Protein AF-A0A1B0FC69-F1 (afdb_monomer_lite)

Organism: Glossina morsitans morsitans (NCBI:txid37546)

Secondary structure (DSSP, 8-state):
--HHHHHHHHHTT-TT------------GGG--HHHHHHHHHHHHHHTTT-S-EEEE--TTTHHHHHHHHHHHTTT-SSEEEEE--SS-TTSTT--HHHHHHHHHHHHHT---EEEE--S---EEEEEEBTTTB---SSS-HHHHHHHHHHTT-EEEEEES-TTT---TTSSHHHHHHHHTTPEE-TT--HHHHHHHHHHHHHHHTTSTT-HHHHHHHHHHHHGGG--SEEEPPTTTTS-S-GGGHHHH-B-TTSHHHHHHHHHHHHHT-EEE---EEEE-TTS-EEEEEEEE-TTS-EEEEEE-SS--EEE-TTS-EEEGGGTBPPP-S-EEEEETTEEEEE--GGGGG-HHHHHHHHHTT-SEEEEE---BTTHHHHHHHHHHHHHHHHHT-EEEEE-PPP-TTSSS-B----EEE-TTS-EEEE--SSS--------HHHHHHHHHHS-TTTT--TTT-----

Structure (mmCIF, N/CA/C/O backbone):
data_AF-A0A1B0FC69-F1
#
_entry.id   AF-A0A1B0FC69-F1
#
loop_
_atom_site.group_PDB
_atom_site.id
_atom_site.type_symbol
_atom_site.label_atom_id
_atom_site.label_alt_id
_atom_site.label_comp_id
_atom_site.label_asym_id
_atom_site.label_entity_id
_atom_site.label_seq_id
_atom_site.pdbx_PDB_ins_code
_atom_site.Cartn_x
_atom_site.Cartn_y
_atom_site.Cartn_z
_atom_site.occupancy
_atom_site.B_iso_or_equiv
_atom_site.auth_seq_id
_atom_site.auth_comp_id
_atom_site.auth_asym_id
_atom_site.auth_atom_id
_atom_site.pdbx_PDB_model_num
ATOM 1 N N . MET A 1 1 ? -8.353 -12.172 -30.829 1.00 54.81 1 MET A N 1
ATOM 2 C CA . MET A 1 1 ? -9.079 -10.965 -31.272 1.00 54.81 1 MET A CA 1
ATOM 3 C C . MET A 1 1 ? -8.733 -10.710 -32.720 1.00 54.81 1 MET A C 1
ATOM 5 O O . MET A 1 1 ? -7.619 -11.040 -33.112 1.00 54.81 1 MET A O 1
ATOM 9 N N . SER A 1 2 ? -9.677 -10.183 -33.496 1.00 58.91 2 SER A N 1
ATOM 10 C CA . SER A 1 2 ? -9.372 -9.653 -34.826 1.00 58.91 2 SER A CA 1
ATOM 11 C C . SER A 1 2 ? -8.619 -8.321 -34.698 1.00 58.91 2 SER A C 1
ATOM 13 O O . SER A 1 2 ? -8.662 -7.680 -33.644 1.00 58.91 2 SER A O 1
ATOM 15 N N . SER A 1 3 ? -7.939 -7.881 -35.757 1.00 59.59 3 SER A N 1
ATOM 16 C CA . SER A 1 3 ? -7.294 -6.561 -35.816 1.00 59.59 3 SER A CA 1
ATOM 17 C C . SER A 1 3 ? -8.290 -5.400 -35.642 1.00 59.59 3 SER A C 1
ATOM 19 O O . SER A 1 3 ? -7.911 -4.333 -35.161 1.00 59.59 3 SER A O 1
ATOM 21 N N . GLY A 1 4 ? -9.575 -5.618 -35.953 1.00 60.47 4 GLY A N 1
ATOM 22 C CA . GLY A 1 4 ? -10.660 -4.653 -35.744 1.00 60.47 4 GLY A CA 1
ATOM 23 C C . GLY A 1 4 ? -11.031 -4.433 -34.274 1.00 60.47 4 GLY A C 1
ATOM 24 O O . GLY A 1 4 ? -11.183 -3.287 -33.858 1.00 60.47 4 GLY A O 1
ATOM 25 N N . ASP A 1 5 ? -11.101 -5.503 -33.473 1.00 63.78 5 ASP A N 1
ATOM 26 C CA . ASP A 1 5 ? -11.456 -5.419 -32.042 1.00 63.78 5 ASP A CA 1
ATOM 27 C C . ASP A 1 5 ? -10.386 -4.652 -31.242 1.00 63.78 5 ASP A C 1
ATOM 29 O O . ASP A 1 5 ? -10.682 -3.880 -30.334 1.00 63.78 5 ASP A O 1
ATOM 33 N N . MET A 1 6 ? -9.114 -4.830 -31.615 1.00 67.44 6 MET A N 1
ATOM 34 C CA . MET A 1 6 ? -7.981 -4.138 -30.992 1.00 67.44 6 MET A CA 1
ATOM 35 C C . MET A 1 6 ? -7.980 -2.634 -31.306 1.00 67.44 6 MET A C 1
ATOM 37 O O . MET A 1 6 ? -7.604 -1.812 -30.469 1.00 67.44 6 MET A O 1
ATOM 41 N N . LEU A 1 7 ? -8.423 -2.261 -32.509 1.00 69.88 7 LEU A N 1
ATOM 42 C CA . LEU A 1 7 ? -8.487 -0.871 -32.951 1.00 69.88 7 LEU A CA 1
ATOM 43 C C . LEU A 1 7 ? -9.489 -0.056 -32.115 1.00 69.88 7 LEU A C 1
ATOM 45 O O . LEU A 1 7 ? -9.240 1.114 -31.827 1.00 69.88 7 LEU A O 1
ATOM 49 N N . GLU A 1 8 ? -10.606 -0.662 -31.706 1.00 67.81 8 GLU A N 1
ATOM 50 C CA . GLU A 1 8 ? -11.633 -0.004 -30.891 1.00 67.81 8 GLU A CA 1
ATOM 51 C C . GLU A 1 8 ? -11.107 0.358 -29.492 1.00 67.81 8 GLU A C 1
ATOM 53 O O . GLU A 1 8 ? -11.274 1.495 -29.040 1.00 67.81 8 GLU A O 1
ATOM 58 N N . GLU A 1 9 ? -10.363 -0.547 -28.852 1.00 68.56 9 GLU A N 1
ATOM 59 C CA . GLU A 1 9 ? -9.724 -0.280 -27.557 1.00 68.56 9 GLU A CA 1
ATOM 60 C C . GLU A 1 9 ? -8.575 0.738 -27.644 1.00 68.56 9 GLU A C 1
ATOM 62 O O . GLU A 1 9 ? -8.388 1.555 -26.735 1.00 68.56 9 GLU A O 1
ATOM 67 N N . LEU A 1 10 ? -7.801 0.727 -28.735 1.00 72.44 10 LEU A N 1
ATOM 68 C CA . LEU A 1 10 ? -6.681 1.654 -28.934 1.00 72.44 10 LEU A CA 1
ATOM 69 C C . LEU A 1 10 ? -7.148 3.079 -29.289 1.00 72.44 10 LEU A C 1
ATOM 71 O O . LEU A 1 10 ? -6.532 4.051 -28.840 1.00 72.44 10 LEU A O 1
ATOM 75 N N . ARG A 1 11 ? -8.280 3.223 -29.997 1.00 68.00 11 ARG A N 1
ATOM 76 C CA . ARG A 1 11 ? -8.893 4.522 -30.354 1.00 68.00 11 ARG A CA 1
ATOM 77 C C . ARG A 1 11 ? -9.274 5.375 -29.145 1.00 68.00 11 ARG A C 1
ATOM 79 O O . ARG A 1 11 ? -9.211 6.601 -29.211 1.00 68.00 11 ARG A O 1
ATOM 86 N N . MET A 1 12 ? -9.614 4.749 -28.019 1.00 59.47 12 MET A N 1
ATOM 87 C CA . MET A 1 12 ? -9.920 5.449 -26.763 1.00 59.47 12 MET A CA 1
ATOM 88 C C . MET A 1 12 ? -8.722 6.247 -26.214 1.00 59.47 12 MET A C 1
ATOM 90 O O . MET A 1 12 ? -8.909 7.216 -25.472 1.00 59.47 12 MET A O 1
ATOM 94 N N . VAL A 1 13 ? -7.495 5.868 -26.591 1.00 57.91 13 VAL A N 1
ATOM 95 C CA . VAL A 1 13 ? -6.237 6.435 -26.071 1.00 57.91 13 VAL A CA 1
ATOM 96 C C . VAL A 1 13 ? -5.547 7.347 -27.091 1.00 57.91 13 VAL A C 1
ATOM 98 O O . VAL A 1 13 ? -4.800 8.249 -26.719 1.00 57.91 13 VAL A O 1
ATOM 101 N N . SER A 1 14 ? -5.853 7.189 -28.377 1.00 62.00 14 SER A N 1
ATOM 102 C CA . SER A 1 14 ? -5.220 7.900 -29.487 1.00 62.00 14 SER A CA 1
ATOM 103 C C . SER A 1 14 ? -6.017 9.126 -29.958 1.00 62.00 14 SER A C 1
ATOM 105 O O . SER A 1 14 ? -6.148 9.344 -31.158 1.00 62.00 14 SER A O 1
ATOM 107 N N . LYS A 1 15 ? -6.561 9.941 -29.038 1.00 59.50 15 LYS A N 1
ATOM 108 C CA . LYS A 1 15 ? -7.552 11.012 -29.325 1.00 59.50 15 LYS A CA 1
ATOM 109 C C . LYS A 1 15 ? -7.196 12.010 -30.449 1.00 59.50 15 LYS A C 1
ATOM 111 O O . LYS A 1 15 ? -8.097 12.690 -30.923 1.00 59.50 15 LYS A O 1
ATOM 116 N N . ASN A 1 16 ? -5.933 12.078 -30.882 1.00 74.56 16 ASN A N 1
ATOM 117 C CA . ASN A 1 16 ? -5.443 12.952 -31.956 1.00 74.56 16 ASN A CA 1
ATOM 118 C C . ASN A 1 16 ? -4.718 12.204 -33.100 1.00 74.56 16 ASN A C 1
ATOM 120 O O . ASN A 1 16 ? -4.005 12.840 -33.871 1.00 74.56 16 ASN A O 1
ATOM 124 N N . LEU A 1 17 ? -4.834 10.874 -33.195 1.00 83.38 17 LEU A N 1
ATOM 125 C CA . LEU A 1 17 ? -4.174 10.059 -34.223 1.00 83.38 17 LEU A CA 1
ATOM 126 C C . LEU A 1 17 ? -5.206 9.232 -34.993 1.00 83.38 17 LEU A C 1
ATOM 128 O O . LEU A 1 17 ? -6.096 8.623 -34.397 1.00 83.38 17 LEU A O 1
ATOM 132 N N . GLU A 1 18 ? -5.047 9.182 -36.312 1.00 88.38 18 GLU A N 1
ATOM 133 C CA . GLU A 1 18 ? -5.790 8.277 -37.185 1.00 88.38 18 GLU A CA 1
ATOM 134 C C . GLU A 1 18 ? -5.040 6.944 -37.266 1.00 88.38 18 GLU A C 1
ATOM 136 O O . GLU A 1 18 ? -3.859 6.908 -37.611 1.00 88.38 18 GLU A O 1
ATOM 141 N N . LEU A 1 19 ? -5.709 5.861 -36.866 1.00 88.94 19 LEU A N 1
ATOM 142 C CA . LEU A 1 19 ? -5.134 4.519 -36.817 1.00 88.94 19 LEU A CA 1
ATOM 143 C C . LEU A 1 19 ? -5.809 3.622 -37.854 1.00 88.94 19 LEU A C 1
ATOM 145 O O . LEU A 1 19 ? -7.037 3.482 -37.852 1.00 88.94 19 LEU A O 1
ATOM 149 N N . GLU A 1 20 ? -4.982 2.963 -38.659 1.00 90.75 20 GLU A N 1
ATOM 150 C CA . GLU A 1 20 ? -5.368 1.906 -39.589 1.00 90.75 20 GLU A CA 1
ATOM 151 C C . GLU A 1 20 ? -4.610 0.619 -39.250 1.00 90.75 20 GLU A C 1
ATOM 153 O O . GLU A 1 20 ? -3.477 0.659 -38.765 1.00 90.75 20 GLU A O 1
ATOM 158 N N . THR A 1 21 ? -5.244 -0.529 -39.486 1.00 89.62 21 THR A N 1
ATOM 159 C CA . THR A 1 21 ? -4.651 -1.853 -39.274 1.00 89.62 21 THR A CA 1
ATOM 160 C C . THR A 1 21 ? -4.579 -2.621 -40.583 1.00 89.62 21 THR A C 1
ATOM 162 O O . THR A 1 21 ? -5.482 -2.558 -41.416 1.00 89.62 21 THR A O 1
ATOM 165 N N . GLU A 1 22 ? -3.498 -3.376 -40.749 1.00 90.50 22 GLU A N 1
ATOM 166 C CA . GLU A 1 22 ? -3.284 -4.266 -41.884 1.00 90.50 22 GLU A CA 1
ATOM 167 C C . GLU A 1 22 ? -2.687 -5.577 -41.371 1.00 90.50 22 GLU A C 1
ATOM 169 O O . GLU A 1 22 ? -1.669 -5.579 -40.675 1.00 90.50 22 GLU A O 1
ATOM 174 N N . ASP A 1 23 ? -3.330 -6.694 -41.705 1.00 89.94 23 ASP A N 1
ATOM 175 C CA . ASP A 1 23 ? -2.847 -8.020 -41.334 1.00 89.94 23 ASP A CA 1
ATOM 176 C C . ASP A 1 23 ? -1.773 -8.472 -42.334 1.00 89.94 23 ASP A C 1
ATOM 178 O O . ASP A 1 23 ? -2.015 -8.529 -43.540 1.00 89.94 23 ASP A O 1
ATOM 182 N N . PHE A 1 24 ? -0.579 -8.809 -41.836 1.00 89.50 24 PHE A N 1
ATOM 183 C CA . PHE A 1 24 ? 0.532 -9.280 -42.671 1.00 89.50 24 PHE A CA 1
ATOM 184 C C . PHE A 1 24 ? 0.555 -10.808 -42.807 1.00 89.50 24 PHE A C 1
ATOM 186 O O . PHE A 1 24 ? 0.505 -11.344 -43.912 1.00 89.50 24 PHE A O 1
ATOM 193 N N . CYS A 1 25 ? 0.632 -11.523 -41.682 1.00 85.62 25 CYS A N 1
ATOM 194 C CA . CYS A 1 25 ? 0.611 -12.982 -41.648 1.00 85.62 25 CYS A CA 1
ATOM 195 C C . CYS A 1 25 ? 0.054 -13.487 -40.310 1.00 85.62 25 CYS A C 1
ATOM 197 O O . CYS A 1 25 ? 0.013 -12.757 -39.321 1.00 85.62 25 CYS A O 1
ATOM 199 N N . SER A 1 26 ? -0.370 -14.750 -40.276 1.00 84.31 26 SER A N 1
ATOM 200 C CA . SER A 1 26 ? -0.807 -15.441 -39.055 1.00 84.31 26 SER A CA 1
ATOM 201 C C . SER A 1 26 ? 0.137 -16.601 -38.750 1.00 84.31 26 SER A C 1
ATOM 203 O O . SER A 1 26 ? -0.260 -17.765 -38.767 1.00 84.31 26 SER A O 1
ATOM 205 N N . LEU A 1 27 ? 1.410 -16.268 -38.542 1.00 87.31 27 LEU A N 1
ATOM 206 C CA . LEU A 1 27 ? 2.452 -17.211 -38.152 1.00 87.31 27 LEU A CA 1
ATOM 207 C C . LEU A 1 27 ? 2.744 -17.093 -36.656 1.00 87.31 27 LEU A C 1
ATOM 209 O O . LEU A 1 27 ? 2.660 -16.015 -36.071 1.00 87.31 27 LEU A O 1
ATOM 213 N N . ASP A 1 28 ? 3.113 -18.217 -36.050 1.00 85.25 28 ASP A N 1
ATOM 214 C CA . ASP A 1 28 ? 3.706 -18.226 -34.715 1.00 85.25 28 ASP A CA 1
ATOM 215 C C . ASP A 1 28 ? 5.076 -17.532 -34.766 1.00 85.25 28 ASP A C 1
ATOM 217 O O . ASP A 1 28 ? 5.850 -17.772 -35.699 1.00 85.25 28 ASP A O 1
ATOM 221 N N . SER A 1 29 ? 5.388 -16.680 -33.782 1.00 89.12 29 SER A N 1
ATOM 222 C CA . SER A 1 29 ? 6.631 -15.901 -33.778 1.00 89.12 29 SER A CA 1
ATOM 223 C C . SER A 1 29 ? 7.881 -16.764 -33.843 1.00 89.12 29 SER A C 1
ATOM 225 O O . SER A 1 29 ? 8.866 -16.341 -34.444 1.00 89.12 29 SER A O 1
ATOM 227 N N . SER A 1 30 ? 7.853 -17.981 -33.301 1.00 90.31 30 SER A N 1
ATOM 228 C CA . SER A 1 30 ? 8.977 -18.919 -33.389 1.00 90.31 30 SER A CA 1
ATOM 229 C C . SER A 1 30 ? 9.318 -19.345 -34.825 1.00 90.31 30 SER A C 1
ATOM 231 O O . SER A 1 30 ? 10.435 -19.796 -35.074 1.00 90.31 30 SER A O 1
ATOM 233 N N . ASN A 1 31 ? 8.389 -19.169 -35.772 1.00 92.75 31 ASN A N 1
ATOM 234 C CA . ASN A 1 31 ? 8.531 -19.575 -37.171 1.00 92.75 31 ASN A CA 1
ATOM 235 C C . ASN A 1 31 ? 8.781 -18.411 -38.141 1.00 92.75 31 ASN A C 1
ATOM 237 O O . ASN A 1 31 ? 8.910 -18.654 -39.338 1.00 92.75 31 ASN A O 1
ATOM 241 N N . ILE A 1 32 ? 8.850 -17.166 -37.659 1.00 93.00 32 ILE A N 1
ATOM 242 C CA . ILE A 1 32 ? 9.123 -16.002 -38.513 1.00 93.00 32 ILE A CA 1
ATOM 243 C C . ILE A 1 32 ? 10.601 -16.011 -38.919 1.00 93.00 32 ILE A C 1
ATOM 245 O O . ILE A 1 32 ? 11.490 -16.000 -38.063 1.00 93.00 32 ILE A O 1
ATOM 249 N N . GLY A 1 33 ? 10.862 -16.020 -40.228 1.00 92.94 33 GLY A N 1
ATOM 250 C CA . GLY A 1 33 ? 12.207 -16.149 -40.785 1.00 92.94 33 GLY A CA 1
ATOM 251 C C . GLY A 1 33 ? 12.542 -15.150 -41.900 1.00 92.94 33 GLY A C 1
ATOM 252 O O . GLY A 1 33 ? 11.831 -14.168 -42.115 1.00 92.94 33 GLY A O 1
ATOM 253 N N . PRO A 1 34 ? 13.644 -15.386 -42.641 1.00 94.44 34 PRO A N 1
ATOM 254 C CA . PRO A 1 34 ? 14.157 -14.447 -43.644 1.00 94.44 34 PRO A CA 1
ATOM 255 C C . PRO A 1 34 ? 13.183 -14.050 -44.760 1.00 94.44 34 PRO A C 1
ATOM 257 O O . PRO A 1 34 ? 13.197 -12.897 -45.202 1.00 94.44 34 PRO A O 1
ATOM 260 N N . GLU A 1 35 ? 12.345 -14.979 -45.225 1.00 94.44 35 GLU A N 1
ATOM 261 C CA . GLU A 1 35 ? 11.341 -14.697 -46.261 1.00 94.44 35 GLU A CA 1
ATOM 262 C C . GLU A 1 35 ? 10.262 -13.744 -45.728 1.00 94.44 35 GLU A C 1
ATOM 264 O O . GLU A 1 35 ? 9.934 -12.749 -46.382 1.00 94.44 35 GLU A O 1
ATOM 269 N N . ASP A 1 36 ? 9.802 -13.972 -44.496 1.00 95.56 36 ASP A N 1
ATOM 270 C CA . ASP A 1 36 ? 8.820 -13.128 -43.815 1.00 95.56 36 ASP A CA 1
ATOM 271 C C . ASP A 1 36 ? 9.387 -11.742 -43.509 1.00 95.56 36 ASP A C 1
ATOM 273 O O . ASP A 1 36 ? 8.712 -10.740 -43.731 1.00 95.56 36 ASP A O 1
ATOM 277 N N . TRP A 1 37 ? 10.648 -11.654 -43.067 1.00 96.19 37 TRP A N 1
ATOM 278 C CA . TRP A 1 37 ? 11.327 -10.373 -42.845 1.00 96.19 37 TRP A CA 1
ATOM 279 C C . TRP A 1 37 ? 11.405 -9.547 -44.127 1.00 96.19 37 TRP A C 1
ATOM 281 O O . TRP A 1 37 ? 11.154 -8.343 -44.103 1.00 96.19 37 TRP A O 1
ATOM 291 N N . THR A 1 38 ? 11.701 -10.197 -45.256 1.00 96.25 38 THR A N 1
ATOM 292 C CA . THR A 1 38 ? 11.757 -9.540 -46.568 1.00 96.25 38 THR A CA 1
ATOM 293 C C . THR A 1 38 ? 10.373 -9.046 -46.991 1.00 96.25 38 THR A C 1
ATOM 295 O O . THR A 1 38 ? 10.231 -7.904 -47.439 1.00 96.25 38 THR A O 1
ATOM 298 N N . GLY A 1 39 ? 9.343 -9.879 -46.818 1.00 96.69 39 GLY A N 1
ATOM 299 C CA . GLY A 1 39 ? 7.954 -9.510 -47.092 1.00 96.69 39 GLY A CA 1
ATOM 300 C C . GLY A 1 39 ? 7.488 -8.334 -46.231 1.00 96.69 39 GLY A C 1
ATOM 301 O O . GLY A 1 39 ? 6.953 -7.356 -46.756 1.00 96.69 39 GLY A O 1
ATOM 302 N N . LEU A 1 40 ? 7.770 -8.387 -44.929 1.00 96.56 40 LEU A N 1
ATOM 303 C CA . LEU A 1 40 ? 7.411 -7.354 -43.963 1.00 96.56 40 LEU A CA 1
ATOM 304 C C . LEU A 1 40 ? 8.131 -6.033 -44.258 1.00 96.56 40 LEU A C 1
ATOM 306 O O . LEU A 1 40 ? 7.486 -4.990 -44.321 1.00 96.56 40 LEU A O 1
ATOM 310 N N . ALA A 1 41 ? 9.443 -6.062 -44.507 1.00 96.94 41 ALA A N 1
ATOM 311 C CA . ALA A 1 41 ? 10.207 -4.870 -44.877 1.00 96.94 41 ALA A CA 1
ATOM 312 C C . ALA A 1 41 ? 9.684 -4.238 -46.176 1.00 96.94 41 ALA A C 1
ATOM 314 O O . ALA A 1 41 ? 9.556 -3.017 -46.263 1.00 96.94 41 ALA A O 1
ATOM 315 N N . THR A 1 42 ? 9.331 -5.061 -47.169 1.00 96.44 42 THR A N 1
ATOM 316 C CA . THR A 1 42 ? 8.756 -4.592 -48.439 1.00 96.44 42 THR A CA 1
ATOM 317 C C . THR A 1 42 ? 7.400 -3.921 -48.224 1.00 96.44 42 THR A C 1
ATOM 319 O O . THR A 1 42 ? 7.141 -2.858 -48.792 1.00 96.44 42 THR A O 1
ATOM 322 N N . LEU A 1 43 ? 6.542 -4.508 -47.382 1.00 96.62 43 LEU A N 1
ATOM 323 C CA . LEU A 1 43 ? 5.255 -3.918 -47.022 1.00 96.62 43 LEU A CA 1
ATOM 324 C C . LEU A 1 43 ? 5.445 -2.578 -46.302 1.00 96.62 43 LEU A C 1
ATOM 326 O O . LEU A 1 43 ? 4.862 -1.577 -46.715 1.00 96.62 43 LEU A O 1
ATOM 330 N N . ILE A 1 44 ? 6.309 -2.538 -45.287 1.00 97.00 44 ILE A N 1
ATOM 331 C CA . ILE A 1 44 ? 6.616 -1.326 -44.516 1.00 97.00 44 ILE A CA 1
ATOM 332 C C . ILE A 1 44 ? 7.144 -0.216 -45.431 1.00 97.00 44 ILE A C 1
ATOM 334 O O . ILE A 1 44 ? 6.646 0.904 -45.375 1.00 97.00 44 ILE A O 1
ATOM 338 N N . ALA A 1 45 ? 8.094 -0.522 -46.317 1.00 95.62 45 ALA A N 1
ATOM 339 C CA . ALA A 1 45 ? 8.653 0.450 -47.256 1.00 95.62 45 ALA A CA 1
ATOM 340 C C . ALA A 1 45 ? 7.607 0.991 -48.246 1.00 95.62 45 ALA A C 1
ATOM 342 O O . ALA A 1 45 ? 7.665 2.151 -48.647 1.00 95.62 45 ALA A O 1
ATOM 343 N N . ARG A 1 46 ? 6.627 0.170 -48.644 1.00 95.44 46 ARG A N 1
ATOM 344 C CA . ARG A 1 46 ? 5.516 0.626 -49.486 1.00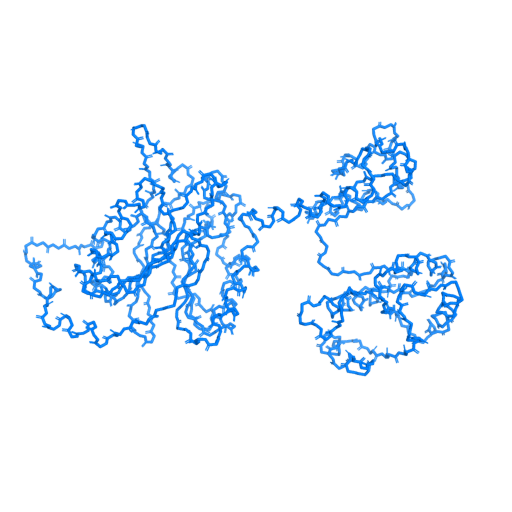 95.44 46 ARG A CA 1
ATOM 345 C C . ARG A 1 46 ? 4.562 1.532 -48.710 1.00 95.44 46 ARG A C 1
ATOM 347 O O . ARG A 1 46 ? 4.155 2.561 -49.235 1.00 95.44 46 ARG A O 1
ATOM 354 N N . ARG A 1 47 ? 4.209 1.152 -47.481 1.00 95.50 47 ARG A N 1
ATOM 355 C CA . ARG A 1 47 ? 3.273 1.899 -46.628 1.00 95.50 47 ARG A CA 1
ATOM 356 C C . ARG A 1 47 ? 3.885 3.157 -46.022 1.00 95.50 47 ARG A C 1
ATOM 358 O O . ARG A 1 47 ? 3.150 4.062 -45.649 1.00 95.50 47 ARG A O 1
ATOM 365 N N . SER A 1 48 ? 5.211 3.278 -45.975 1.00 94.75 48 SER A N 1
ATOM 366 C CA . SER A 1 48 ? 5.865 4.454 -45.391 1.00 94.75 48 SER A CA 1
ATOM 367 C C . SER A 1 48 ? 5.607 5.769 -46.133 1.00 94.75 48 SER A C 1
ATOM 369 O O . SER A 1 48 ? 5.923 6.827 -45.603 1.00 94.75 48 SER A O 1
ATOM 371 N N . TYR A 1 49 ? 5.052 5.716 -47.348 1.00 94.12 49 TYR A N 1
ATOM 372 C CA . TYR A 1 49 ? 4.614 6.905 -48.087 1.00 94.12 49 TYR A CA 1
ATOM 373 C C . TYR A 1 49 ? 3.220 7.396 -47.674 1.00 94.12 49 TYR A C 1
ATOM 375 O O . TYR A 1 49 ? 2.903 8.559 -47.911 1.00 94.12 49 TYR A O 1
ATOM 383 N N . ASP A 1 50 ? 2.414 6.526 -47.061 1.00 95.38 50 ASP A N 1
ATOM 384 C CA . ASP A 1 50 ? 1.011 6.788 -46.733 1.00 95.38 50 ASP A CA 1
ATOM 385 C C . ASP A 1 50 ? 0.818 7.173 -45.252 1.00 95.38 50 ASP A C 1
ATOM 387 O O . ASP A 1 50 ? -0.158 7.837 -44.911 1.00 95.38 50 ASP A O 1
ATOM 391 N N . TYR A 1 51 ? 1.753 6.797 -44.368 1.00 95.19 51 TYR A N 1
ATOM 392 C CA . TYR A 1 51 ? 1.633 6.992 -42.916 1.00 95.19 51 TYR A CA 1
ATOM 393 C C . TYR A 1 51 ? 2.819 7.747 -42.308 1.00 95.19 51 TYR A C 1
ATOM 395 O O . TYR A 1 51 ? 3.945 7.679 -42.790 1.00 95.19 51 TYR A O 1
ATOM 403 N N . HIS A 1 52 ? 2.572 8.418 -41.178 1.00 94.31 52 HIS A N 1
ATOM 404 C CA . HIS A 1 52 ? 3.592 9.151 -40.412 1.00 94.31 52 HIS A CA 1
ATOM 405 C C . HIS A 1 52 ? 4.424 8.261 -39.474 1.00 94.31 52 HIS A C 1
ATOM 407 O O . HIS A 1 52 ? 5.446 8.701 -38.957 1.00 94.31 52 HIS A O 1
ATOM 413 N N . GLY A 1 53 ? 3.986 7.025 -39.238 1.00 95.44 53 GLY A N 1
ATOM 414 C CA . GLY A 1 53 ? 4.644 6.048 -38.380 1.00 95.44 53 GLY A CA 1
ATOM 415 C C . GLY A 1 53 ? 3.941 4.698 -38.483 1.00 95.44 53 GLY A C 1
ATOM 416 O O . GLY A 1 53 ? 2.750 4.641 -38.783 1.00 95.44 53 GLY A O 1
ATOM 417 N N . ILE A 1 54 ? 4.680 3.613 -38.263 1.00 96.88 54 ILE A N 1
ATOM 418 C CA . ILE A 1 54 ? 4.173 2.239 -38.368 1.00 96.88 54 ILE A CA 1
ATOM 419 C C . ILE A 1 54 ? 4.474 1.503 -37.066 1.00 96.88 54 ILE A C 1
ATOM 421 O O . ILE A 1 54 ? 5.593 1.568 -36.560 1.00 96.88 54 ILE A O 1
ATOM 425 N N . VAL A 1 55 ? 3.489 0.770 -36.543 1.00 95.31 55 VAL A N 1
ATOM 426 C CA . VAL A 1 55 ? 3.665 -0.135 -35.400 1.00 95.31 55 VAL A CA 1
ATOM 427 C C . VAL A 1 55 ? 3.492 -1.572 -35.878 1.00 95.31 55 VAL A C 1
ATOM 429 O O . VAL A 1 55 ? 2.455 -1.927 -36.428 1.00 95.31 55 VAL A O 1
ATOM 432 N N . VAL A 1 56 ? 4.511 -2.399 -35.662 1.00 95.44 56 VAL A N 1
ATOM 433 C CA . VAL A 1 56 ? 4.506 -3.832 -35.959 1.00 95.44 56 VAL A CA 1
ATOM 434 C C . VAL A 1 56 ? 4.233 -4.587 -34.664 1.00 95.44 56 VAL A C 1
ATOM 436 O O . VAL A 1 56 ? 5.052 -4.570 -33.743 1.00 95.44 56 VAL A O 1
ATOM 439 N N . ILE A 1 57 ? 3.089 -5.264 -34.603 1.00 91.94 57 ILE A N 1
ATOM 440 C CA . ILE A 1 57 ? 2.731 -6.144 -33.488 1.00 91.94 57 ILE A CA 1
ATOM 441 C C . ILE A 1 57 ? 3.281 -7.538 -33.788 1.00 91.94 57 ILE A C 1
ATOM 443 O O . ILE A 1 57 ? 2.974 -8.123 -34.825 1.00 91.94 57 ILE A O 1
ATOM 447 N N . HIS A 1 58 ? 4.110 -8.062 -32.890 1.00 92.62 58 HIS A N 1
ATOM 448 C CA . HIS A 1 58 ? 4.878 -9.284 -33.100 1.00 92.62 58 HIS A CA 1
ATOM 449 C C . HIS A 1 58 ? 4.938 -10.114 -31.804 1.00 92.62 58 HIS A C 1
ATOM 451 O O . HIS A 1 58 ? 4.941 -9.563 -30.706 1.00 92.62 58 HIS A O 1
ATOM 457 N N . GLY A 1 59 ? 5.002 -11.446 -31.896 1.00 89.06 59 GLY A N 1
ATOM 458 C CA . GLY A 1 59 ? 5.225 -12.304 -30.719 1.00 89.06 59 GLY A CA 1
ATOM 459 C C . GLY A 1 59 ? 6.679 -12.250 -30.229 1.00 89.06 59 GLY A C 1
ATOM 460 O O . GLY A 1 59 ? 7.587 -11.931 -30.990 1.00 89.06 59 GLY A O 1
ATOM 461 N N . THR A 1 60 ? 6.957 -12.516 -28.957 1.00 89.94 60 THR A N 1
ATOM 462 C CA . THR A 1 60 ? 8.278 -12.179 -28.386 1.00 89.94 60 THR A CA 1
ATOM 463 C C . THR A 1 60 ? 9.429 -13.117 -28.770 1.00 89.94 60 THR A C 1
ATOM 465 O O . THR A 1 60 ? 10.576 -12.714 -28.602 1.00 89.94 60 THR A O 1
ATOM 468 N N . ASP A 1 61 ? 9.173 -14.318 -29.308 1.00 89.88 61 ASP A N 1
ATOM 469 C CA . ASP A 1 61 ? 10.215 -15.347 -29.525 1.00 89.88 61 ASP A CA 1
ATOM 470 C C . ASP A 1 61 ? 11.351 -14.897 -30.448 1.00 89.88 61 ASP A C 1
ATOM 472 O O . ASP A 1 61 ? 12.526 -15.103 -30.153 1.00 89.88 61 ASP A O 1
ATOM 476 N N . THR A 1 62 ? 11.005 -14.265 -31.572 1.00 93.19 62 THR A N 1
ATOM 477 C CA . THR A 1 62 ? 11.975 -13.822 -32.587 1.00 93.19 62 THR A CA 1
ATOM 478 C C . THR A 1 62 ? 11.973 -12.310 -32.791 1.00 93.19 62 THR A C 1
ATOM 480 O O . THR A 1 62 ? 12.670 -11.803 -33.668 1.00 93.19 62 THR A O 1
ATOM 483 N N . LEU A 1 63 ? 11.252 -11.563 -31.946 1.00 94.12 63 LEU A N 1
ATOM 484 C CA . LEU A 1 63 ? 11.088 -10.111 -32.062 1.00 94.12 63 LEU A CA 1
ATOM 485 C C . LEU A 1 63 ? 12.425 -9.372 -32.160 1.00 94.12 63 LEU A C 1
ATOM 487 O O . LEU A 1 63 ? 12.559 -8.461 -32.978 1.00 94.12 63 LEU A O 1
ATOM 491 N N . ALA A 1 64 ? 13.419 -9.768 -31.359 1.00 91.25 64 ALA A N 1
ATOM 492 C CA . ALA A 1 64 ? 14.748 -9.164 -31.389 1.00 91.25 64 ALA A CA 1
ATOM 493 C C . ALA A 1 64 ? 15.422 -9.337 -32.763 1.00 91.25 64 ALA A C 1
ATOM 495 O O . ALA A 1 64 ? 15.972 -8.378 -33.305 1.00 91.25 64 ALA A O 1
ATOM 496 N N . TYR A 1 65 ? 15.316 -10.527 -33.363 1.00 93.75 65 TYR A N 1
ATOM 497 C CA . TYR A 1 65 ? 15.874 -10.812 -34.687 1.00 93.75 65 TYR A CA 1
ATOM 498 C C . TYR A 1 65 ? 15.122 -10.069 -35.788 1.00 93.75 65 TYR A C 1
ATOM 500 O O . TYR A 1 65 ? 15.758 -9.414 -36.613 1.00 93.75 65 TYR A O 1
ATOM 508 N N . THR A 1 66 ? 13.786 -10.092 -35.763 1.00 95.50 66 THR A N 1
ATOM 509 C CA . THR A 1 66 ? 12.950 -9.328 -36.699 1.00 95.50 66 THR A CA 1
ATOM 510 C C . THR A 1 66 ? 13.297 -7.840 -36.642 1.00 95.50 66 THR A C 1
ATOM 512 O O . THR A 1 66 ? 13.559 -7.226 -37.673 1.00 95.50 66 THR A O 1
ATOM 515 N N . SER A 1 67 ? 13.389 -7.261 -35.441 1.00 95.44 67 SER A N 1
ATOM 516 C CA . SER A 1 67 ? 13.710 -5.838 -35.257 1.00 95.44 67 SER A CA 1
ATOM 517 C C . SER A 1 67 ? 15.107 -5.491 -35.770 1.00 95.44 67 SER A C 1
ATOM 519 O O . SER A 1 67 ? 15.281 -4.493 -36.472 1.00 95.44 67 SER A O 1
ATOM 521 N N . ALA A 1 68 ? 16.100 -6.337 -35.479 1.00 93.75 68 ALA A N 1
ATOM 522 C CA . ALA A 1 68 ? 17.454 -6.166 -35.990 1.00 93.75 68 ALA A CA 1
ATOM 523 C C . ALA A 1 68 ? 17.483 -6.214 -37.525 1.00 93.75 68 ALA A C 1
ATOM 525 O O . ALA A 1 68 ? 18.067 -5.331 -38.154 1.00 93.75 68 ALA A O 1
ATOM 526 N N . MET A 1 69 ? 16.816 -7.191 -38.145 1.00 96.25 69 MET A N 1
ATOM 527 C CA . MET A 1 69 ? 16.788 -7.324 -39.604 1.00 96.25 69 MET A CA 1
ATOM 528 C C . MET A 1 69 ? 16.067 -6.165 -40.284 1.00 96.25 69 MET A C 1
ATOM 530 O O . MET A 1 69 ? 16.596 -5.614 -41.249 1.00 96.25 69 MET A O 1
ATOM 534 N N . LEU A 1 70 ? 14.931 -5.716 -39.744 1.00 96.94 70 LEU A N 1
ATOM 535 C CA . LEU A 1 70 ? 14.252 -4.515 -40.231 1.00 96.94 70 LEU A CA 1
ATOM 536 C C . LEU A 1 70 ? 15.169 -3.287 -40.164 1.00 96.94 70 LEU A C 1
ATOM 538 O O . LEU A 1 70 ? 15.207 -2.520 -41.122 1.00 96.94 70 LEU A O 1
ATOM 542 N N . SER A 1 71 ? 15.966 -3.127 -39.100 1.00 94.81 71 SER A N 1
ATOM 543 C CA . SER A 1 71 ? 16.922 -2.010 -38.989 1.00 94.81 71 SER A CA 1
ATOM 544 C C . SER A 1 71 ? 17.980 -2.012 -40.105 1.00 94.81 71 SER A C 1
ATOM 546 O O . SER A 1 71 ? 18.375 -0.950 -40.586 1.00 94.81 71 SER A O 1
ATOM 548 N N . PHE A 1 72 ? 18.391 -3.195 -40.580 1.00 94.94 72 PHE A N 1
ATOM 549 C CA . PHE A 1 72 ? 19.328 -3.329 -41.697 1.00 94.94 72 PHE A CA 1
ATOM 550 C C . PHE A 1 72 ? 18.658 -3.184 -43.065 1.00 94.94 72 PHE A C 1
ATOM 552 O O . PHE A 1 72 ? 19.283 -2.669 -43.989 1.00 94.94 72 PHE A O 1
ATOM 559 N N . MET A 1 73 ? 17.411 -3.632 -43.214 1.00 96.44 73 MET A N 1
ATOM 560 C CA . MET A 1 73 ? 16.676 -3.555 -44.482 1.00 96.44 73 MET A CA 1
ATOM 561 C C . MET A 1 73 ? 16.096 -2.155 -44.739 1.00 96.44 73 MET A C 1
ATOM 563 O O . MET A 1 73 ? 15.958 -1.751 -45.891 1.00 96.44 73 MET A O 1
ATOM 567 N N . LEU A 1 74 ? 15.793 -1.397 -43.680 1.00 95.62 74 LEU A N 1
ATOM 568 C CA . LEU A 1 74 ? 15.109 -0.100 -43.726 1.00 95.62 74 LEU A CA 1
ATOM 569 C C . LEU A 1 74 ? 16.027 1.076 -43.337 1.00 95.62 74 LEU A C 1
ATOM 571 O O . LEU A 1 74 ? 15.580 2.037 -42.719 1.00 95.62 74 LEU A O 1
ATOM 575 N N . GLN A 1 75 ? 17.312 1.034 -43.707 1.00 88.94 75 GLN A N 1
ATOM 576 C CA . GLN A 1 75 ? 18.335 2.005 -43.263 1.00 88.94 75 GLN A CA 1
ATOM 577 C C . GLN A 1 75 ? 18.002 3.487 -43.514 1.00 88.94 75 GLN A C 1
ATOM 579 O O . GLN A 1 75 ? 18.502 4.347 -42.796 1.00 88.94 75 GLN A O 1
ATOM 584 N N . ASN A 1 76 ? 17.181 3.791 -44.524 1.00 89.19 76 ASN A N 1
ATOM 585 C CA . ASN A 1 76 ? 16.835 5.161 -44.922 1.00 89.19 76 ASN A CA 1
ATOM 586 C C . ASN A 1 76 ? 15.341 5.468 -44.763 1.00 89.19 76 ASN A C 1
ATOM 588 O O . ASN A 1 76 ? 14.816 6.341 -45.456 1.00 89.19 76 ASN A O 1
ATOM 592 N N . ILE A 1 77 ? 14.632 4.729 -43.906 1.00 95.25 77 ILE A N 1
ATOM 593 C CA . ILE A 1 77 ? 13.216 5.000 -43.671 1.00 95.25 77 ILE A CA 1
ATOM 594 C C . ILE A 1 77 ? 13.039 6.371 -43.009 1.00 95.25 77 ILE A C 1
ATOM 596 O O . ILE A 1 77 ? 13.718 6.707 -42.041 1.00 95.25 77 ILE A O 1
ATOM 600 N N . SER A 1 78 ? 12.140 7.186 -43.558 1.00 95.12 78 SER A N 1
ATOM 601 C CA . SER A 1 78 ? 11.907 8.567 -43.112 1.00 95.12 78 SER A CA 1
ATOM 602 C C . SER A 1 78 ? 10.882 8.687 -41.986 1.00 95.12 78 SER A C 1
ATOM 604 O O . SER A 1 78 ? 10.607 9.795 -41.535 1.00 95.12 78 SER A O 1
ATOM 606 N N . ILE A 1 79 ? 10.310 7.565 -41.552 1.00 96.62 79 ILE A N 1
ATOM 607 C CA . ILE A 1 79 ? 9.297 7.495 -40.499 1.00 96.62 79 ILE A CA 1
ATOM 608 C C . ILE A 1 79 ? 9.724 6.492 -39.420 1.00 96.62 79 ILE A C 1
ATOM 610 O O . ILE A 1 79 ? 10.530 5.598 -39.701 1.00 96.62 79 ILE A O 1
ATOM 614 N N . PRO A 1 80 ? 9.206 6.607 -38.190 1.00 97.38 80 PRO A N 1
ATOM 615 C CA . PRO A 1 80 ? 9.373 5.578 -37.174 1.00 97.38 80 PRO A CA 1
ATOM 616 C C . PRO A 1 80 ? 8.666 4.279 -37.567 1.00 97.38 80 PRO A C 1
ATOM 618 O O . PRO A 1 80 ? 7.485 4.269 -37.919 1.00 97.38 80 PRO A O 1
ATOM 621 N N . VAL A 1 81 ? 9.383 3.171 -37.417 1.00 97.69 81 VAL A N 1
ATOM 622 C CA . VAL A 1 81 ? 8.862 1.804 -37.470 1.00 97.69 81 VAL A CA 1
ATOM 623 C C . VAL A 1 81 ? 9.101 1.179 -36.105 1.00 97.69 81 VAL A C 1
ATOM 625 O O . VAL A 1 81 ? 10.241 0.940 -35.717 1.00 97.69 81 VAL A O 1
ATOM 628 N N . VAL A 1 82 ? 8.038 0.937 -35.348 1.00 97.31 82 VAL A N 1
ATOM 629 C CA . VAL A 1 82 ? 8.131 0.490 -33.958 1.00 97.31 82 VAL A CA 1
ATOM 630 C C . VAL A 1 82 ? 7.649 -0.944 -33.838 1.00 97.31 82 VAL A C 1
ATOM 632 O O . VAL A 1 82 ? 6.491 -1.233 -34.109 1.00 97.31 82 VAL A O 1
ATOM 635 N N . VAL A 1 83 ? 8.522 -1.846 -33.408 1.00 97.12 83 VAL A N 1
ATOM 636 C CA . VAL A 1 83 ? 8.188 -3.246 -33.145 1.00 97.12 83 VAL A CA 1
ATOM 637 C C . VAL A 1 83 ? 7.843 -3.410 -31.666 1.00 97.12 83 VAL A C 1
ATOM 639 O O . VAL A 1 83 ? 8.562 -2.931 -30.786 1.00 97.12 83 VAL A O 1
ATOM 642 N N . THR A 1 84 ? 6.732 -4.078 -31.379 1.00 94.75 84 THR A N 1
ATOM 643 C CA . THR A 1 84 ? 6.270 -4.347 -30.013 1.00 94.75 84 THR A CA 1
ATOM 644 C C . THR A 1 84 ? 5.588 -5.711 -29.927 1.00 94.75 84 THR A C 1
ATOM 646 O O . THR A 1 84 ? 5.297 -6.327 -30.953 1.00 94.75 84 THR A O 1
ATOM 649 N N . GLY A 1 85 ? 5.350 -6.207 -28.714 1.00 91.88 85 GLY A N 1
ATOM 650 C CA . GLY A 1 85 ? 4.797 -7.541 -28.506 1.00 91.88 85 GLY A CA 1
ATOM 651 C C . GLY A 1 85 ? 4.348 -7.826 -27.080 1.00 91.88 85 GLY A C 1
ATOM 652 O O . GLY A 1 85 ? 4.397 -6.963 -26.207 1.00 91.88 85 GLY A O 1
ATOM 653 N N . SER A 1 86 ? 3.919 -9.064 -26.846 1.00 88.06 86 SER A N 1
ATOM 654 C CA . SER A 1 86 ? 3.661 -9.618 -25.513 1.00 88.06 86 SER A CA 1
ATOM 655 C C . SER A 1 86 ? 3.862 -11.132 -25.533 1.00 88.06 86 SER A C 1
ATOM 657 O O . SER A 1 86 ? 3.711 -11.769 -26.577 1.00 88.06 86 SER A O 1
ATOM 659 N N . GLN A 1 87 ? 4.204 -11.703 -24.378 1.00 83.75 87 GLN A N 1
ATOM 660 C CA . GLN A 1 87 ? 4.263 -13.155 -24.186 1.00 83.75 87 GLN A CA 1
ATOM 661 C C . GLN A 1 87 ? 2.869 -13.781 -24.074 1.00 83.75 87 GLN A C 1
ATOM 663 O O . GLN A 1 87 ? 2.686 -14.958 -24.377 1.00 83.75 87 GLN A O 1
ATOM 668 N N . LEU A 1 88 ? 1.888 -13.009 -23.602 1.00 80.56 88 LEU A N 1
ATOM 669 C CA . LEU A 1 88 ? 0.521 -13.465 -23.404 1.00 80.56 88 LEU A CA 1
ATOM 670 C C . LEU A 1 88 ? -0.396 -12.820 -24.439 1.00 80.56 88 LEU A C 1
ATOM 672 O O . LEU A 1 88 ? -0.197 -11.690 -24.877 1.00 80.56 88 LEU A O 1
ATOM 676 N N . SER A 1 89 ? -1.440 -13.553 -24.819 1.00 78.50 89 SER A N 1
ATOM 677 C CA . SER A 1 89 ? -2.487 -13.013 -25.684 1.00 78.50 89 SER A CA 1
ATOM 678 C C . SER A 1 89 ? -3.125 -11.778 -25.049 1.00 78.50 89 SER A C 1
ATOM 680 O O . SER A 1 89 ? -3.379 -11.773 -23.848 1.00 78.50 89 SER A O 1
ATOM 682 N N . ILE A 1 90 ? -3.476 -10.784 -25.868 1.00 75.88 90 ILE A N 1
ATOM 683 C CA . ILE A 1 90 ? -4.183 -9.569 -25.428 1.00 75.88 90 ILE A CA 1
ATOM 684 C C . ILE A 1 90 ? -5.519 -9.861 -24.724 1.00 75.88 90 ILE A C 1
ATOM 686 O O . ILE A 1 90 ? -5.983 -9.065 -23.922 1.00 75.88 90 ILE A O 1
ATOM 690 N N . ALA A 1 91 ? -6.122 -11.029 -24.973 1.00 73.12 91 ALA A N 1
ATOM 691 C CA . ALA A 1 91 ? -7.336 -11.461 -24.281 1.00 73.12 91 ALA A CA 1
ATOM 692 C C . ALA A 1 91 ? -7.085 -11.926 -22.831 1.00 73.12 91 ALA A C 1
ATOM 694 O O . ALA A 1 91 ? -8.037 -12.198 -22.101 1.00 73.12 91 ALA A O 1
ATOM 695 N N . ASN A 1 92 ? -5.824 -12.084 -22.420 1.00 71.50 92 ASN A N 1
ATOM 696 C CA . ASN A 1 92 ? -5.472 -12.461 -21.060 1.00 71.50 92 ASN A CA 1
ATOM 697 C C . ASN A 1 92 ? -5.452 -11.202 -20.166 1.00 71.50 92 ASN A C 1
ATOM 699 O O . ASN A 1 92 ? -4.667 -10.298 -20.441 1.00 71.50 92 ASN A O 1
ATOM 703 N N . PRO A 1 93 ? -6.242 -11.147 -19.075 1.00 69.00 93 PRO A N 1
ATOM 704 C CA . PRO A 1 93 ? -6.343 -9.965 -18.212 1.00 69.00 93 PRO A CA 1
ATOM 705 C C . PRO A 1 93 ? -5.032 -9.490 -17.573 1.00 69.00 93 PRO A C 1
ATOM 707 O O . PRO A 1 93 ? -4.961 -8.348 -17.132 1.00 69.00 93 PRO A O 1
ATOM 710 N N . VAL A 1 94 ? -4.013 -10.355 -17.481 1.00 72.88 94 VAL A N 1
ATOM 711 C CA . VAL A 1 94 ? -2.691 -9.995 -16.935 1.00 72.88 94 VAL A CA 1
ATOM 712 C C . VAL A 1 94 ? -1.639 -9.731 -18.017 1.00 72.88 94 VAL A C 1
ATOM 714 O O . VAL A 1 94 ? -0.473 -9.514 -17.688 1.00 72.88 94 VAL A O 1
ATOM 717 N N . ALA A 1 95 ? -2.014 -9.781 -19.299 1.00 78.31 95 ALA A N 1
ATOM 718 C CA . ALA A 1 95 ? -1.109 -9.446 -20.391 1.00 78.31 95 ALA A CA 1
ATOM 719 C C . ALA A 1 95 ? -0.815 -7.943 -20.420 1.00 78.31 95 ALA A C 1
ATOM 721 O O . ALA A 1 95 ? -1.681 -7.116 -20.165 1.00 78.31 95 ALA A O 1
ATOM 722 N N . ASP A 1 96 ? 0.405 -7.601 -20.816 1.00 82.44 96 ASP A N 1
ATOM 723 C CA . ASP A 1 96 ? 0.878 -6.232 -21.035 1.00 82.44 96 ASP A CA 1
ATOM 724 C C . ASP A 1 96 ? 0.737 -5.780 -22.502 1.00 82.44 96 ASP A C 1
ATOM 726 O O . ASP A 1 96 ? 1.257 -4.737 -22.905 1.00 82.44 96 ASP A O 1
ATOM 730 N N . ALA A 1 97 ? 0.047 -6.574 -23.328 1.00 84.94 97 ALA A N 1
ATOM 731 C CA . ALA A 1 97 ? -0.054 -6.370 -24.769 1.00 84.94 97 ALA A CA 1
ATOM 732 C C . ALA A 1 97 ? -0.639 -4.997 -25.137 1.00 84.94 97 ALA A C 1
ATOM 734 O O . ALA A 1 97 ? -0.125 -4.331 -26.039 1.00 84.94 97 ALA A O 1
ATOM 735 N N . LEU A 1 98 ? -1.688 -4.552 -24.438 1.00 83.69 98 LEU A N 1
ATOM 736 C CA . LEU A 1 98 ? -2.354 -3.284 -24.737 1.00 83.69 98 LEU A CA 1
ATOM 737 C C . LEU A 1 98 ? -1.479 -2.087 -24.336 1.00 83.69 98 LEU A C 1
ATOM 739 O O . LEU A 1 98 ? -1.364 -1.114 -25.084 1.00 83.69 98 LEU A O 1
ATOM 743 N N . GLU A 1 99 ? -0.813 -2.160 -23.185 1.00 84.81 99 GLU A N 1
ATOM 744 C CA . GLU A 1 99 ? 0.159 -1.172 -22.719 1.00 84.81 99 GLU A CA 1
ATOM 745 C C . GLU A 1 99 ? 1.353 -1.048 -23.666 1.00 84.81 99 GLU A C 1
ATOM 747 O O . GLU A 1 99 ? 1.778 0.070 -23.972 1.00 84.81 99 GLU A O 1
ATOM 752 N N . ASN A 1 100 ? 1.871 -2.176 -24.150 1.00 89.75 100 ASN A N 1
ATOM 753 C CA . ASN A 1 100 ? 2.977 -2.218 -25.100 1.00 89.75 100 ASN A CA 1
ATOM 754 C C . ASN A 1 100 ? 2.568 -1.613 -26.451 1.00 89.75 100 ASN A C 1
ATOM 756 O O . ASN A 1 100 ? 3.288 -0.765 -26.980 1.00 89.75 100 ASN A O 1
ATOM 760 N N . CYS A 1 101 ? 1.360 -1.913 -26.945 1.00 89.06 101 CYS A N 1
ATOM 761 C CA . CYS A 1 101 ? 0.810 -1.273 -28.145 1.00 89.06 101 CYS A CA 1
ATOM 762 C C . CYS A 1 101 ? 0.677 0.249 -27.982 1.00 89.06 101 CYS A C 1
ATOM 764 O O . CYS A 1 101 ? 1.079 1.003 -28.867 1.00 89.06 101 CYS A O 1
ATOM 766 N N . ARG A 1 102 ? 0.175 0.730 -26.836 1.00 87.06 102 ARG A N 1
ATOM 767 C CA . ARG A 1 102 ? 0.080 2.174 -26.541 1.00 87.06 102 ARG A CA 1
ATOM 768 C C . ARG A 1 102 ? 1.453 2.845 -26.524 1.00 87.06 102 ARG A C 1
ATOM 770 O O . ARG A 1 102 ? 1.616 3.916 -27.107 1.00 87.06 102 ARG A O 1
ATOM 777 N N . CYS A 1 103 ? 2.441 2.208 -25.895 1.00 89.75 103 CYS A N 1
ATOM 778 C CA . CYS A 1 103 ? 3.826 2.675 -25.903 1.00 89.75 103 CYS A CA 1
ATOM 779 C C . CYS A 1 103 ? 4.376 2.749 -27.336 1.00 89.75 103 CYS A C 1
ATOM 781 O O . CYS A 1 103 ? 4.935 3.773 -27.727 1.00 89.75 103 CYS A O 1
ATOM 783 N N . GLY A 1 104 ? 4.132 1.710 -28.140 1.00 92.56 104 GLY A N 1
ATOM 784 C CA . GLY A 1 104 ? 4.518 1.657 -29.546 1.00 92.56 104 GLY A CA 1
ATOM 785 C C . GLY A 1 104 ? 3.907 2.784 -30.379 1.00 92.56 104 GLY A C 1
ATOM 786 O O . GLY A 1 104 ? 4.623 3.453 -31.118 1.00 92.56 104 GLY A O 1
ATOM 787 N N . ILE A 1 105 ? 2.612 3.061 -30.200 1.00 91.19 105 ILE A N 1
ATOM 788 C CA . ILE A 1 105 ? 1.910 4.161 -30.881 1.00 91.19 105 ILE A CA 1
ATOM 789 C C . ILE A 1 105 ? 2.488 5.519 -30.476 1.00 91.19 105 ILE A C 1
ATOM 791 O O . ILE A 1 105 ? 2.714 6.366 -31.335 1.00 91.19 105 ILE A O 1
ATOM 795 N N . HIS A 1 106 ? 2.767 5.742 -29.190 1.00 89.38 106 HIS A N 1
ATOM 796 C CA . HIS A 1 106 ? 3.400 6.987 -28.745 1.00 89.38 106 HIS A CA 1
ATOM 797 C C . HIS A 1 106 ? 4.814 7.154 -29.304 1.00 89.38 106 HIS A C 1
ATOM 799 O O . HIS A 1 106 ? 5.175 8.256 -29.717 1.00 89.38 106 HIS A O 1
ATOM 805 N N . MET A 1 107 ? 5.590 6.071 -29.379 1.00 92.44 107 MET A N 1
ATOM 806 C CA . MET A 1 107 ? 6.904 6.103 -30.012 1.00 92.44 107 MET A CA 1
ATOM 807 C C . MET A 1 107 ? 6.789 6.383 -31.517 1.00 92.44 107 MET A C 1
ATOM 809 O O . MET A 1 107 ? 7.531 7.211 -32.039 1.00 92.44 107 MET A O 1
ATOM 813 N N . ALA A 1 108 ? 5.822 5.784 -32.213 1.00 93.31 108 ALA A N 1
ATOM 814 C CA . ALA A 1 108 ? 5.575 6.056 -33.627 1.00 93.31 108 ALA A CA 1
ATOM 815 C C . ALA A 1 108 ? 5.098 7.502 -33.867 1.00 93.31 108 ALA A C 1
ATOM 817 O O . ALA A 1 108 ? 5.476 8.133 -34.847 1.00 93.31 108 ALA A O 1
ATOM 818 N N . ALA A 1 109 ? 4.334 8.081 -32.942 1.00 90.88 109 ALA A N 1
ATOM 819 C CA . ALA A 1 109 ? 3.893 9.471 -33.029 1.00 90.88 109 ALA A CA 1
ATOM 820 C C . ALA A 1 109 ? 5.013 10.498 -32.767 1.00 90.88 109 ALA A C 1
ATOM 822 O O . ALA A 1 109 ? 4.822 11.684 -33.026 1.00 90.88 109 ALA A O 1
ATOM 823 N N . SER A 1 110 ? 6.179 10.073 -32.265 1.00 89.81 110 SER A N 1
ATOM 824 C CA . SER A 1 110 ? 7.310 10.972 -31.988 1.00 89.81 110 SER A CA 1
ATOM 825 C C . SER A 1 110 ? 7.938 11.581 -33.247 1.00 89.81 110 SER A C 1
ATOM 827 O O . SER A 1 110 ? 8.600 12.614 -33.164 1.00 89.81 110 SER A O 1
ATOM 829 N N . GLY A 1 111 ? 7.753 10.936 -34.406 1.00 89.19 111 GLY A N 1
ATOM 830 C CA . GLY A 1 111 ? 8.331 11.359 -35.681 1.00 89.19 111 GLY A CA 1
ATOM 831 C C . GLY A 1 111 ? 9.835 11.102 -35.824 1.00 89.19 111 GLY A C 1
ATOM 832 O O . GLY A 1 111 ? 10.411 11.501 -36.834 1.00 89.19 111 GLY A O 1
ATOM 833 N N . TYR A 1 112 ? 10.488 10.440 -34.861 1.00 91.81 112 TYR A N 1
ATOM 834 C CA . TYR A 1 112 ? 11.896 10.061 -35.003 1.00 91.81 112 TYR A CA 1
ATOM 835 C C . TYR A 1 112 ? 12.043 8.947 -36.052 1.00 91.81 112 TYR A C 1
ATOM 837 O O . TYR A 1 112 ? 11.485 7.870 -35.859 1.00 91.81 112 TYR A O 1
ATOM 845 N N . PRO A 1 113 ? 12.780 9.160 -37.157 1.00 94.06 113 PRO A N 1
ATOM 846 C CA . PRO A 1 113 ? 12.934 8.143 -38.189 1.00 94.06 113 PRO A CA 1
ATOM 847 C C . PRO A 1 113 ? 13.809 6.985 -37.703 1.00 94.06 113 PRO A C 1
ATOM 849 O O . PRO A 1 113 ? 14.805 7.196 -37.007 1.00 94.06 113 PRO A O 1
ATOM 852 N N . GLY A 1 114 ? 13.456 5.766 -38.108 1.00 94.50 114 GLY A N 1
ATOM 853 C CA . GLY A 1 114 ? 14.235 4.563 -37.818 1.00 94.50 114 GLY A CA 1
ATOM 854 C C . GLY A 1 114 ? 13.394 3.405 -37.296 1.00 94.50 114 GLY A C 1
ATOM 855 O O . GLY A 1 114 ? 12.176 3.505 -37.159 1.00 94.50 114 GLY A O 1
ATOM 856 N N . VAL A 1 115 ? 14.067 2.291 -37.012 1.00 96.38 115 VAL A N 1
ATOM 857 C CA . VAL A 1 115 ? 13.446 1.094 -36.439 1.00 96.38 115 VAL A CA 1
ATOM 858 C C . VAL A 1 115 ? 13.685 1.073 -34.934 1.00 96.38 115 VAL A C 1
ATOM 860 O O . VAL A 1 115 ? 14.828 1.153 -34.486 1.00 96.38 115 VAL A O 1
ATOM 863 N N . PHE A 1 116 ? 12.613 0.946 -34.160 1.00 95.12 116 PHE A N 1
ATOM 864 C CA . PHE A 1 116 ? 12.641 0.969 -32.702 1.00 95.12 116 PHE A CA 1
ATOM 865 C C . PHE A 1 116 ? 11.928 -0.244 -32.125 1.00 95.12 116 PHE A C 1
ATOM 867 O O . PHE A 1 116 ? 11.022 -0.800 -32.739 1.00 95.12 116 PHE A O 1
ATOM 874 N N . VAL A 1 117 ? 12.304 -0.612 -30.906 1.00 94.62 117 VAL A N 1
ATOM 875 C CA . VAL A 1 117 ? 11.567 -1.574 -30.090 1.00 94.62 117 VAL A CA 1
ATOM 876 C C . VAL A 1 117 ? 10.974 -0.820 -28.910 1.00 94.62 117 VAL A C 1
ATOM 878 O O . VAL A 1 117 ? 11.692 -0.075 -28.242 1.00 94.62 117 VAL A O 1
ATOM 881 N N . ALA A 1 118 ? 9.678 -0.992 -28.661 1.00 92.31 118 ALA A N 1
ATOM 882 C CA . ALA A 1 118 ? 8.982 -0.295 -27.583 1.00 92.31 118 ALA A CA 1
ATOM 883 C C . ALA A 1 118 ? 8.219 -1.276 -26.693 1.00 92.31 118 ALA A C 1
ATOM 885 O O . ALA A 1 118 ? 7.351 -2.013 -27.159 1.00 92.31 118 ALA A O 1
ATOM 886 N N . PHE A 1 119 ? 8.531 -1.237 -25.401 1.00 89.62 119 PHE A N 1
ATOM 887 C CA . PHE A 1 119 ? 7.839 -1.957 -24.337 1.00 89.62 119 PHE A CA 1
ATOM 888 C C . PHE A 1 119 ? 7.598 -0.998 -23.177 1.00 89.62 119 PHE A C 1
ATOM 890 O O . PHE A 1 119 ? 8.417 -0.115 -22.912 1.00 89.62 119 PHE A O 1
ATOM 897 N N . ASN A 1 120 ? 6.483 -1.171 -22.476 1.00 81.69 120 ASN A N 1
ATOM 898 C CA . ASN A 1 120 ? 6.182 -0.388 -21.287 1.00 81.69 120 ASN A CA 1
ATOM 899 C C . ASN A 1 120 ? 6.774 -1.060 -20.027 1.00 81.69 120 ASN A C 1
ATOM 901 O O . ASN A 1 120 ? 7.010 -2.263 -20.005 1.00 81.69 120 ASN A O 1
ATOM 905 N N . ARG A 1 121 ? 6.971 -0.290 -18.946 1.00 71.75 121 ARG A N 1
ATOM 906 C CA . ARG A 1 121 ? 7.313 -0.786 -17.590 1.00 71.75 121 ARG A CA 1
ATOM 907 C C . ARG A 1 121 ? 8.647 -1.543 -17.430 1.00 71.75 121 ARG A C 1
ATOM 909 O O . ARG A 1 121 ? 8.733 -2.483 -16.640 1.00 71.75 121 ARG A O 1
ATOM 916 N N . TYR A 1 122 ? 9.719 -1.109 -18.085 1.00 77.88 122 TYR A N 1
ATOM 917 C CA . TYR A 1 122 ? 11.057 -1.640 -17.803 1.00 77.88 122 TYR A CA 1
ATOM 918 C C . TYR A 1 122 ? 11.651 -1.040 -16.514 1.00 77.88 122 TYR A C 1
ATOM 920 O O . TYR A 1 122 ? 11.564 0.160 -16.262 1.00 77.88 122 TYR A O 1
ATOM 928 N N . LYS A 1 123 ? 12.253 -1.896 -15.680 1.00 81.00 123 LYS A N 1
ATOM 929 C CA . LYS A 1 123 ? 12.928 -1.515 -14.420 1.00 81.00 123 LYS A CA 1
ATOM 930 C C . LYS A 1 123 ? 14.447 -1.683 -14.486 1.00 81.00 123 LYS A C 1
ATOM 932 O O . LYS A 1 123 ? 15.174 -1.073 -13.706 1.00 81.00 123 LYS A O 1
ATOM 937 N N . ALA A 1 124 ? 14.919 -2.494 -15.427 1.00 90.19 124 ALA A N 1
ATOM 938 C CA . ALA A 1 124 ? 16.331 -2.703 -15.675 1.00 90.19 124 ALA A CA 1
ATOM 939 C C . ALA A 1 124 ? 16.598 -3.006 -17.148 1.00 90.19 124 ALA A C 1
ATOM 941 O O . ALA A 1 124 ? 15.706 -3.464 -17.865 1.00 90.19 124 ALA A O 1
ATOM 942 N N . VAL A 1 125 ? 17.843 -2.802 -17.570 1.00 91.38 125 VAL A N 1
ATOM 943 C CA . VAL A 1 125 ? 18.342 -3.149 -18.903 1.00 91.38 125 VAL A CA 1
ATOM 944 C C . VAL A 1 125 ? 19.617 -3.969 -18.762 1.00 91.38 125 VAL A C 1
ATOM 946 O O . VAL A 1 125 ? 20.493 -3.642 -17.964 1.00 91.38 125 VAL A O 1
ATOM 949 N N . TYR A 1 126 ? 19.726 -5.026 -19.563 1.00 93.31 126 TYR A N 1
ATOM 950 C CA . TYR A 1 126 ? 20.969 -5.759 -19.772 1.00 93.31 126 TY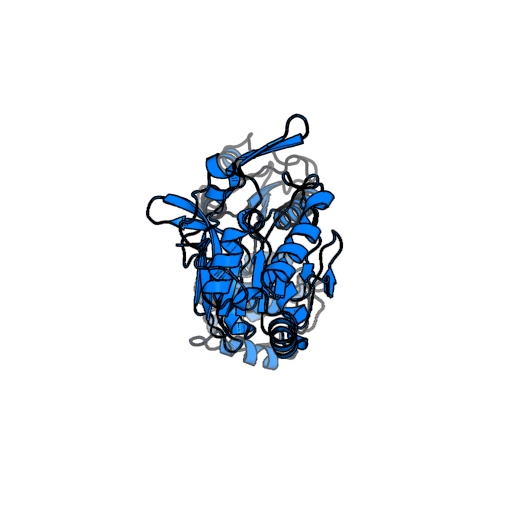R A CA 1
ATOM 951 C C . TYR A 1 126 ? 21.503 -5.455 -21.174 1.00 93.31 126 TYR A C 1
ATOM 953 O O . TYR A 1 126 ? 20.765 -5.578 -22.151 1.00 93.31 126 TYR A O 1
ATOM 961 N N . ILE A 1 127 ? 22.765 -5.039 -21.268 1.00 92.88 127 ILE A N 1
ATOM 962 C CA . ILE A 1 127 ? 23.419 -4.655 -22.521 1.00 92.88 127 ILE A CA 1
ATOM 963 C C . ILE A 1 127 ? 24.545 -5.642 -22.822 1.00 92.88 127 ILE A C 1
ATOM 965 O O . ILE A 1 127 ? 25.506 -5.759 -22.061 1.00 92.88 127 ILE A O 1
ATOM 969 N N . GLU A 1 128 ? 24.465 -6.311 -23.967 1.00 91.62 128 GLU A N 1
ATOM 970 C CA . GLU A 1 128 ? 25.582 -7.078 -24.519 1.00 91.62 128 GLU A CA 1
ATOM 971 C C . GLU A 1 128 ? 26.521 -6.125 -25.266 1.00 91.62 128 GLU A C 1
ATOM 973 O O . GLU A 1 128 ? 26.255 -5.713 -26.394 1.00 91.62 128 GLU A O 1
ATOM 978 N N . GLY A 1 129 ? 27.610 -5.717 -24.613 1.00 90.81 129 GLY A N 1
ATOM 979 C CA . GLY A 1 129 ? 28.596 -4.823 -25.214 1.00 90.81 129 GLY A CA 1
ATOM 980 C C . GLY A 1 129 ? 29.574 -5.545 -26.147 1.00 90.81 129 GLY A C 1
ATOM 981 O O . GLY A 1 129 ? 29.757 -6.765 -26.091 1.00 90.81 129 GLY A O 1
ATOM 982 N N . PHE A 1 130 ? 30.270 -4.771 -26.980 1.00 89.12 130 PHE A N 1
ATOM 983 C CA . PHE A 1 130 ? 31.261 -5.289 -27.926 1.00 89.12 130 PHE A CA 1
ATOM 984 C C . PHE A 1 130 ? 32.562 -5.698 -27.225 1.00 89.12 130 PHE A C 1
ATOM 986 O O . PHE A 1 130 ? 33.051 -4.993 -26.339 1.00 89.12 130 PHE A O 1
ATOM 993 N N . GLY A 1 131 ? 33.186 -6.797 -27.661 1.00 89.69 131 GLY A N 1
ATOM 994 C CA . GLY A 1 131 ? 34.474 -7.246 -27.117 1.00 89.69 131 GLY A CA 1
ATOM 995 C C . GLY A 1 131 ? 34.383 -7.489 -25.611 1.00 89.69 131 GLY A C 1
ATOM 996 O O . GLY A 1 131 ? 33.604 -8.320 -25.177 1.00 89.69 131 GLY A O 1
ATOM 997 N N . LEU A 1 132 ? 35.108 -6.722 -24.795 1.00 90.00 132 LEU A N 1
ATOM 998 C CA . LEU A 1 132 ? 35.057 -6.829 -23.327 1.00 90.00 132 LEU A CA 1
ATOM 999 C C . LEU A 1 132 ? 33.868 -6.079 -22.681 1.00 90.00 132 LEU A C 1
ATOM 1001 O O . LEU A 1 132 ? 33.912 -5.789 -21.487 1.00 90.00 132 LEU A O 1
ATOM 1005 N N . GLY A 1 133 ? 32.819 -5.751 -23.445 1.00 87.19 133 GLY A N 1
ATOM 1006 C CA . GLY A 1 133 ? 31.622 -5.034 -22.973 1.00 87.19 133 GLY A CA 1
ATOM 1007 C C . GLY A 1 133 ? 31.577 -3.544 -23.343 1.00 87.19 133 GLY A C 1
ATOM 1008 O O . GLY A 1 133 ? 30.849 -2.767 -22.734 1.00 87.19 133 GLY A O 1
ATOM 1009 N N . GLY A 1 134 ? 32.367 -3.117 -24.330 1.00 87.81 134 GLY A N 1
ATOM 1010 C CA . GLY A 1 134 ? 32.445 -1.721 -24.752 1.00 87.81 134 GLY A CA 1
ATOM 1011 C C . GLY A 1 134 ? 31.169 -1.214 -25.431 1.00 87.81 134 GLY A C 1
ATOM 1012 O O . GLY A 1 134 ? 30.519 -1.938 -26.187 1.00 87.81 134 GLY A O 1
ATOM 1013 N N . MET A 1 135 ? 30.864 0.066 -25.206 1.00 88.56 135 MET A N 1
ATOM 1014 C CA . MET A 1 135 ? 29.729 0.785 -25.792 1.00 88.56 135 MET A CA 1
ATOM 1015 C C . MET A 1 135 ? 30.197 2.034 -26.562 1.00 88.56 135 MET A C 1
ATOM 1017 O O . MET A 1 135 ? 31.231 2.617 -26.217 1.00 88.56 135 MET A O 1
ATOM 1021 N N . PRO A 1 136 ? 29.483 2.453 -27.623 1.00 87.25 136 PRO A N 1
ATOM 1022 C CA . PRO A 1 136 ? 29.858 3.626 -28.407 1.00 87.25 136 PRO A CA 1
ATOM 1023 C C . PRO A 1 136 ? 29.591 4.939 -27.650 1.00 87.25 136 PRO A C 1
ATOM 1025 O O . PRO A 1 136 ? 28.545 5.100 -27.033 1.00 87.25 136 PRO A O 1
ATOM 1028 N N . PHE A 1 137 ? 30.513 5.905 -27.739 1.00 82.88 137 PHE A N 1
ATOM 1029 C CA . PHE A 1 137 ? 30.381 7.209 -27.059 1.00 82.88 137 PHE A CA 1
ATOM 1030 C C . PHE A 1 137 ? 30.699 8.438 -27.937 1.00 82.88 137 PHE A C 1
ATOM 1032 O O . PHE A 1 137 ? 30.448 9.563 -27.531 1.00 82.88 137 PHE A O 1
ATOM 1039 N N . LEU A 1 138 ? 31.254 8.262 -29.146 1.00 79.50 138 LEU A N 1
ATOM 1040 C CA . LEU A 1 138 ? 31.755 9.387 -29.959 1.00 79.50 138 LEU A CA 1
ATOM 1041 C C . LEU A 1 138 ? 30.690 10.053 -30.847 1.00 79.50 138 LEU A C 1
ATOM 1043 O O . LEU A 1 138 ? 30.395 11.230 -30.687 1.00 79.50 138 LEU A O 1
ATOM 1047 N N . LYS A 1 139 ? 30.163 9.332 -31.849 1.00 73.00 139 LYS A N 1
ATOM 1048 C CA . LYS A 1 139 ? 29.212 9.904 -32.829 1.00 73.00 139 LYS A CA 1
ATOM 1049 C C . LYS A 1 139 ? 27.777 9.926 -32.310 1.00 73.00 139 LYS A C 1
ATOM 1051 O O . LYS A 1 139 ? 27.055 10.878 -32.568 1.00 73.00 139 LYS A O 1
ATOM 1056 N N . ASN A 1 140 ? 27.406 8.875 -31.586 1.00 72.44 140 ASN A N 1
ATOM 1057 C CA . ASN A 1 140 ? 26.139 8.724 -30.889 1.00 72.44 140 ASN A CA 1
ATOM 1058 C C . ASN A 1 140 ? 26.523 8.348 -29.461 1.00 72.44 140 ASN A C 1
ATOM 1060 O O . ASN A 1 140 ? 26.977 7.222 -29.250 1.00 72.44 140 ASN A O 1
ATOM 1064 N N . ASP A 1 141 ? 26.451 9.304 -28.533 1.00 85.62 141 ASP A N 1
ATOM 1065 C CA . ASP A 1 141 ? 26.866 9.118 -27.139 1.00 85.62 141 ASP A CA 1
ATOM 1066 C C . ASP A 1 141 ? 25.896 8.190 -26.391 1.00 85.62 141 ASP A C 1
ATOM 1068 O O . ASP A 1 141 ? 25.055 8.610 -25.595 1.00 85.62 141 ASP A O 1
ATOM 1072 N N . PHE A 1 142 ? 25.969 6.901 -26.719 1.00 89.56 142 PHE A N 1
ATOM 1073 C CA . PHE A 1 142 ? 25.108 5.876 -26.156 1.00 89.56 142 PHE A CA 1
ATOM 1074 C C . PHE A 1 142 ? 25.404 5.700 -24.669 1.00 89.56 142 PHE A C 1
ATOM 1076 O O . PHE A 1 142 ? 24.476 5.624 -23.871 1.00 89.56 142 PHE A O 1
ATOM 1083 N N . THR A 1 143 ? 26.680 5.729 -24.278 1.00 89.69 143 THR A N 1
ATOM 1084 C CA . THR A 1 143 ? 27.087 5.685 -22.868 1.00 89.69 143 THR A CA 1
ATOM 1085 C C . THR A 1 143 ? 26.521 6.862 -22.066 1.00 89.69 143 THR A C 1
ATOM 1087 O O . THR A 1 143 ? 26.026 6.663 -20.957 1.00 89.69 143 THR A O 1
ATOM 1090 N N . GLY A 1 144 ? 26.517 8.079 -22.619 1.00 90.25 144 GLY A N 1
ATOM 1091 C CA . GLY A 1 144 ? 25.865 9.234 -22.000 1.00 90.25 144 GLY A CA 1
ATOM 1092 C C . GLY A 1 144 ? 24.365 9.024 -21.798 1.00 90.25 144 GLY A C 1
ATOM 1093 O O . GLY A 1 144 ? 23.854 9.263 -20.703 1.00 90.25 144 GLY A O 1
ATOM 1094 N N . LYS A 1 145 ? 23.668 8.481 -22.806 1.00 90.94 145 LYS A N 1
ATOM 1095 C CA . LYS A 1 145 ? 22.242 8.123 -22.695 1.00 90.94 145 LYS A CA 1
ATOM 1096 C C . LYS A 1 145 ? 21.966 7.012 -21.689 1.00 90.94 145 LYS A C 1
ATOM 1098 O O . LYS A 1 145 ? 20.945 7.068 -21.009 1.00 90.94 145 LYS A O 1
ATOM 1103 N N . VAL A 1 146 ? 22.878 6.052 -21.545 1.00 92.12 146 VAL A N 1
ATOM 1104 C CA . VAL A 1 146 ? 22.824 5.048 -20.475 1.00 92.12 146 VAL A CA 1
ATOM 1105 C C . VAL A 1 146 ? 22.932 5.716 -19.097 1.00 92.12 146 VAL A C 1
ATOM 1107 O O . VAL A 1 146 ? 22.171 5.378 -18.196 1.00 92.12 146 VAL A O 1
ATOM 1110 N N . GLY A 1 147 ? 23.794 6.722 -18.940 1.00 91.75 147 GLY A N 1
ATOM 1111 C CA . GLY A 1 147 ? 23.851 7.524 -17.713 1.00 91.75 147 GLY A CA 1
ATOM 1112 C C . GLY A 1 147 ? 22.532 8.234 -17.393 1.00 91.75 147 GLY A C 1
ATOM 1113 O O . GLY A 1 147 ? 22.032 8.115 -16.278 1.00 91.75 147 GLY A O 1
ATOM 1114 N N . GLU A 1 148 ? 21.915 8.894 -18.380 1.00 90.75 148 GLU A N 1
ATOM 1115 C CA . GLU A 1 148 ? 20.633 9.604 -18.194 1.00 90.75 148 GLU A CA 1
ATOM 1116 C C . GLU A 1 148 ? 19.500 8.687 -17.706 1.00 90.75 148 GLU A C 1
ATOM 1118 O O . GLU A 1 148 ? 18.591 9.138 -17.008 1.00 90.75 148 GLU A O 1
ATOM 1123 N N . VAL A 1 149 ? 19.503 7.408 -18.093 1.00 88.94 149 VAL A N 1
ATOM 1124 C CA . VAL A 1 149 ? 18.483 6.459 -17.626 1.00 88.94 149 VAL A CA 1
ATOM 1125 C C . VAL A 1 149 ? 18.797 5.879 -16.249 1.00 88.94 149 VAL A C 1
ATOM 1127 O O . VAL A 1 149 ? 17.866 5.642 -15.480 1.00 88.94 149 VAL A O 1
ATOM 1130 N N . ILE A 1 150 ? 20.076 5.711 -15.905 1.00 89.12 150 ILE A N 1
ATOM 1131 C CA . ILE A 1 150 ? 20.500 5.317 -14.553 1.00 89.12 150 ILE A CA 1
ATOM 1132 C C . ILE A 1 150 ? 20.136 6.411 -13.546 1.00 89.12 150 ILE A C 1
ATOM 1134 O O . ILE A 1 150 ? 19.572 6.114 -12.497 1.00 89.12 150 ILE A O 1
ATOM 1138 N N . GLU A 1 151 ? 20.351 7.683 -13.895 1.00 86.38 151 GLU A N 1
ATOM 1139 C CA . GLU A 1 151 ? 19.939 8.837 -13.079 1.00 86.38 151 GLU A CA 1
ATOM 1140 C C . GLU A 1 151 ? 18.420 8.883 -12.839 1.00 86.38 151 GLU A C 1
ATOM 1142 O O . GLU A 1 151 ? 17.962 9.387 -11.815 1.00 86.38 151 GLU A O 1
ATOM 1147 N N . LYS A 1 152 ? 17.627 8.307 -13.750 1.00 82.06 152 LYS A N 1
ATOM 1148 C CA . LYS A 1 152 ? 16.170 8.141 -13.605 1.00 82.06 152 LYS A CA 1
ATOM 1149 C C . LYS A 1 152 ? 15.774 6.881 -12.822 1.00 82.06 152 LYS A C 1
ATOM 1151 O O . LYS A 1 152 ? 14.594 6.536 -12.794 1.00 82.06 152 LYS A O 1
ATOM 1156 N N . GLY A 1 153 ? 16.734 6.198 -12.198 1.00 82.50 153 GLY A N 1
ATOM 1157 C CA . GLY A 1 153 ? 16.512 5.039 -11.334 1.00 82.50 153 GLY A CA 1
ATOM 1158 C C . GLY A 1 153 ? 16.467 3.691 -12.055 1.00 82.50 153 GLY A C 1
ATOM 1159 O O . GLY A 1 153 ? 16.028 2.710 -11.461 1.00 82.50 153 GLY A O 1
ATOM 1160 N N . MET A 1 154 ? 16.892 3.609 -13.322 1.00 86.50 154 MET A N 1
ATOM 1161 C CA . MET A 1 154 ? 16.949 2.332 -14.037 1.00 86.50 154 MET A CA 1
ATOM 1162 C C . MET A 1 154 ? 18.247 1.579 -13.741 1.00 86.50 154 MET A C 1
ATOM 1164 O O . MET A 1 154 ? 19.343 2.106 -13.916 1.00 86.50 154 MET A O 1
ATOM 1168 N N . LEU A 1 155 ? 18.132 0.305 -13.369 1.00 90.81 155 LEU A N 1
ATOM 1169 C CA . LEU A 1 155 ? 19.294 -0.558 -13.176 1.00 90.81 155 LEU A CA 1
ATOM 1170 C C . LEU A 1 155 ? 19.862 -0.987 -14.537 1.00 90.81 155 LEU A C 1
ATOM 1172 O O . LEU A 1 155 ? 19.152 -1.594 -15.337 1.00 90.81 155 LEU A O 1
ATOM 1176 N N . VAL A 1 156 ? 21.135 -0.710 -14.817 1.00 94.25 156 VAL A N 1
ATOM 1177 C CA . VAL A 1 156 ? 21.763 -1.109 -16.087 1.00 94.25 156 VAL A CA 1
ATOM 1178 C C . VAL A 1 156 ? 22.933 -2.044 -15.827 1.00 94.25 156 VAL A C 1
ATOM 1180 O O . VAL A 1 156 ? 23.913 -1.667 -15.186 1.00 94.25 156 VAL A O 1
ATOM 1183 N N . LEU A 1 157 ? 22.834 -3.266 -16.350 1.00 95.19 157 LEU A N 1
ATOM 1184 C CA . LEU A 1 157 ? 23.917 -4.243 -16.363 1.00 95.19 157 LEU A CA 1
ATOM 1185 C C . LEU A 1 157 ? 24.527 -4.322 -17.761 1.00 95.19 157 LEU A C 1
ATOM 1187 O O . LEU A 1 157 ? 23.810 -4.283 -18.758 1.00 95.19 157 LEU A O 1
ATOM 1191 N N . ALA A 1 158 ? 25.840 -4.505 -17.838 1.00 95.06 158 ALA A N 1
ATOM 1192 C CA . ALA A 1 158 ? 26.543 -4.717 -19.093 1.00 95.06 158 ALA A CA 1
ATOM 1193 C C . ALA A 1 158 ? 27.416 -5.966 -19.044 1.00 95.06 158 ALA A C 1
ATOM 1195 O O . ALA A 1 158 ? 28.262 -6.123 -18.161 1.00 95.06 158 ALA A O 1
ATOM 1196 N N . GLY A 1 159 ? 27.204 -6.845 -20.017 1.00 93.56 159 GLY A N 1
ATOM 1197 C CA . GLY A 1 159 ? 28.041 -8.002 -20.284 1.00 93.56 159 GLY A CA 1
ATOM 1198 C C . GLY A 1 159 ? 28.741 -7.891 -21.629 1.00 93.56 159 GLY A C 1
ATOM 1199 O O . GLY A 1 159 ? 28.921 -6.805 -22.182 1.00 93.56 159 GLY A O 1
ATOM 1200 N N . SER A 1 160 ? 29.152 -9.038 -22.150 1.00 91.56 160 SER A N 1
ATOM 1201 C CA . SER A 1 160 ? 29.832 -9.148 -23.432 1.00 91.56 160 SER A CA 1
ATOM 1202 C C . SER A 1 160 ? 29.048 -10.068 -24.357 1.00 91.56 160 SER A C 1
ATOM 1204 O O . SER A 1 160 ? 28.584 -11.120 -23.928 1.00 91.56 160 SER A O 1
ATOM 1206 N N . GLN A 1 161 ? 28.983 -9.715 -25.640 1.00 88.50 161 GLN A N 1
ATOM 1207 C CA . GLN A 1 161 ? 28.520 -10.629 -26.691 1.00 88.50 161 GLN A CA 1
ATOM 1208 C C . GLN A 1 161 ? 29.471 -11.835 -26.905 1.00 88.50 161 GLN A C 1
ATOM 1210 O O . GLN A 1 161 ? 29.130 -12.799 -27.592 1.00 88.50 161 GLN A O 1
ATOM 1215 N N . CYS A 1 162 ? 30.699 -11.786 -26.371 1.00 87.50 162 CYS A N 1
ATOM 1216 C CA . CYS A 1 162 ? 31.697 -12.846 -26.483 1.00 87.50 162 CYS A CA 1
ATOM 1217 C C . CYS A 1 162 ? 31.438 -13.943 -25.442 1.00 87.50 162 CYS A C 1
ATOM 1219 O O . CYS A 1 162 ? 31.791 -13.817 -24.269 1.00 87.50 162 CYS A O 1
ATOM 1221 N N . ARG A 1 163 ? 30.907 -15.078 -25.905 1.00 76.50 163 ARG A N 1
ATOM 1222 C CA . ARG A 1 163 ? 30.462 -16.211 -25.072 1.00 76.50 163 ARG A CA 1
ATOM 1223 C C . ARG A 1 163 ? 31.492 -16.771 -24.075 1.00 76.50 163 ARG A C 1
ATOM 1225 O O . ARG A 1 163 ? 31.086 -17.354 -23.077 1.00 76.50 163 ARG A O 1
ATOM 1232 N N . TYR A 1 164 ? 32.793 -16.654 -24.351 1.00 81.19 164 TYR A N 1
ATOM 1233 C CA . TYR A 1 164 ? 33.848 -17.351 -23.594 1.00 81.19 164 TYR A CA 1
ATOM 1234 C C . TYR A 1 164 ? 34.816 -16.441 -22.827 1.00 81.19 164 TYR A C 1
ATOM 1236 O O . TYR A 1 164 ? 35.661 -16.956 -22.101 1.00 81.19 164 TYR A O 1
ATOM 1244 N N . GLU A 1 165 ? 34.727 -15.119 -22.983 1.00 79.12 165 GLU A N 1
ATOM 1245 C CA . GLU A 1 165 ? 35.714 -14.181 -22.415 1.00 79.12 165 GLU A CA 1
ATOM 1246 C C . GLU A 1 165 ? 35.133 -13.279 -21.317 1.00 79.12 165 GLU A C 1
ATOM 1248 O O . GLU A 1 165 ? 35.885 -12.729 -20.513 1.00 79.12 165 GLU A O 1
ATOM 1253 N N . GLY A 1 166 ? 33.801 -13.163 -21.241 1.00 85.75 166 GLY A N 1
ATOM 1254 C CA . GLY A 1 166 ? 33.131 -12.277 -20.294 1.00 85.75 166 GLY A CA 1
ATOM 1255 C C . GLY A 1 166 ? 33.381 -10.793 -20.586 1.00 85.75 166 GLY A C 1
ATOM 1256 O O . GLY A 1 166 ? 33.849 -10.398 -21.653 1.00 85.75 166 GLY A O 1
ATOM 1257 N N . SER A 1 167 ? 33.028 -9.946 -19.624 1.00 90.38 167 SER A N 1
ATOM 1258 C CA . SER A 1 167 ? 33.178 -8.492 -19.686 1.00 90.38 167 SER A CA 1
ATOM 1259 C C . SER A 1 167 ? 34.253 -7.995 -18.722 1.00 90.38 167 SER A C 1
ATOM 1261 O O . SER A 1 167 ? 34.380 -8.471 -17.593 1.00 90.38 167 SER A O 1
ATOM 1263 N N . ASN A 1 168 ? 35.019 -7.002 -19.172 1.00 92.62 168 ASN A N 1
ATOM 1264 C CA . ASN A 1 168 ? 35.960 -6.245 -18.362 1.00 92.62 168 ASN A CA 1
ATOM 1265 C C . ASN A 1 168 ? 36.011 -4.791 -18.853 1.00 92.62 168 ASN A C 1
ATOM 1267 O O . ASN A 1 168 ? 36.870 -4.385 -19.641 1.00 92.62 168 ASN A O 1
ATOM 1271 N N . LEU A 1 169 ? 35.070 -4.003 -18.346 1.00 91.75 169 LEU A N 1
ATOM 1272 C CA . LEU A 1 169 ? 34.857 -2.603 -18.680 1.00 91.75 169 LEU A CA 1
ATOM 1273 C C . LEU A 1 169 ? 36.032 -1.715 -18.244 1.00 91.75 169 LEU A C 1
ATOM 1275 O O . LEU A 1 169 ? 36.220 -0.634 -18.786 1.00 91.75 169 LEU A O 1
ATOM 1279 N N . SER A 1 170 ? 36.885 -2.171 -17.323 1.00 92.56 170 SER A N 1
ATOM 1280 C CA . SER A 1 170 ? 38.031 -1.386 -16.846 1.00 92.56 170 SER A CA 1
ATOM 1281 C C . SER A 1 170 ? 39.206 -1.304 -17.834 1.00 92.56 170 SER A C 1
ATOM 1283 O O . SER A 1 170 ? 40.110 -0.482 -17.651 1.00 92.56 170 SER A O 1
ATOM 1285 N N . VAL A 1 171 ? 39.226 -2.138 -18.879 1.00 91.00 171 VAL A N 1
ATOM 1286 C CA . VAL A 1 171 ? 40.361 -2.226 -19.814 1.00 91.00 171 VAL A CA 1
ATOM 1287 C C . VAL A 1 171 ? 40.382 -1.045 -20.779 1.00 91.00 171 VAL A C 1
ATOM 1289 O O . VAL A 1 171 ? 41.402 -0.366 -20.903 1.00 91.00 171 VAL A O 1
ATOM 1292 N N . TYR A 1 172 ? 39.254 -0.790 -21.439 1.00 88.69 172 TYR A N 1
ATOM 1293 C CA . TYR A 1 172 ? 39.130 0.221 -22.486 1.00 88.69 172 TYR A CA 1
ATOM 1294 C C . TYR A 1 172 ? 38.342 1.436 -21.995 1.00 88.69 172 TYR A C 1
ATOM 1296 O O . TYR A 1 172 ? 37.447 1.316 -21.163 1.00 88.69 172 TYR A O 1
ATOM 1304 N N . GLU A 1 173 ? 38.653 2.609 -22.549 1.00 88.19 173 GLU A N 1
ATOM 1305 C CA . GLU A 1 173 ? 37.985 3.881 -22.232 1.00 88.19 173 GLU A CA 1
ATOM 1306 C C . GLU A 1 173 ? 36.455 3.785 -22.341 1.00 88.19 173 GLU A C 1
ATOM 1308 O O . GLU A 1 173 ? 35.744 4.243 -21.451 1.00 88.19 173 GLU A O 1
ATOM 1313 N N . THR A 1 174 ? 35.954 3.096 -23.371 1.00 86.06 174 THR A N 1
ATOM 1314 C CA . THR A 1 174 ? 34.520 2.855 -23.603 1.00 86.06 174 THR A CA 1
ATOM 1315 C C . THR A 1 174 ? 33.819 2.219 -22.401 1.00 86.06 174 THR A C 1
ATOM 1317 O O . THR A 1 174 ? 32.711 2.617 -22.053 1.00 86.06 174 THR A O 1
ATOM 1320 N N . GLY A 1 175 ? 34.455 1.235 -21.762 1.00 88.88 175 GLY A N 1
ATOM 1321 C CA . GLY A 1 175 ? 33.910 0.560 -20.589 1.00 88.88 175 GLY A CA 1
ATOM 1322 C C . GLY A 1 175 ? 34.090 1.370 -19.305 1.00 88.88 175 GLY A C 1
ATOM 1323 O O . GLY A 1 175 ? 33.187 1.391 -18.472 1.00 88.88 175 GLY A O 1
ATOM 1324 N N . ARG A 1 176 ? 35.206 2.098 -19.157 1.00 92.12 176 ARG A N 1
ATOM 1325 C CA . ARG A 1 176 ? 35.439 2.966 -17.989 1.00 92.12 176 ARG A CA 1
ATOM 1326 C C . ARG A 1 176 ? 34.383 4.058 -17.891 1.00 92.12 176 ARG A C 1
ATOM 1328 O O . ARG A 1 176 ? 33.825 4.251 -16.818 1.00 92.12 176 ARG A O 1
ATOM 1335 N N . LEU A 1 177 ? 34.043 4.684 -19.017 1.00 91.12 177 LEU A N 1
ATOM 1336 C CA . LEU A 1 177 ? 32.966 5.673 -19.080 1.00 91.12 177 LEU A CA 1
ATOM 1337 C C . LEU A 1 177 ? 31.613 5.069 -18.675 1.00 91.12 177 LEU A C 1
ATOM 1339 O O . LEU A 1 177 ? 30.842 5.712 -17.973 1.00 91.12 177 LEU A O 1
ATOM 1343 N N . ALA A 1 178 ? 31.323 3.825 -19.068 1.00 91.56 178 ALA A N 1
ATOM 1344 C CA . ALA A 1 178 ? 30.096 3.147 -18.651 1.00 91.56 178 ALA A CA 1
ATOM 1345 C C . ALA A 1 178 ? 30.064 2.910 -17.129 1.00 91.56 178 ALA A C 1
ATOM 1347 O O . ALA A 1 178 ? 29.050 3.188 -16.487 1.00 91.56 178 ALA A O 1
ATOM 1348 N N . LEU A 1 179 ? 31.181 2.468 -16.538 1.00 92.88 179 LEU A N 1
ATOM 1349 C CA . LEU A 1 179 ? 31.313 2.309 -15.083 1.00 92.88 179 LEU A CA 1
ATOM 1350 C C . LEU A 1 179 ? 31.122 3.642 -14.343 1.00 92.88 179 LEU A C 1
ATOM 1352 O O . LEU A 1 179 ? 30.408 3.687 -13.347 1.00 92.88 179 LEU A O 1
ATOM 1356 N N . GLU A 1 180 ? 31.707 4.732 -14.846 1.00 92.94 180 GLU A N 1
ATOM 1357 C CA . GLU A 1 180 ? 31.543 6.080 -14.277 1.00 92.94 180 GLU A CA 1
ATOM 1358 C C . GLU A 1 180 ? 30.086 6.559 -14.297 1.00 92.94 180 GLU A C 1
ATOM 1360 O O . GLU A 1 180 ? 29.664 7.293 -13.406 1.00 92.94 180 GLU A O 1
ATOM 1365 N N . LYS A 1 181 ? 29.298 6.120 -15.286 1.00 92.12 181 LYS A N 1
ATOM 1366 C CA . LYS A 1 181 ? 27.857 6.393 -15.376 1.00 92.12 181 LYS A CA 1
ATOM 1367 C C . LYS A 1 181 ? 26.991 5.481 -14.503 1.00 92.12 181 LYS A C 1
ATOM 1369 O O . LYS A 1 181 ? 25.780 5.667 -14.476 1.00 92.12 181 LYS A O 1
ATOM 1374 N N . GLY A 1 182 ? 27.587 4.527 -13.785 1.00 92.06 182 GLY A N 1
ATOM 1375 C CA . GLY A 1 182 ? 26.880 3.625 -12.873 1.00 92.06 182 GLY A CA 1
ATOM 1376 C C . GLY A 1 182 ? 26.447 2.295 -13.492 1.00 92.06 182 GLY A C 1
ATOM 1377 O O . GLY A 1 182 ? 25.642 1.584 -12.893 1.00 92.06 182 GLY A O 1
ATOM 1378 N N . VAL A 1 183 ? 26.958 1.934 -14.675 1.00 94.81 183 VAL A N 1
ATOM 1379 C CA . VAL A 1 183 ? 26.699 0.615 -15.272 1.00 94.81 183 VAL A CA 1
ATOM 1380 C C . VAL A 1 183 ? 27.341 -0.481 -14.425 1.00 94.81 183 VAL A C 1
ATOM 1382 O O . VAL A 1 183 ? 28.514 -0.402 -14.060 1.00 94.81 183 VAL A O 1
ATOM 1385 N N . ILE A 1 184 ? 26.590 -1.547 -14.164 1.00 94.62 184 ILE A N 1
ATOM 1386 C CA . ILE A 1 184 ? 27.059 -2.708 -13.408 1.00 94.62 184 ILE A CA 1
ATOM 1387 C C . ILE A 1 184 ? 27.635 -3.745 -14.368 1.00 94.62 184 ILE A C 1
ATOM 1389 O O . ILE A 1 184 ? 26.957 -4.244 -15.263 1.00 94.62 184 ILE A O 1
ATOM 1393 N N . GLN A 1 185 ? 28.891 -4.120 -14.166 1.00 94.62 185 GLN A N 1
ATOM 1394 C CA . GLN A 1 185 ? 29.540 -5.142 -14.980 1.00 94.62 185 GLN A CA 1
ATOM 1395 C C . GLN A 1 185 ? 29.022 -6.552 -14.645 1.00 94.62 185 GLN A C 1
ATOM 1397 O O . GLN A 1 185 ? 28.936 -6.931 -13.477 1.00 94.62 185 GLN A O 1
ATOM 1402 N N . ALA A 1 186 ? 28.737 -7.355 -15.672 1.00 94.44 186 ALA A N 1
ATOM 1403 C CA . ALA A 1 186 ? 28.291 -8.743 -15.533 1.00 94.44 186 ALA A CA 1
ATOM 1404 C C . ALA A 1 186 ? 29.445 -9.755 -15.383 1.00 94.44 186 ALA A C 1
ATOM 1406 O O . ALA A 1 186 ? 29.205 -10.919 -15.078 1.00 94.44 186 ALA A O 1
ATOM 1407 N N . TYR A 1 187 ? 30.692 -9.315 -15.564 1.00 93.31 187 TYR A N 1
ATOM 1408 C CA . TYR A 1 187 ? 31.912 -10.122 -15.471 1.00 93.31 187 TYR A CA 1
ATOM 1409 C C . TYR A 1 187 ? 31.839 -11.347 -16.388 1.00 93.31 187 TYR A C 1
ATOM 1411 O O . TYR A 1 187 ? 31.640 -11.187 -17.591 1.00 93.31 187 TYR A O 1
ATOM 1419 N N . ASP A 1 188 ? 32.001 -12.543 -15.837 1.00 91.38 188 ASP A N 1
ATOM 1420 C CA . ASP A 1 188 ? 31.993 -13.837 -16.514 1.00 91.38 188 ASP A CA 1
ATOM 1421 C C . ASP A 1 188 ? 30.589 -14.449 -16.644 1.00 91.38 188 ASP A C 1
ATOM 1423 O O . ASP A 1 188 ? 30.445 -15.576 -17.119 1.00 91.38 188 ASP A O 1
ATOM 1427 N N . MET A 1 189 ? 29.539 -13.730 -16.234 1.00 92.56 189 MET A N 1
ATOM 1428 C CA . MET A 1 189 ? 28.175 -14.223 -16.375 1.00 92.56 189 MET A CA 1
ATOM 1429 C C . MET A 1 189 ? 27.768 -14.281 -17.845 1.00 92.56 189 MET A C 1
ATOM 1431 O O . MET A 1 189 ? 27.909 -13.305 -18.584 1.00 92.56 189 MET A O 1
ATOM 1435 N N . THR A 1 190 ? 27.175 -15.409 -18.237 1.00 90.88 190 THR A N 1
ATOM 1436 C CA . THR A 1 190 ? 26.423 -15.484 -19.491 1.00 90.88 190 THR A CA 1
ATOM 1437 C C . THR A 1 190 ? 25.193 -14.584 -19.416 1.00 90.88 190 THR A C 1
ATOM 1439 O O . THR A 1 190 ? 24.716 -14.251 -18.324 1.00 90.88 190 THR A O 1
ATOM 1442 N N . THR A 1 191 ? 24.646 -14.224 -20.572 1.00 89.06 191 THR A N 1
ATOM 1443 C CA . THR A 1 191 ? 23.415 -13.435 -20.685 1.00 89.06 191 THR A CA 1
ATOM 1444 C C . THR A 1 191 ? 22.268 -14.066 -19.901 1.00 89.06 191 THR A C 1
ATOM 1446 O O . THR A 1 191 ? 21.601 -13.383 -19.128 1.00 89.06 191 THR A O 1
ATOM 1449 N N . GLU A 1 192 ? 22.103 -15.387 -19.979 1.00 89.81 192 GLU A N 1
ATOM 1450 C CA . GLU A 1 192 ? 21.071 -16.117 -19.239 1.00 89.81 192 GLU A CA 1
ATOM 1451 C C . GLU A 1 192 ? 21.280 -16.018 -17.723 1.00 89.81 192 GLU A C 1
ATOM 1453 O O . GLU A 1 192 ? 20.327 -15.783 -16.977 1.00 89.81 192 GLU A O 1
ATOM 1458 N N . ALA A 1 193 ? 22.522 -16.152 -17.248 1.00 91.56 193 ALA A N 1
ATOM 1459 C CA . ALA A 1 193 ? 22.838 -16.049 -15.826 1.00 91.56 193 ALA A CA 1
ATOM 1460 C C . ALA A 1 193 ? 22.634 -14.622 -15.296 1.00 91.56 193 ALA A C 1
ATOM 1462 O O . ALA A 1 193 ? 22.061 -14.439 -14.218 1.00 91.56 193 ALA A O 1
ATOM 1463 N N . ALA A 1 194 ? 23.078 -13.616 -16.054 1.00 92.56 194 ALA A N 1
ATOM 1464 C CA . ALA A 1 194 ? 22.920 -12.211 -15.706 1.00 92.56 194 ALA A CA 1
ATOM 1465 C C . ALA A 1 194 ? 21.439 -11.814 -15.673 1.00 92.56 194 ALA A C 1
ATOM 1467 O O . ALA A 1 194 ? 20.984 -11.262 -14.672 1.00 92.56 194 ALA A O 1
ATOM 1468 N N . MET A 1 195 ? 20.668 -12.166 -16.708 1.00 90.69 195 MET A N 1
ATOM 1469 C CA . MET A 1 195 ? 19.232 -11.890 -16.765 1.00 90.69 195 MET A CA 1
ATOM 1470 C C . MET A 1 195 ? 18.464 -12.605 -15.653 1.00 90.69 195 MET A C 1
ATOM 1472 O O . MET A 1 195 ? 17.645 -11.976 -14.991 1.00 90.69 195 MET A O 1
ATOM 1476 N N . THR A 1 196 ? 18.754 -13.881 -15.382 1.00 91.06 196 THR A N 1
ATOM 1477 C CA . THR A 1 196 ? 18.070 -14.636 -14.315 1.00 91.06 196 THR A CA 1
ATOM 1478 C C . THR A 1 196 ? 18.307 -14.005 -12.943 1.00 91.06 196 THR A C 1
ATOM 1480 O O . THR A 1 196 ? 17.373 -13.828 -12.161 1.00 91.06 196 THR A O 1
ATOM 1483 N N . LYS A 1 197 ? 19.553 -13.619 -12.641 1.00 91.81 197 LYS A N 1
ATOM 1484 C CA . LYS A 1 197 ? 19.880 -12.939 -11.380 1.00 91.81 197 LYS A CA 1
ATOM 1485 C C . LYS A 1 197 ? 19.265 -11.548 -11.313 1.00 91.81 197 LYS A C 1
ATOM 1487 O O . LYS A 1 197 ? 18.775 -11.171 -10.258 1.00 91.81 197 LYS A O 1
ATOM 1492 N N . LEU A 1 198 ? 19.254 -10.810 -12.420 1.00 89.88 198 LEU A N 1
ATOM 1493 C CA . LEU A 1 198 ? 18.610 -9.504 -12.506 1.00 89.88 198 LEU A CA 1
ATOM 1494 C C . LEU A 1 198 ? 17.107 -9.611 -12.226 1.00 89.88 198 LEU A C 1
ATOM 1496 O O . LEU A 1 198 ? 16.590 -8.859 -11.409 1.00 89.88 198 LEU A O 1
ATOM 1500 N N . MET A 1 199 ? 16.425 -10.592 -12.824 1.00 86.38 199 MET A N 1
ATOM 1501 C CA . MET A 1 199 ? 15.018 -10.893 -12.538 1.00 86.38 199 MET A CA 1
ATOM 1502 C C . MET A 1 199 ? 14.806 -11.237 -11.063 1.00 86.38 199 MET A C 1
ATOM 1504 O O . MET A 1 199 ? 13.862 -10.739 -10.455 1.00 86.38 199 MET A O 1
ATOM 1508 N N . TRP A 1 200 ? 15.691 -12.044 -10.470 1.00 84.25 200 TRP A N 1
ATOM 1509 C CA . TRP A 1 200 ? 15.615 -12.379 -9.049 1.00 84.25 200 TRP A CA 1
ATOM 1510 C C . TRP A 1 200 ? 15.825 -11.161 -8.148 1.00 84.25 200 TRP A C 1
ATOM 1512 O O . TRP A 1 200 ? 15.068 -10.997 -7.203 1.00 84.25 200 TRP A O 1
ATOM 1522 N N . VAL A 1 201 ? 16.797 -10.293 -8.443 1.00 82.06 201 VAL A N 1
ATOM 1523 C CA . VAL A 1 201 ? 17.043 -9.058 -7.679 1.00 82.06 201 VAL A CA 1
ATOM 1524 C C . VAL A 1 201 ? 15.850 -8.119 -7.785 1.00 82.06 201 VAL A C 1
ATOM 1526 O O . VAL A 1 201 ? 15.366 -7.655 -6.763 1.00 82.06 201 VAL A O 1
ATOM 1529 N N . LEU A 1 202 ? 15.325 -7.897 -8.993 1.00 77.44 202 LEU A N 1
ATOM 1530 C CA . LEU A 1 202 ? 14.134 -7.069 -9.194 1.00 77.44 202 LEU A CA 1
ATOM 1531 C C . LEU A 1 202 ? 12.907 -7.644 -8.479 1.00 77.44 202 LEU A C 1
ATOM 1533 O O . LEU A 1 202 ? 12.078 -6.891 -7.985 1.00 77.44 202 LEU A O 1
ATOM 1537 N N . TRP A 1 203 ? 12.780 -8.969 -8.409 1.00 64.12 203 TRP A N 1
ATOM 1538 C CA . TRP A 1 203 ? 11.709 -9.622 -7.661 1.00 64.12 203 TRP A CA 1
ATOM 1539 C C . TRP A 1 203 ? 11.928 -9.574 -6.142 1.00 64.12 203 TRP A C 1
ATOM 1541 O O . TRP A 1 203 ? 10.982 -9.355 -5.392 1.00 64.12 203 TRP A O 1
ATOM 1551 N N . ALA A 1 204 ? 13.161 -9.759 -5.674 1.00 58.00 204 ALA A N 1
ATOM 1552 C CA . ALA A 1 204 ? 13.517 -9.671 -4.263 1.00 58.00 204 ALA A CA 1
ATOM 1553 C C . ALA A 1 204 ? 13.338 -8.241 -3.741 1.00 58.00 204 ALA A C 1
ATOM 1555 O O . ALA A 1 204 ? 12.883 -8.063 -2.617 1.00 58.00 204 ALA A O 1
ATOM 1556 N N . ASP A 1 205 ? 13.605 -7.241 -4.581 1.00 52.25 205 ASP A N 1
ATOM 1557 C CA . ASP A 1 205 ? 13.358 -5.837 -4.275 1.00 52.25 205 ASP A CA 1
ATOM 1558 C C . ASP A 1 205 ? 11.860 -5.492 -4.237 1.00 52.25 205 ASP A C 1
ATOM 1560 O O . ASP A 1 205 ? 11.451 -4.632 -3.473 1.00 52.25 205 ASP A O 1
ATOM 1564 N N . ARG A 1 206 ? 10.983 -6.238 -4.928 1.00 46.88 206 ARG A N 1
ATOM 1565 C CA . ARG A 1 206 ? 9.523 -6.133 -4.695 1.00 46.88 206 ARG A CA 1
ATOM 1566 C C . ARG A 1 206 ? 9.087 -6.625 -3.315 1.00 46.88 206 ARG A C 1
ATOM 1568 O O . ARG A 1 206 ? 7.983 -6.322 -2.886 1.00 46.88 206 ARG A O 1
ATOM 1575 N N . ARG A 1 207 ? 9.931 -7.397 -2.622 1.00 41.12 207 ARG A N 1
ATOM 1576 C CA . ARG A 1 207 ? 9.746 -7.736 -1.201 1.00 41.12 207 ARG A CA 1
ATOM 1577 C C . ARG A 1 207 ? 10.453 -6.749 -0.270 1.00 41.12 207 ARG A C 1
ATOM 1579 O O . ARG A 1 207 ? 10.329 -6.896 0.948 1.00 41.12 207 ARG A O 1
ATOM 1586 N N . SER A 1 208 ? 11.165 -5.757 -0.812 1.00 37.97 208 SER A N 1
ATOM 1587 C CA . SER A 1 208 ? 11.496 -4.545 -0.073 1.00 37.97 208 SER A CA 1
ATOM 1588 C C . SER A 1 208 ? 10.177 -3.799 0.163 1.00 37.97 208 SER A C 1
ATOM 1590 O O . SER A 1 208 ? 9.429 -3.568 -0.787 1.00 37.97 208 SER A O 1
ATOM 1592 N N . PRO A 1 209 ? 9.840 -3.455 1.412 1.00 38.31 209 PRO A N 1
ATOM 1593 C CA . PRO A 1 209 ? 8.645 -2.680 1.723 1.00 38.31 209 PRO A CA 1
ATOM 1594 C C . PRO A 1 209 ? 8.694 -1.354 0.944 1.00 38.31 209 PRO A C 1
ATOM 1596 O O . PRO A 1 209 ? 9.512 -0.489 1.249 1.00 38.31 209 PRO A O 1
ATOM 1599 N N . GLY A 1 210 ? 7.909 -1.243 -0.126 1.00 41.50 210 GLY A N 1
ATOM 1600 C CA . GLY A 1 210 ? 8.031 -0.139 -1.081 1.00 41.50 210 GLY A CA 1
ATOM 1601 C C . GLY A 1 210 ? 7.133 -0.271 -2.311 1.00 41.50 210 GLY A C 1
ATOM 1602 O O . GLY A 1 210 ? 6.558 0.726 -2.731 1.00 41.50 210 GLY A O 1
ATOM 1603 N N . ASP A 1 211 ? 6.884 -1.484 -2.825 1.00 48.44 211 ASP A N 1
ATOM 1604 C CA . ASP A 1 211 ? 5.924 -1.713 -3.934 1.00 48.44 211 ASP A CA 1
ATOM 1605 C C . ASP A 1 211 ? 4.472 -1.915 -3.426 1.00 48.44 211 ASP A C 1
ATOM 1607 O O . ASP A 1 211 ? 3.662 -2.634 -4.011 1.00 48.44 211 ASP A O 1
ATOM 1611 N N . SER A 1 212 ? 4.137 -1.243 -2.315 1.00 60.09 212 SER A N 1
ATOM 1612 C CA . SER A 1 212 ? 2.870 -1.367 -1.570 1.00 60.09 212 SER A CA 1
ATOM 1613 C C . SER A 1 212 ? 1.599 -1.141 -2.397 1.00 60.09 212 SER A C 1
ATOM 1615 O O . SER A 1 212 ? 0.533 -1.643 -2.047 1.00 60.09 212 SER A O 1
ATOM 1617 N N . ASP A 1 213 ? 1.702 -0.418 -3.511 1.00 63.31 213 ASP A N 1
ATOM 1618 C CA . ASP A 1 213 ? 0.579 -0.085 -4.384 1.00 63.31 213 ASP A CA 1
ATOM 1619 C C . ASP A 1 213 ? -0.022 -1.325 -5.074 1.00 63.31 213 ASP A C 1
ATOM 1621 O O . ASP A 1 213 ? -1.242 -1.518 -5.090 1.00 63.31 213 ASP A O 1
ATOM 1625 N N . ALA A 1 214 ? 0.836 -2.207 -5.599 1.00 59.62 214 ALA A N 1
ATOM 1626 C CA . ALA A 1 214 ? 0.404 -3.417 -6.295 1.00 59.62 214 ALA A CA 1
ATOM 1627 C C . ALA A 1 214 ? -0.230 -4.430 -5.330 1.00 59.62 214 ALA A C 1
ATOM 1629 O O . ALA A 1 214 ? -1.246 -5.049 -5.662 1.00 59.62 214 ALA A O 1
ATOM 1630 N N . ASP A 1 215 ? 0.331 -4.546 -4.126 1.00 74.50 215 ASP A N 1
ATOM 1631 C CA . ASP A 1 215 ? -0.159 -5.455 -3.091 1.00 74.50 215 ASP A CA 1
ATOM 1632 C C . ASP A 1 215 ? -1.515 -4.991 -2.543 1.00 74.50 215 ASP A C 1
ATOM 1634 O O . ASP A 1 215 ? -2.450 -5.787 -2.447 1.00 74.50 215 ASP A O 1
ATOM 1638 N N . ILE A 1 216 ? -1.686 -3.689 -2.276 1.00 84.88 216 ILE A N 1
ATOM 1639 C CA . ILE A 1 216 ? -2.980 -3.140 -1.840 1.00 84.88 216 ILE A CA 1
ATOM 1640 C C . ILE A 1 216 ? -4.054 -3.409 -2.889 1.00 84.88 216 ILE A C 1
ATOM 1642 O O . ILE A 1 216 ? -5.119 -3.931 -2.555 1.00 84.88 216 ILE A O 1
ATOM 1646 N N . ARG A 1 217 ? -3.785 -3.097 -4.164 1.00 85.94 217 ARG A N 1
ATOM 1647 C CA . ARG A 1 217 ? -4.745 -3.345 -5.247 1.00 85.94 217 ARG A CA 1
ATOM 1648 C C . ARG A 1 217 ? -5.110 -4.826 -5.344 1.00 85.94 217 ARG A C 1
ATOM 1650 O O . ARG A 1 217 ? -6.284 -5.145 -5.523 1.00 85.94 217 ARG A O 1
ATOM 1657 N N . HIS A 1 218 ? -4.137 -5.724 -5.192 1.00 86.31 218 HIS A N 1
ATOM 1658 C CA . HIS A 1 218 ? -4.383 -7.163 -5.177 1.00 86.31 218 HIS A CA 1
ATOM 1659 C C . HIS A 1 218 ? -5.374 -7.568 -4.072 1.00 86.31 218 HIS A C 1
ATOM 1661 O O . HIS A 1 218 ? -6.319 -8.311 -4.346 1.00 86.31 218 HIS A O 1
ATOM 1667 N N . TYR A 1 219 ? -5.214 -7.044 -2.853 1.00 89.56 219 TYR A N 1
ATOM 1668 C CA . TYR A 1 219 ? -6.142 -7.309 -1.749 1.00 89.56 219 TYR A CA 1
ATOM 1669 C C . TYR A 1 219 ? -7.519 -6.682 -1.950 1.00 89.56 219 TYR A C 1
ATOM 1671 O O . TYR A 1 219 ? -8.532 -7.335 -1.691 1.00 89.56 219 TYR A O 1
ATOM 1679 N N . LEU A 1 220 ? -7.575 -5.446 -2.450 1.00 92.31 220 LEU A N 1
ATOM 1680 C CA . LEU A 1 220 ? -8.832 -4.750 -2.722 1.00 92.31 220 LEU A CA 1
ATOM 1681 C C . LEU A 1 220 ? -9.676 -5.482 -3.777 1.00 92.31 220 LEU A C 1
ATOM 1683 O O . LEU A 1 220 ? -10.890 -5.615 -3.609 1.00 92.31 220 LEU A O 1
ATOM 1687 N N . GLU A 1 221 ? -9.050 -6.035 -4.819 1.00 91.56 221 GLU A N 1
ATOM 1688 C CA . GLU A 1 221 ? -9.758 -6.848 -5.814 1.00 91.56 221 GLU A CA 1
ATOM 1689 C C . GLU A 1 221 ? -10.331 -8.145 -5.217 1.00 91.56 221 GLU A C 1
ATOM 1691 O O . GLU A 1 221 ? -11.458 -8.520 -5.546 1.00 91.56 221 GLU A O 1
ATOM 1696 N N . GLN A 1 222 ? -9.633 -8.800 -4.281 1.00 90.25 222 GLN A N 1
ATOM 1697 C CA . GLN A 1 222 ? -10.145 -10.013 -3.623 1.00 90.25 222 GLN A CA 1
ATOM 1698 C C . GLN A 1 222 ? -11.403 -9.751 -2.780 1.00 90.25 222 GLN A C 1
ATOM 1700 O O . GLN A 1 222 ? -12.311 -10.585 -2.726 1.00 90.25 222 GLN A O 1
ATOM 1705 N N . ILE A 1 223 ? -11.489 -8.587 -2.132 1.00 92.50 223 ILE A N 1
ATOM 1706 C CA . ILE A 1 223 ? -12.628 -8.241 -1.265 1.00 92.50 223 ILE A CA 1
ATOM 1707 C C . ILE A 1 223 ? -13.761 -7.521 -1.992 1.00 92.50 223 ILE A C 1
ATOM 1709 O O . ILE A 1 223 ? -14.841 -7.362 -1.426 1.00 92.50 223 ILE A O 1
ATOM 1713 N N . LYS A 1 224 ? -13.568 -7.136 -3.255 1.00 90.06 224 LYS A N 1
ATOM 1714 C CA . LYS A 1 224 ? -14.537 -6.374 -4.056 1.00 90.06 224 LYS A CA 1
ATOM 1715 C C . LYS A 1 224 ? -15.935 -6.994 -4.079 1.00 90.06 224 LYS A C 1
ATOM 1717 O O . LYS A 1 224 ? -16.934 -6.285 -3.982 1.00 90.06 224 LYS A O 1
ATOM 1722 N N . ALA A 1 225 ? -16.019 -8.324 -4.151 1.00 89.69 225 ALA A N 1
ATOM 1723 C CA . ALA A 1 225 ? -17.291 -9.050 -4.147 1.00 89.69 225 ALA A CA 1
ATOM 1724 C C . ALA A 1 225 ? -18.031 -9.000 -2.794 1.00 89.69 225 ALA A C 1
ATOM 1726 O O . ALA A 1 225 ? -19.252 -9.155 -2.766 1.00 89.69 225 ALA A O 1
ATOM 1727 N N . HIS A 1 226 ? -17.315 -8.759 -1.692 1.00 91.50 226 HIS A N 1
ATOM 1728 C CA . HIS A 1 226 ? -17.864 -8.742 -0.335 1.00 91.50 226 HIS A CA 1
ATOM 1729 C C . HIS A 1 226 ? -18.533 -7.410 0.028 1.00 91.50 226 HIS A C 1
ATOM 1731 O O . HIS A 1 226 ? -19.260 -7.370 1.014 1.00 91.50 226 HIS A O 1
ATOM 1737 N N . LYS A 1 227 ? -18.331 -6.346 -0.770 1.00 90.81 227 LYS A N 1
ATOM 1738 C CA . LYS A 1 227 ? -18.924 -5.009 -0.562 1.00 90.81 227 LYS A CA 1
ATOM 1739 C C . LYS A 1 227 ? -18.702 -4.469 0.856 1.00 90.81 227 LYS A C 1
ATOM 1741 O O . LYS A 1 227 ? -19.645 -4.045 1.516 1.00 90.81 227 LYS A O 1
ATOM 1746 N N . VAL A 1 228 ? -17.458 -4.518 1.324 1.00 96.94 228 VAL A N 1
ATOM 1747 C CA . VAL A 1 228 ? -17.102 -4.011 2.654 1.00 96.94 228 VAL A CA 1
ATOM 1748 C C . VAL A 1 228 ? -17.250 -2.489 2.732 1.00 96.94 228 VAL A C 1
ATOM 1750 O O . VAL A 1 228 ? -17.074 -1.789 1.736 1.00 96.94 228 VAL A O 1
ATOM 1753 N N . ASP A 1 229 ? -17.535 -1.972 3.926 1.00 97.88 229 ASP A N 1
ATOM 1754 C CA . ASP A 1 229 ? -17.654 -0.529 4.160 1.00 97.88 229 ASP A CA 1
ATOM 1755 C C . ASP A 1 229 ? -16.321 0.125 4.520 1.00 97.88 229 ASP A C 1
ATOM 1757 O O . ASP A 1 229 ? -16.025 1.221 4.046 1.00 97.88 229 ASP A O 1
ATOM 1761 N N . PHE A 1 230 ? -15.513 -0.563 5.331 1.00 98.25 230 PHE A N 1
ATOM 1762 C CA . PHE A 1 230 ? -14.205 -0.105 5.790 1.00 98.25 230 PHE A CA 1
ATOM 1763 C C . PHE A 1 230 ? -13.107 -1.076 5.371 1.00 98.25 230 PHE A C 1
ATOM 1765 O O . PHE A 1 230 ? -13.263 -2.292 5.480 1.00 98.25 230 PHE A O 1
ATOM 1772 N N . VAL A 1 231 ? -11.961 -0.527 4.979 1.00 98.25 231 VAL A N 1
ATOM 1773 C CA . VAL A 1 231 ? -10.701 -1.263 4.837 1.00 98.25 231 VAL A CA 1
ATOM 1774 C C . VAL A 1 231 ? -9.658 -0.612 5.728 1.00 98.25 231 VAL A C 1
ATOM 1776 O O . VAL A 1 231 ? -9.554 0.613 5.783 1.00 98.25 231 VAL A O 1
ATOM 1779 N N . VAL A 1 232 ? -8.883 -1.442 6.424 1.00 98.06 232 VAL A N 1
ATOM 1780 C CA . VAL A 1 232 ? -7.787 -1.003 7.287 1.00 98.06 232 VAL A CA 1
ATOM 1781 C C . VAL A 1 232 ? -6.502 -1.660 6.815 1.00 98.06 232 VAL A C 1
ATOM 1783 O O . VAL A 1 232 ? -6.455 -2.881 6.674 1.00 98.06 232 VAL A O 1
ATOM 1786 N N . LEU A 1 233 ? -5.474 -0.851 6.577 1.00 96.88 233 LEU A N 1
ATOM 1787 C CA . LEU A 1 233 ? -4.125 -1.320 6.256 1.00 96.88 233 LEU A CA 1
ATOM 1788 C C . LEU A 1 233 ? -3.255 -1.381 7.528 1.00 96.88 233 LEU A C 1
ATOM 1790 O O . LEU A 1 233 ? -3.625 -0.797 8.551 1.00 96.88 233 LEU A O 1
ATOM 1794 N N . PRO A 1 234 ? -2.113 -2.088 7.509 1.00 95.62 234 PRO A N 1
ATOM 1795 C CA . PRO A 1 234 ? -1.238 -2.156 8.673 1.00 95.62 234 PRO A CA 1
ATOM 1796 C C . PRO A 1 234 ? -0.366 -0.900 8.853 1.00 95.62 234 PRO A C 1
ATOM 1798 O O . PRO A 1 234 ? -0.289 -0.027 7.990 1.00 95.62 234 PRO A O 1
ATOM 1801 N N . GLU A 1 235 ? 0.290 -0.796 10.010 1.00 95.31 235 GLU A N 1
ATOM 1802 C CA . GLU A 1 235 ? 1.230 0.289 10.330 1.00 95.31 235 GLU A CA 1
ATOM 1803 C C . GLU A 1 235 ? 2.471 0.248 9.423 1.00 95.31 235 GLU A C 1
ATOM 1805 O O . GLU A 1 235 ? 3.035 -0.826 9.212 1.00 95.31 235 GLU A O 1
ATOM 1810 N N . MET A 1 236 ? 2.908 1.417 8.935 1.00 91.94 236 MET A N 1
ATOM 1811 C CA . MET A 1 236 ? 4.078 1.597 8.058 1.00 91.94 236 MET A CA 1
ATOM 1812 C C . MET A 1 236 ? 4.106 0.599 6.893 1.00 91.94 236 MET A C 1
ATOM 1814 O O . MET A 1 236 ? 5.141 0.032 6.560 1.00 91.94 236 MET A O 1
ATOM 1818 N N . PHE A 1 237 ? 2.953 0.356 6.267 1.00 88.50 237 PHE A N 1
ATOM 1819 C CA . PHE A 1 237 ? 2.813 -0.694 5.253 1.00 88.50 237 PHE A CA 1
ATOM 1820 C C . PHE A 1 237 ? 3.676 -0.447 4.000 1.00 88.50 237 PHE A C 1
ATOM 1822 O O . PHE A 1 237 ? 3.962 -1.383 3.256 1.00 88.50 237 PHE A O 1
ATOM 1829 N N . CYS A 1 238 ? 4.068 0.805 3.745 1.00 83.88 238 CYS A N 1
ATOM 1830 C CA . CYS A 1 238 ? 4.809 1.216 2.554 1.00 83.88 238 CYS A CA 1
ATOM 1831 C C . CYS A 1 238 ? 6.330 1.291 2.741 1.00 83.88 238 CYS A C 1
ATOM 1833 O O . CYS A 1 238 ? 7.023 1.653 1.792 1.00 83.88 238 CYS A O 1
ATOM 1835 N N . CYS A 1 239 ? 6.865 0.981 3.927 1.00 81.25 239 CYS A N 1
ATOM 1836 C CA . CYS A 1 239 ? 8.301 1.071 4.190 1.00 81.25 239 CYS A CA 1
ATOM 1837 C C . CYS A 1 239 ? 8.773 0.068 5.259 1.00 81.25 239 CYS A C 1
ATOM 1839 O O . CYS A 1 239 ? 7.969 -0.494 6.005 1.00 81.25 239 CYS A O 1
ATOM 1841 N N . PRO A 1 240 ? 10.085 -0.231 5.337 1.00 80.81 240 PRO A N 1
ATOM 1842 C CA . PRO A 1 240 ? 10.599 -1.086 6.394 1.00 80.81 240 PRO A CA 1
ATOM 1843 C C . PRO A 1 240 ? 10.391 -0.420 7.748 1.00 80.81 240 PRO A C 1
ATOM 1845 O O . PRO A 1 240 ? 10.654 0.771 7.902 1.00 80.81 240 PRO A O 1
ATOM 1848 N N . TYR A 1 241 ? 10.008 -1.204 8.756 1.00 82.62 241 TYR A N 1
ATOM 1849 C CA . TYR A 1 241 ? 9.895 -0.719 10.132 1.00 82.62 241 TYR A CA 1
ATOM 1850 C C . TYR A 1 241 ? 11.285 -0.565 10.777 1.00 82.62 241 TYR A C 1
ATOM 1852 O O . TYR A 1 241 ? 11.705 -1.347 11.635 1.00 82.62 241 TYR A O 1
ATOM 1860 N N . GLN A 1 242 ? 12.041 0.414 10.280 1.00 81.75 242 GLN A N 1
ATOM 1861 C CA . GLN A 1 242 ? 13.402 0.771 10.671 1.00 81.75 242 GLN A CA 1
ATOM 1862 C C . GLN A 1 242 ? 13.482 2.289 10.775 1.00 81.75 242 GLN A C 1
ATOM 1864 O O . GLN A 1 242 ? 13.179 2.991 9.812 1.00 81.75 242 GLN A O 1
ATOM 1869 N N . THR A 1 243 ? 13.922 2.789 11.928 1.00 79.69 243 THR A N 1
ATOM 1870 C CA . THR A 1 243 ? 13.972 4.228 12.231 1.00 79.69 243 THR A CA 1
ATOM 1871 C C . THR A 1 243 ? 14.734 5.012 11.169 1.00 79.69 243 THR A C 1
ATOM 1873 O O . THR A 1 243 ? 14.206 5.963 10.604 1.00 79.69 243 THR A O 1
ATOM 1876 N N . GLU A 1 244 ? 15.915 4.527 10.796 1.00 80.44 244 GLU A N 1
ATOM 1877 C CA . GLU A 1 244 ? 16.780 5.105 9.763 1.00 80.44 244 GLU A CA 1
ATOM 1878 C C . GLU A 1 244 ? 16.176 5.109 8.348 1.00 80.44 244 GLU A C 1
ATOM 1880 O O . GLU A 1 244 ? 16.577 5.924 7.521 1.00 80.44 244 GLU A O 1
ATOM 1885 N N . LYS A 1 245 ? 15.170 4.266 8.072 1.00 81.25 245 LYS A N 1
ATOM 1886 C CA . LYS A 1 245 ? 14.475 4.226 6.779 1.00 81.25 245 LYS A CA 1
ATOM 1887 C C . LYS A 1 245 ? 13.283 5.164 6.696 1.00 81.25 245 LYS A C 1
ATOM 1889 O O . LYS A 1 245 ? 12.944 5.582 5.595 1.00 81.25 245 LYS A O 1
ATOM 1894 N N . PHE A 1 246 ? 12.667 5.560 7.808 1.00 85.31 246 PHE A N 1
ATOM 1895 C CA . PHE A 1 246 ? 11.469 6.402 7.743 1.00 85.31 246 PHE A CA 1
ATOM 1896 C C . PHE A 1 246 ? 11.664 7.713 6.962 1.00 85.31 246 PHE A C 1
ATOM 1898 O O . PHE A 1 246 ? 10.804 7.998 6.135 1.00 85.31 246 PHE A O 1
ATOM 1905 N N . PRO A 1 247 ? 12.769 8.474 7.110 1.00 86.25 247 PRO A N 1
ATOM 1906 C CA . PRO A 1 247 ? 12.982 9.697 6.336 1.00 86.25 247 PRO A CA 1
ATOM 1907 C C . PRO A 1 247 ? 13.200 9.450 4.843 1.00 86.25 247 PRO A C 1
ATOM 1909 O O . PRO A 1 247 ? 12.813 10.290 4.037 1.00 86.25 247 PRO A O 1
ATOM 1912 N N . GLU A 1 248 ? 13.810 8.317 4.468 1.00 85.00 248 GLU A N 1
ATOM 1913 C CA . GLU A 1 248 ? 14.047 7.952 3.062 1.00 85.00 248 GLU A CA 1
ATOM 1914 C C . GLU A 1 248 ? 12.727 7.710 2.316 1.00 85.00 248 GLU A C 1
ATOM 1916 O O . GLU A 1 248 ? 12.610 8.052 1.142 1.00 85.00 248 GLU A O 1
ATOM 1921 N N . TYR A 1 249 ? 11.735 7.145 3.011 1.00 85.50 249 TYR A N 1
ATOM 1922 C CA . TYR A 1 249 ? 10.416 6.814 2.462 1.00 85.50 249 TYR A CA 1
ATOM 1923 C C . TYR A 1 249 ? 9.357 7.882 2.772 1.00 85.50 249 TYR A C 1
ATOM 1925 O O . TYR A 1 249 ? 8.203 7.723 2.376 1.00 85.50 249 TYR A O 1
ATOM 1933 N N . ALA A 1 250 ? 9.715 8.945 3.501 1.00 89.25 250 ALA A N 1
ATOM 1934 C CA . ALA A 1 250 ? 8.757 9.941 3.954 1.00 89.25 250 ALA A CA 1
ATOM 1935 C C . ALA A 1 250 ? 8.236 10.795 2.795 1.00 89.25 250 ALA A C 1
ATOM 1937 O O . ALA A 1 250 ? 9.002 11.461 2.094 1.00 89.25 250 ALA A O 1
ATOM 1938 N N . GLU A 1 251 ? 6.915 10.838 2.652 1.00 88.94 251 GLU A N 1
ATOM 1939 C CA . GLU A 1 251 ? 6.240 11.671 1.661 1.00 88.94 251 GLU A CA 1
ATOM 1940 C C . GLU A 1 251 ? 5.482 12.820 2.325 1.00 88.94 251 GLU A C 1
ATOM 1942 O O . GLU A 1 251 ? 5.014 12.718 3.458 1.00 88.94 251 GLU A O 1
ATOM 1947 N N . GLU A 1 252 ? 5.339 13.926 1.604 1.00 92.81 252 GLU A N 1
ATOM 1948 C CA . GLU A 1 252 ? 4.425 15.000 1.990 1.00 92.81 252 GLU A CA 1
ATOM 1949 C C . GLU A 1 252 ? 2.967 14.565 1.770 1.00 92.81 252 GLU A C 1
ATOM 1951 O O . GLU A 1 252 ? 2.662 13.724 0.916 1.00 92.81 252 GLU A O 1
ATOM 1956 N N . GLU A 1 253 ? 2.037 15.163 2.515 1.00 94.19 253 GLU A N 1
ATOM 1957 C CA . GLU A 1 253 ? 0.606 14.978 2.264 1.00 94.19 253 GLU A CA 1
ATOM 1958 C C . GLU A 1 253 ? 0.264 15.389 0.817 1.00 94.19 253 GLU A C 1
ATOM 1960 O O . GLU A 1 253 ? 0.680 16.441 0.336 1.00 94.19 253 GLU A O 1
ATOM 1965 N N . GLY A 1 254 ? -0.472 14.544 0.085 1.00 90.19 254 GLY A N 1
ATOM 1966 C CA . GLY A 1 254 ? -0.672 14.720 -1.362 1.00 90.19 254 GLY A CA 1
ATOM 1967 C C . GLY A 1 254 ? 0.440 14.128 -2.247 1.00 90.19 254 GLY A C 1
ATOM 1968 O O . GLY A 1 254 ? 0.408 14.302 -3.475 1.00 90.19 254 GLY A O 1
ATOM 1969 N N . GLY A 1 255 ? 1.394 13.410 -1.646 1.00 86.38 255 GLY A N 1
ATOM 1970 C CA . GLY A 1 255 ? 2.409 12.590 -2.306 1.00 86.38 255 GLY A CA 1
ATOM 1971 C C . GLY A 1 255 ? 1.852 11.435 -3.147 1.00 86.38 255 GLY A C 1
ATOM 1972 O O . GLY A 1 255 ? 0.655 11.349 -3.439 1.00 86.38 255 GLY A O 1
ATOM 1973 N N . SER A 1 256 ? 2.744 10.554 -3.592 1.00 85.94 256 SER A N 1
ATOM 1974 C CA . SER A 1 256 ? 2.408 9.446 -4.486 1.00 85.94 256 SER A CA 1
ATOM 1975 C C . SER A 1 256 ? 1.537 8.398 -3.787 1.00 85.94 256 SER A C 1
ATOM 1977 O O . SER A 1 256 ? 0.466 8.058 -4.297 1.00 85.94 256 SER A O 1
ATOM 1979 N N . VAL A 1 257 ? 1.919 7.999 -2.569 1.00 87.44 257 VAL A N 1
ATOM 1980 C CA . VAL A 1 257 ? 1.185 7.030 -1.747 1.00 87.44 257 VAL A CA 1
ATOM 1981 C C . VAL A 1 257 ? -0.170 7.606 -1.350 1.00 87.44 257 VAL A C 1
ATOM 1983 O O . VAL A 1 257 ? -1.196 6.943 -1.482 1.00 87.44 257 VAL A O 1
ATOM 1986 N N . TRP A 1 258 ? -0.209 8.880 -0.955 1.00 93.06 258 TRP A N 1
ATOM 1987 C CA . TRP A 1 258 ? -1.457 9.568 -0.621 1.00 93.06 258 TRP A CA 1
ATOM 1988 C C . TRP A 1 258 ? -2.455 9.557 -1.789 1.00 93.06 258 TRP A C 1
ATOM 1990 O O . TRP A 1 258 ? -3.627 9.222 -1.610 1.00 93.06 258 TRP A O 1
ATOM 2000 N N . LYS A 1 259 ? -1.995 9.893 -3.004 1.00 90.06 259 LYS A N 1
ATOM 2001 C CA . LYS A 1 259 ? -2.845 9.935 -4.208 1.00 90.06 259 LYS A CA 1
ATOM 2002 C C . LYS A 1 259 ? -3.362 8.554 -4.583 1.00 90.06 259 LYS A C 1
ATOM 2004 O O . LYS A 1 259 ? -4.524 8.440 -4.970 1.00 90.06 259 LYS A O 1
ATOM 2009 N N . ALA A 1 260 ? -2.527 7.527 -4.450 1.00 89.50 260 ALA A N 1
ATOM 2010 C CA . ALA A 1 260 ? -2.929 6.147 -4.680 1.00 89.50 260 ALA A CA 1
ATOM 2011 C C . ALA A 1 260 ? -4.031 5.717 -3.698 1.00 89.50 260 ALA A C 1
ATOM 2013 O O . ALA A 1 260 ? -5.090 5.265 -4.124 1.00 89.50 260 ALA A O 1
ATOM 2014 N N . LEU A 1 261 ? -3.843 5.957 -2.396 1.00 93.38 261 LEU A N 1
ATOM 2015 C CA . LEU A 1 261 ? -4.825 5.629 -1.354 1.00 93.38 261 LEU A CA 1
ATOM 2016 C C . LEU A 1 261 ? -6.161 6.365 -1.548 1.00 93.38 261 LEU A C 1
ATOM 2018 O O . LEU A 1 261 ? -7.224 5.749 -1.460 1.00 93.38 261 LEU A O 1
ATOM 2022 N N . SER A 1 262 ? -6.115 7.659 -1.878 1.00 95.94 262 SER A N 1
ATOM 2023 C CA . SER A 1 262 ? -7.299 8.451 -2.238 1.00 95.94 262 SER A CA 1
ATOM 2024 C C . SER A 1 262 ? -8.034 7.852 -3.445 1.00 95.94 262 SER A C 1
ATOM 2026 O O . SER A 1 262 ? -9.258 7.680 -3.416 1.00 95.94 262 SER A O 1
ATOM 2028 N N . ALA A 1 263 ? -7.295 7.475 -4.494 1.00 94.75 263 ALA A N 1
ATOM 2029 C CA . ALA A 1 263 ? -7.866 6.842 -5.677 1.00 94.75 263 ALA A CA 1
ATOM 2030 C C . ALA A 1 263 ? -8.498 5.482 -5.350 1.00 94.75 263 ALA A C 1
ATOM 2032 O O . ALA A 1 263 ? -9.597 5.211 -5.828 1.00 94.75 263 ALA A O 1
ATOM 2033 N N . TYR A 1 264 ? -7.869 4.670 -4.496 1.00 94.75 264 TYR A N 1
ATOM 2034 C CA . TYR A 1 264 ? -8.411 3.384 -4.061 1.00 94.75 264 TYR A CA 1
ATOM 2035 C C . TYR A 1 264 ? -9.717 3.517 -3.290 1.00 94.75 264 TYR A C 1
ATOM 2037 O O . TYR A 1 264 ? -10.686 2.830 -3.609 1.00 94.75 264 TYR A O 1
ATOM 2045 N N . ALA A 1 265 ? -9.784 4.429 -2.322 1.00 97.19 265 ALA A N 1
ATOM 2046 C CA . ALA A 1 265 ? -11.013 4.646 -1.565 1.00 97.19 265 ALA A CA 1
ATOM 2047 C C . ALA A 1 265 ? -12.195 4.990 -2.492 1.00 97.19 265 ALA A C 1
ATOM 2049 O O . ALA A 1 265 ? -13.286 4.428 -2.362 1.00 97.19 265 ALA A O 1
ATOM 2050 N N . LYS A 1 266 ? -11.937 5.824 -3.510 1.00 97.44 266 LYS A N 1
ATOM 2051 C CA . LYS A 1 266 ? -12.911 6.186 -4.544 1.00 97.44 266 LYS A CA 1
ATOM 2052 C C . LYS A 1 266 ? -13.260 5.038 -5.494 1.00 97.44 266 LYS A C 1
ATOM 2054 O O . LYS A 1 266 ? -14.433 4.820 -5.782 1.00 97.44 266 LYS A O 1
ATOM 2059 N N . GLU A 1 267 ? -12.257 4.340 -6.020 1.00 95.56 267 GLU A N 1
ATOM 2060 C CA . GLU A 1 267 ? -12.417 3.274 -7.020 1.00 95.56 267 GLU A CA 1
ATOM 2061 C C . GLU A 1 267 ? -13.236 2.104 -6.466 1.00 95.56 267 GLU A C 1
ATOM 2063 O O . GLU A 1 267 ? -14.118 1.586 -7.152 1.00 95.56 267 GLU A O 1
ATOM 2068 N N . TYR A 1 268 ? -12.985 1.729 -5.211 1.00 95.62 268 TYR A N 1
ATOM 2069 C CA . TYR A 1 268 ? -13.668 0.617 -4.548 1.00 95.62 268 TYR A CA 1
ATOM 2070 C C . TYR A 1 268 ? -14.883 1.061 -3.723 1.00 95.62 268 TYR A C 1
ATOM 2072 O O . TYR A 1 268 ? -15.597 0.208 -3.199 1.00 95.62 268 TYR A O 1
ATOM 2080 N N . ASN A 1 269 ? -15.164 2.370 -3.659 1.00 97.06 269 ASN A N 1
ATOM 2081 C CA . ASN A 1 269 ? -16.288 2.960 -2.928 1.00 97.06 269 ASN A CA 1
ATOM 2082 C C . ASN A 1 269 ? -16.307 2.536 -1.445 1.00 97.06 269 ASN A C 1
ATOM 2084 O O . ASN A 1 269 ? -17.323 2.060 -0.939 1.00 97.06 269 ASN A O 1
ATOM 2088 N N . ILE A 1 270 ? -15.181 2.711 -0.750 1.00 98.00 270 ILE A N 1
ATOM 2089 C CA . ILE A 1 270 ? -14.951 2.293 0.646 1.00 98.00 270 ILE A CA 1
ATOM 2090 C C . ILE A 1 270 ? -14.467 3.463 1.509 1.00 98.00 270 ILE A C 1
ATOM 2092 O O . ILE A 1 270 ? -13.864 4.404 1.000 1.00 98.00 270 ILE A O 1
ATOM 2096 N N . TYR A 1 271 ? -14.659 3.374 2.823 1.00 98.69 271 TYR A N 1
ATOM 2097 C CA . TYR A 1 271 ? -13.856 4.136 3.775 1.00 98.69 271 TYR A CA 1
ATOM 2098 C C . TYR A 1 271 ? -12.501 3.445 3.951 1.00 98.69 271 TYR A C 1
ATOM 2100 O O . TYR A 1 271 ? -12.435 2.272 4.323 1.00 98.69 271 TYR A O 1
ATOM 2108 N N . LEU A 1 272 ? -11.409 4.162 3.703 1.00 98.44 272 LEU A N 1
ATOM 2109 C CA . LEU A 1 272 ? -10.060 3.613 3.822 1.00 98.44 272 LEU A CA 1
ATOM 2110 C C . LEU A 1 272 ? -9.348 4.230 5.024 1.00 98.44 272 LEU A C 1
ATOM 2112 O O . LEU A 1 272 ? -8.962 5.397 4.991 1.00 98.44 272 LEU A O 1
ATOM 2116 N N . VAL A 1 273 ? -9.142 3.427 6.068 1.00 98.50 273 VAL A N 1
ATOM 2117 C CA . VAL A 1 273 ? -8.212 3.727 7.162 1.00 98.50 273 VAL A CA 1
ATOM 2118 C C . VAL A 1 273 ? -6.845 3.238 6.703 1.00 98.50 273 VAL A C 1
ATOM 2120 O O . VAL A 1 273 ? -6.520 2.053 6.804 1.00 98.50 273 VAL A O 1
ATOM 2123 N N . ALA A 1 274 ? -6.066 4.139 6.115 1.00 95.94 274 ALA A N 1
ATOM 2124 C CA . ALA A 1 274 ? -4.913 3.800 5.292 1.00 95.94 274 ALA A CA 1
ATOM 2125 C C . ALA A 1 274 ? -3.660 3.441 6.106 1.00 95.94 274 ALA A C 1
ATOM 2127 O O . ALA A 1 274 ? -2.573 3.950 5.844 1.00 95.94 274 ALA A O 1
ATOM 2128 N N . GLY A 1 275 ? -3.816 2.576 7.108 1.00 95.38 275 GLY A N 1
ATOM 2129 C CA . GLY A 1 275 ? -2.714 2.046 7.892 1.00 95.38 275 GLY A CA 1
ATOM 2130 C C . GLY A 1 275 ? -1.895 3.153 8.516 1.00 95.38 275 GLY A C 1
ATOM 2131 O O . GLY A 1 275 ? -2.458 4.068 9.109 1.00 95.38 275 GLY A O 1
ATOM 2132 N N . SER A 1 276 ? -0.582 3.113 8.346 1.00 96.12 276 SER A N 1
ATOM 2133 C CA . SER A 1 276 ? 0.193 4.340 8.467 1.00 96.12 276 SER A CA 1
ATOM 2134 C C . SER A 1 276 ? 1.362 4.395 7.498 1.00 96.12 276 SER A C 1
ATOM 2136 O O . SER A 1 276 ? 1.786 3.373 6.958 1.00 96.12 276 SER A O 1
ATOM 2138 N N . VAL A 1 277 ? 1.858 5.608 7.278 1.00 94.75 277 VAL A N 1
ATOM 2139 C CA . VAL A 1 277 ? 2.975 5.934 6.391 1.00 94.75 277 VAL A CA 1
ATOM 2140 C C . VAL A 1 277 ? 3.903 6.940 7.081 1.00 94.75 277 VAL A C 1
ATOM 2142 O O . VAL A 1 277 ? 3.447 7.674 7.969 1.00 94.75 277 VAL A O 1
ATOM 2145 N N . PRO A 1 278 ? 5.186 7.016 6.691 1.00 94.19 278 PRO A N 1
ATOM 2146 C CA . PRO A 1 278 ? 6.041 8.116 7.099 1.00 94.19 278 PRO A CA 1
ATOM 2147 C C . PRO A 1 278 ? 5.596 9.398 6.372 1.00 94.19 278 PRO A C 1
ATOM 2149 O O . PRO A 1 278 ? 5.733 9.525 5.158 1.00 94.19 278 PRO A O 1
ATOM 2152 N N . GLU A 1 279 ? 5.031 10.350 7.111 1.00 96.06 279 GLU A N 1
ATOM 2153 C CA . GLU A 1 279 ? 4.666 11.679 6.603 1.00 96.06 279 GLU A CA 1
ATOM 2154 C C . GLU A 1 279 ? 5.796 12.658 6.902 1.00 96.06 279 GLU A C 1
ATOM 2156 O O . GLU A 1 279 ? 6.240 12.744 8.044 1.00 96.06 279 GLU A O 1
ATOM 2161 N N . LYS A 1 280 ? 6.203 13.458 5.920 1.00 95.31 280 LYS A N 1
ATOM 2162 C CA . LYS A 1 280 ? 7.075 14.617 6.122 1.00 95.31 280 LYS A CA 1
ATOM 2163 C C . LYS A 1 280 ? 6.247 15.900 6.084 1.00 95.31 280 LYS A C 1
ATOM 2165 O O . LYS A 1 280 ? 5.456 16.087 5.164 1.00 95.31 280 LYS A O 1
ATOM 2170 N N . ASP A 1 281 ? 6.420 16.778 7.069 1.00 94.56 281 ASP A N 1
ATOM 2171 C CA . ASP A 1 281 ? 5.798 18.107 7.053 1.00 94.56 281 ASP A CA 1
ATOM 2172 C C . ASP A 1 281 ? 6.682 19.179 6.394 1.00 94.56 281 ASP A C 1
ATOM 2174 O O . ASP A 1 281 ? 7.842 18.937 6.057 1.00 94.56 281 ASP A O 1
ATOM 2178 N N . ASP A 1 282 ? 6.133 20.387 6.245 1.00 91.94 282 ASP A N 1
ATOM 2179 C CA . ASP A 1 282 ? 6.811 21.534 5.624 1.00 91.94 282 ASP A CA 1
ATOM 2180 C C . ASP A 1 282 ? 8.086 21.979 6.374 1.00 91.94 282 ASP A C 1
ATOM 2182 O O . ASP A 1 282 ? 8.946 22.652 5.805 1.00 91.94 282 ASP A O 1
ATOM 2186 N N . GLU A 1 283 ? 8.228 21.613 7.653 1.00 92.31 283 GLU A N 1
ATOM 2187 C CA . GLU A 1 283 ? 9.413 21.885 8.479 1.00 92.31 283 GLU A CA 1
ATOM 2188 C C . GLU A 1 283 ? 10.460 20.756 8.383 1.00 92.31 283 GLU A C 1
ATOM 2190 O O . GLU A 1 283 ? 11.523 20.838 9.002 1.00 92.31 283 GLU A O 1
ATOM 2195 N N . GLY A 1 284 ? 10.182 19.702 7.608 1.00 90.56 284 GLY A N 1
ATOM 2196 C CA . GLY A 1 284 ? 11.047 18.537 7.435 1.00 90.56 284 GLY A CA 1
ATOM 2197 C C . GLY A 1 284 ? 10.950 17.505 8.561 1.00 90.56 284 GLY A C 1
ATOM 2198 O O . GLY A 1 284 ? 11.766 16.583 8.604 1.00 90.56 284 GLY A O 1
ATOM 2199 N N . ARG A 1 285 ? 9.977 17.629 9.473 1.00 94.31 285 ARG A N 1
ATOM 2200 C CA . ARG A 1 285 ? 9.741 16.642 10.537 1.00 94.31 285 ARG A CA 1
ATOM 2201 C C . ARG A 1 285 ? 9.013 15.433 9.968 1.00 94.31 285 ARG A C 1
ATOM 2203 O O . ARG A 1 285 ? 8.083 15.588 9.178 1.00 94.31 285 ARG A O 1
ATOM 2210 N N . VAL A 1 286 ? 9.406 14.242 10.412 1.00 95.69 286 VAL A N 1
ATOM 2211 C CA . VAL A 1 286 ? 8.801 12.975 9.983 1.00 95.69 286 VAL A CA 1
ATOM 2212 C C . VAL A 1 286 ? 7.844 12.462 11.057 1.00 95.69 286 VAL A C 1
ATOM 2214 O O . VAL A 1 286 ? 8.179 12.498 12.237 1.00 95.69 286 VAL A O 1
ATOM 2217 N N . TYR A 1 287 ? 6.670 11.972 10.672 1.00 97.38 287 TYR A N 1
ATOM 2218 C CA . TYR A 1 287 ? 5.634 11.438 11.559 1.00 97.38 287 TYR A CA 1
ATOM 2219 C C . TYR A 1 287 ? 5.193 10.050 11.099 1.00 97.38 287 TYR A C 1
ATOM 2221 O O . TYR A 1 287 ? 5.269 9.722 9.920 1.00 97.38 287 TYR A O 1
ATOM 2229 N N . ASN A 1 288 ? 4.685 9.245 12.030 1.00 97.25 288 ASN A N 1
ATOM 2230 C CA . ASN A 1 288 ? 3.939 8.029 11.715 1.00 97.25 288 ASN A CA 1
ATOM 2231 C C . ASN A 1 288 ? 2.457 8.402 11.583 1.00 97.25 288 ASN A C 1
ATOM 2233 O O . ASN A 1 288 ? 1.815 8.715 12.590 1.00 97.25 288 ASN A O 1
ATOM 2237 N N . THR A 1 289 ? 1.944 8.424 10.352 1.00 98.19 289 THR A N 1
ATOM 2238 C CA . THR A 1 289 ? 0.653 9.048 10.038 1.00 98.19 289 THR A CA 1
ATOM 2239 C C . THR A 1 289 ? -0.313 8.080 9.379 1.00 98.19 289 THR A C 1
ATOM 2241 O O . THR A 1 289 ? -0.009 7.485 8.351 1.00 98.19 289 THR A O 1
ATOM 2244 N N . CYS A 1 290 ? -1.517 7.975 9.935 1.00 98.44 290 CYS A N 1
ATOM 2245 C CA . CYS A 1 290 ? -2.670 7.336 9.315 1.00 98.44 290 CYS A CA 1
ATOM 2246 C C . CYS A 1 290 ? -3.543 8.392 8.629 1.00 98.44 290 CYS A C 1
ATOM 2248 O O . CYS A 1 290 ? -4.032 9.320 9.282 1.00 98.44 290 CYS A O 1
ATOM 2250 N N . TYR A 1 291 ? -3.770 8.233 7.328 1.00 98.38 291 TYR A N 1
ATOM 2251 C CA . TYR A 1 291 ? -4.755 9.013 6.579 1.00 98.38 291 TYR A CA 1
ATOM 2252 C C . TYR A 1 291 ? -6.079 8.253 6.490 1.00 98.38 291 TYR A C 1
ATOM 2254 O O . TYR A 1 291 ? -6.095 7.027 6.372 1.00 98.38 291 TYR A O 1
ATOM 2262 N N . ILE A 1 292 ? -7.193 8.982 6.538 1.00 98.69 292 ILE A N 1
ATOM 2263 C CA . ILE A 1 292 ? -8.537 8.415 6.440 1.00 98.69 292 ILE A CA 1
ATOM 2264 C C . ILE A 1 292 ? -9.244 9.042 5.248 1.00 98.69 292 ILE A C 1
ATOM 2266 O O . ILE A 1 292 ? -9.422 10.262 5.209 1.00 98.69 292 ILE A O 1
ATOM 2270 N N . PHE A 1 293 ? -9.673 8.203 4.309 1.00 98.75 293 PHE A N 1
ATOM 2271 C CA . PHE A 1 293 ? -10.388 8.617 3.104 1.00 98.75 293 PHE A CA 1
ATOM 2272 C C . PHE A 1 293 ? -11.833 8.122 3.118 1.00 98.75 293 PHE A C 1
ATOM 2274 O O . PHE A 1 293 ? -12.104 7.001 3.555 1.00 98.75 293 PHE A O 1
ATOM 2281 N N . ASP A 1 294 ? -12.755 8.950 2.633 1.00 98.62 294 ASP A N 1
ATOM 2282 C CA . ASP A 1 294 ? -14.139 8.552 2.385 1.00 98.62 294 ASP A CA 1
ATOM 2283 C C . ASP A 1 294 ? -14.310 7.811 1.049 1.00 98.62 294 ASP A C 1
ATOM 2285 O O . ASP A 1 294 ? -13.383 7.685 0.245 1.00 98.62 294 ASP A O 1
ATOM 2289 N N . ARG A 1 295 ? -15.545 7.371 0.783 1.00 97.81 295 ARG A N 1
ATOM 2290 C CA . ARG A 1 295 ? -15.922 6.659 -0.446 1.00 97.81 295 ARG A CA 1
ATOM 2291 C C . ARG A 1 295 ? -15.728 7.474 -1.732 1.00 97.81 295 ARG A C 1
ATOM 2293 O O . ARG A 1 295 ? -15.812 6.919 -2.823 1.00 97.81 295 ARG A O 1
ATOM 2300 N N . GLN A 1 296 ? -15.519 8.787 -1.642 1.00 98.00 296 GLN A N 1
ATOM 2301 C CA . GLN A 1 296 ? -15.246 9.668 -2.779 1.00 98.00 296 GLN A CA 1
ATOM 2302 C C . GLN A 1 296 ? -13.743 9.931 -2.958 1.00 98.00 296 GLN A C 1
ATOM 2304 O O . GLN A 1 296 ? -13.356 10.613 -3.914 1.00 98.00 296 GLN A O 1
ATOM 2309 N N . GLY A 1 297 ? -12.902 9.368 -2.086 1.00 97.50 297 GLY A N 1
ATOM 2310 C CA . GLY A 1 297 ? -11.460 9.587 -2.051 1.00 97.50 297 GLY A CA 1
ATOM 2311 C C . GLY A 1 297 ? -11.055 10.880 -1.347 1.00 97.50 297 GLY A C 1
ATOM 2312 O O . GLY A 1 297 ? -9.901 11.294 -1.463 1.00 97.50 297 GLY A O 1
ATOM 2313 N N . VAL A 1 298 ? -11.968 11.549 -0.640 1.00 98.38 298 VAL A N 1
ATOM 2314 C CA . VAL A 1 298 ? -11.665 12.774 0.109 1.00 98.38 298 VAL A CA 1
ATOM 2315 C C . VAL A 1 298 ? -11.057 12.398 1.454 1.00 98.38 298 VAL A C 1
ATOM 2317 O O . VAL A 1 298 ? -11.579 11.541 2.163 1.00 98.38 298 VAL A O 1
ATOM 2320 N N . GLN A 1 299 ? -9.953 13.048 1.828 1.00 98.50 299 GLN A N 1
ATOM 2321 C CA . GLN A 1 299 ? -9.372 12.882 3.157 1.00 98.50 299 GLN A CA 1
ATOM 2322 C C . GLN A 1 299 ? -10.294 13.511 4.210 1.00 98.50 299 GLN A C 1
ATOM 2324 O O . GLN A 1 299 ? -10.433 14.732 4.274 1.00 98.50 299 GLN A O 1
ATOM 2329 N N . ILE A 1 300 ? -10.886 12.676 5.059 1.00 98.38 300 ILE A N 1
ATOM 2330 C CA . ILE A 1 300 ? -11.794 13.075 6.147 1.00 98.38 300 ILE A CA 1
ATOM 2331 C C . ILE A 1 300 ? -11.140 12.987 7.531 1.00 98.38 300 ILE A C 1
ATOM 2333 O O . ILE A 1 300 ? -11.738 13.379 8.532 1.00 98.38 300 ILE A O 1
ATOM 2337 N N . GLY A 1 301 ? -9.906 12.487 7.602 1.00 97.50 301 GLY A N 1
ATOM 2338 C CA . GLY A 1 301 ? -9.143 12.425 8.839 1.00 97.50 301 GLY A CA 1
ATOM 2339 C C . GLY A 1 301 ? -7.651 12.228 8.603 1.00 97.50 301 GLY A C 1
ATOM 2340 O O . GLY A 1 301 ? -7.222 11.686 7.585 1.00 97.50 301 GLY A O 1
ATOM 2341 N N . LYS A 1 302 ? -6.866 12.669 9.585 1.00 97.88 302 LYS A N 1
ATOM 2342 C CA . LYS A 1 302 ? -5.425 12.444 9.683 1.00 97.88 302 LYS A CA 1
ATOM 2343 C C . LYS A 1 302 ? -5.076 12.192 11.142 1.00 97.88 302 LYS A C 1
ATOM 2345 O O . LYS A 1 302 ? -5.509 12.944 12.017 1.00 97.88 302 LYS A O 1
ATOM 2350 N N . HIS A 1 303 ? -4.315 11.143 11.408 1.00 98.38 303 HIS A N 1
ATOM 2351 C CA . HIS A 1 303 ? -3.860 10.800 12.745 1.00 98.38 303 HIS A CA 1
ATOM 2352 C C . HIS A 1 303 ? -2.350 10.597 12.751 1.00 98.38 303 HIS A C 1
ATOM 2354 O O . HIS A 1 303 ? -1.852 9.652 12.150 1.00 98.38 303 HIS A O 1
ATOM 2360 N N . ARG A 1 304 ? -1.628 11.482 13.441 1.00 98.25 304 ARG A N 1
ATOM 2361 C CA . ARG A 1 304 ? -0.202 11.313 13.738 1.00 98.25 304 ARG A CA 1
ATOM 2362 C C . ARG A 1 304 ? -0.078 10.568 15.065 1.00 98.25 304 ARG A C 1
ATOM 2364 O O . ARG A 1 304 ? -0.661 11.014 16.056 1.00 98.25 304 ARG A O 1
ATOM 2371 N N . LYS A 1 305 ? 0.682 9.471 15.086 1.00 97.88 305 LYS A N 1
ATOM 2372 C CA . LYS A 1 305 ? 0.912 8.634 16.274 1.00 97.88 305 LYS A CA 1
ATOM 2373 C C . LYS A 1 305 ? 1.337 9.506 17.449 1.00 97.88 305 LYS A C 1
ATOM 2375 O O . LYS A 1 305 ? 2.339 10.215 17.368 1.00 97.88 305 LYS A O 1
ATOM 2380 N N . THR A 1 306 ? 0.549 9.494 18.519 1.00 96.56 306 THR A N 1
ATOM 2381 C CA . THR A 1 306 ? 0.752 10.413 19.651 1.00 96.56 306 THR A CA 1
ATOM 2382 C C . THR A 1 306 ? 1.774 9.852 20.633 1.00 96.56 306 THR A C 1
ATOM 2384 O O . THR A 1 306 ? 2.604 10.590 21.160 1.00 96.56 306 THR A O 1
ATOM 2387 N N . HIS A 1 307 ? 1.765 8.535 20.838 1.00 95.94 307 HIS A N 1
ATOM 2388 C CA . HIS A 1 307 ? 2.685 7.859 21.743 1.00 95.94 307 HIS A CA 1
ATOM 2389 C C . HIS A 1 307 ? 3.730 7.082 20.939 1.00 95.94 307 HIS A C 1
ATOM 2391 O O . HIS A 1 307 ? 3.442 6.025 20.376 1.00 95.94 307 HIS A O 1
ATOM 2397 N N . LEU A 1 308 ? 4.954 7.609 20.889 1.00 92.00 308 LEU A N 1
ATOM 2398 C CA . LEU A 1 308 ? 6.073 6.959 20.206 1.00 92.00 308 LEU A CA 1
ATOM 2399 C C . LEU A 1 308 ? 6.570 5.736 20.988 1.00 92.00 308 LEU A C 1
ATOM 2401 O O . LEU A 1 308 ? 6.554 5.705 22.222 1.00 92.00 308 LEU A O 1
ATOM 2405 N N . PHE A 1 309 ? 6.995 4.710 20.256 1.00 83.19 309 PHE A N 1
ATOM 2406 C CA . PHE A 1 309 ? 7.477 3.450 20.804 1.00 83.19 309 PHE A CA 1
ATOM 2407 C C . PHE A 1 309 ? 8.957 3.535 21.188 1.00 83.19 309 PHE A C 1
ATOM 2409 O O . PHE A 1 309 ? 9.837 3.117 20.437 1.00 83.19 309 PHE A O 1
ATOM 2416 N N . ASP A 1 310 ? 9.204 4.049 22.391 1.00 82.81 310 ASP A N 1
ATOM 2417 C CA . ASP A 1 310 ? 10.528 4.085 23.009 1.00 82.81 310 ASP A CA 1
ATOM 2418 C C . ASP A 1 310 ? 10.610 3.029 24.115 1.00 82.81 310 ASP A C 1
ATOM 2420 O O . ASP A 1 310 ? 10.154 3.236 25.243 1.00 82.81 310 ASP A O 1
ATOM 2424 N N . ILE A 1 311 ? 11.173 1.866 23.792 1.00 75.62 311 ILE A N 1
ATOM 2425 C CA . ILE A 1 311 ? 11.378 0.773 24.743 1.00 75.62 311 ILE A CA 1
ATOM 2426 C C . ILE A 1 311 ? 12.851 0.402 24.861 1.00 75.62 311 ILE A C 1
ATOM 2428 O O . ILE A 1 311 ? 13.583 0.338 23.878 1.00 75.62 311 ILE A O 1
ATOM 2432 N N . ASP A 1 312 ? 13.262 0.082 26.084 1.00 74.44 312 ASP A N 1
ATOM 2433 C CA . ASP A 1 312 ? 14.556 -0.526 26.378 1.00 74.44 312 ASP A CA 1
ATOM 2434 C C . ASP A 1 312 ? 14.349 -1.692 27.350 1.00 74.44 312 ASP A C 1
ATOM 2436 O O . ASP A 1 312 ? 14.383 -1.544 28.575 1.00 74.44 312 ASP A O 1
ATOM 2440 N N . ILE A 1 313 ? 14.017 -2.868 26.808 1.00 68.50 313 ILE A N 1
ATOM 2441 C CA . ILE A 1 313 ? 13.776 -4.059 27.625 1.00 68.50 313 ILE A CA 1
ATOM 2442 C C . ILE A 1 313 ? 15.121 -4.735 27.887 1.00 68.50 313 ILE A C 1
ATOM 2444 O O . ILE A 1 313 ? 15.739 -5.280 26.975 1.00 68.50 313 ILE A O 1
ATOM 2448 N N . LYS A 1 314 ? 15.566 -4.758 29.149 1.00 67.38 314 LYS A N 1
ATOM 2449 C CA . LYS A 1 314 ? 16.824 -5.407 29.553 1.00 67.38 314 LYS A CA 1
ATOM 2450 C C . LYS A 1 314 ? 16.843 -6.887 29.137 1.00 67.38 314 LYS A C 1
ATOM 2452 O O . LYS A 1 314 ? 16.091 -7.691 29.682 1.00 67.38 314 LYS A O 1
ATOM 2457 N N . GLY A 1 315 ? 17.731 -7.243 28.205 1.00 65.56 315 GLY A N 1
ATOM 2458 C CA . GLY A 1 315 ? 17.831 -8.598 27.640 1.00 65.56 315 GLY A CA 1
ATOM 2459 C C . GLY A 1 315 ? 16.768 -8.939 26.584 1.00 65.56 315 GLY A C 1
ATOM 2460 O O . GLY A 1 315 ? 16.674 -10.094 26.181 1.00 65.56 315 GLY A O 1
ATOM 2461 N N . GLY A 1 316 ? 15.971 -7.956 26.158 1.00 64.00 316 GLY A N 1
ATOM 2462 C CA . GLY A 1 316 ? 14.978 -8.048 25.091 1.00 64.00 316 GLY A CA 1
ATOM 2463 C C . GLY A 1 316 ? 15.263 -7.045 23.969 1.00 64.00 316 GLY A C 1
ATOM 2464 O O . GLY A 1 316 ? 16.416 -6.774 23.643 1.00 64.00 316 GLY A O 1
ATOM 2465 N N . GLN A 1 317 ? 14.204 -6.506 23.362 1.00 64.00 317 GLN A N 1
ATOM 2466 C CA . GLN A 1 317 ? 14.316 -5.537 22.272 1.00 64.00 317 GLN A CA 1
ATOM 2467 C C . GLN A 1 317 ? 14.478 -4.110 22.817 1.00 64.00 317 GLN A C 1
ATOM 2469 O O . GLN A 1 317 ? 13.776 -3.714 23.751 1.00 64.00 317 GLN A O 1
ATOM 2474 N N . SER A 1 318 ? 15.381 -3.352 22.196 1.00 69.00 318 SER A N 1
ATOM 2475 C CA . SER A 1 318 ? 15.519 -1.905 22.356 1.00 69.00 318 SER A CA 1
ATOM 2476 C C . SER A 1 318 ? 15.097 -1.253 21.036 1.00 69.00 318 SER A C 1
ATOM 2478 O O .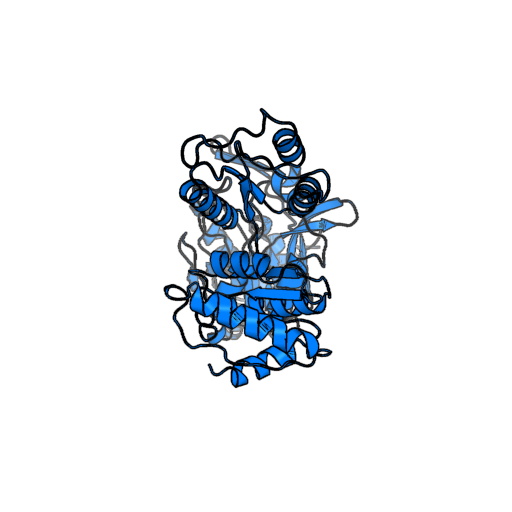 SER A 1 318 ? 15.554 -1.684 19.975 1.00 69.00 318 SER A O 1
ATOM 2480 N N . PHE A 1 319 ? 14.170 -0.300 21.082 1.00 73.81 319 PHE A N 1
ATOM 2481 C CA . PHE A 1 319 ? 13.659 0.416 19.909 1.00 73.81 319 PHE A CA 1
ATOM 2482 C C . PHE A 1 319 ? 13.256 1.827 20.332 1.00 73.81 319 PHE A C 1
ATOM 2484 O O . PHE A 1 319 ? 12.601 1.975 21.361 1.00 73.81 319 PHE A O 1
ATOM 2491 N N . LYS A 1 320 ? 13.663 2.844 19.570 1.00 78.81 320 LYS A N 1
ATOM 2492 C CA . LYS A 1 320 ? 13.366 4.253 19.853 1.00 78.81 320 LYS A CA 1
ATOM 2493 C C . LYS A 1 320 ? 12.843 4.940 18.606 1.00 78.81 320 LYS A C 1
ATOM 2495 O O . LYS A 1 320 ? 13.618 5.403 17.775 1.00 78.81 320 LYS A O 1
ATOM 2500 N N . GLU A 1 321 ? 11.525 4.997 18.463 1.00 77.44 321 GLU A N 1
ATOM 2501 C CA . GLU A 1 321 ? 10.905 5.750 17.368 1.00 77.44 321 GLU A CA 1
ATOM 2502 C C . GLU A 1 321 ? 11.272 7.234 17.412 1.00 77.44 321 GLU A C 1
ATOM 2504 O O . GLU A 1 321 ? 11.421 7.851 16.357 1.00 77.44 321 GLU A O 1
ATOM 2509 N N . SER A 1 322 ? 11.453 7.796 18.611 1.00 79.62 322 SER A N 1
ATOM 2510 C CA . SER A 1 322 ? 11.753 9.220 18.803 1.00 79.62 322 SER A CA 1
ATOM 2511 C C . SER A 1 322 ? 13.120 9.668 18.284 1.00 79.62 322 SER A C 1
ATOM 2513 O O . SER A 1 322 ? 13.347 10.871 18.156 1.00 79.62 322 SER A O 1
ATOM 2515 N N . ASP A 1 323 ? 14.006 8.738 17.913 1.00 79.12 323 ASP A N 1
ATOM 2516 C CA . ASP A 1 323 ? 15.268 9.072 17.243 1.00 79.12 323 ASP A CA 1
ATOM 2517 C C . ASP A 1 323 ? 15.024 9.681 15.849 1.00 79.12 323 ASP A C 1
ATOM 2519 O O . ASP A 1 323 ? 15.899 10.346 15.294 1.00 79.12 323 ASP A O 1
ATOM 2523 N N . THR A 1 324 ? 13.854 9.439 15.247 1.00 81.00 324 THR A N 1
ATOM 2524 C CA . THR A 1 324 ? 13.563 9.861 13.868 1.00 81.00 324 THR A CA 1
ATOM 2525 C C . THR A 1 324 ? 12.153 10.409 13.667 1.00 81.00 324 THR A C 1
ATOM 2527 O O . THR A 1 324 ? 11.952 11.289 12.831 1.00 81.00 324 THR A O 1
ATOM 2530 N N . LEU A 1 325 ? 11.174 9.915 14.423 1.00 90.62 325 LEU A N 1
ATOM 2531 C CA . LEU A 1 325 ? 9.778 10.313 14.306 1.00 90.62 325 LEU A CA 1
ATOM 2532 C C . LEU A 1 325 ? 9.408 11.377 15.339 1.00 90.62 325 LEU A C 1
ATOM 2534 O O . LEU A 1 325 ? 9.863 11.372 16.480 1.00 90.62 325 LEU A O 1
ATOM 2538 N N . THR A 1 326 ? 8.516 12.269 14.934 1.00 94.75 326 THR A N 1
ATOM 2539 C CA . THR A 1 326 ? 7.913 13.305 15.766 1.00 94.75 326 THR A CA 1
ATOM 2540 C C . THR A 1 326 ? 6.545 12.831 16.245 1.00 94.75 326 THR A C 1
ATOM 2542 O O . THR A 1 326 ? 5.770 12.253 15.480 1.00 94.75 326 THR A O 1
ATOM 2545 N N . ALA A 1 327 ? 6.236 13.075 17.519 1.00 96.31 327 ALA A N 1
ATOM 2546 C CA . ALA A 1 327 ? 4.944 12.722 18.092 1.00 96.31 327 ALA A CA 1
ATOM 2547 C C . ALA A 1 327 ? 3.820 13.605 17.526 1.00 96.31 327 ALA A C 1
ATOM 2549 O O . ALA A 1 327 ? 3.979 14.813 17.330 1.00 96.31 327 ALA A O 1
ATOM 2550 N N . GLY A 1 328 ? 2.658 12.997 17.301 1.00 96.00 328 GLY A N 1
ATOM 2551 C CA . GLY A 1 328 ? 1.406 13.709 17.092 1.00 96.00 328 GLY A CA 1
ATOM 2552 C C . GLY A 1 328 ? 0.947 14.451 18.349 1.00 96.00 328 GLY A C 1
ATOM 2553 O O . GLY A 1 328 ? 1.441 14.225 19.451 1.00 96.00 328 GLY A O 1
ATOM 2554 N N . ASN A 1 329 ? -0.016 15.353 18.178 1.00 93.06 329 ASN A N 1
ATOM 2555 C CA . ASN A 1 329 ? -0.484 16.256 19.234 1.00 93.06 329 ASN A CA 1
ATOM 2556 C C . ASN A 1 329 ? -2.003 16.193 19.470 1.00 93.06 329 ASN A C 1
ATOM 2558 O O . ASN A 1 329 ? -2.553 17.067 20.138 1.00 93.06 329 ASN A O 1
ATOM 2562 N N . SER A 1 330 ? -2.702 15.216 18.886 1.00 92.06 330 SER A N 1
ATOM 2563 C CA . SER A 1 330 ? -4.159 15.106 18.992 1.00 92.06 330 SER A CA 1
ATOM 2564 C C . SER A 1 330 ? -4.663 13.685 18.730 1.00 92.06 330 SER A C 1
ATOM 2566 O O . SER A 1 330 ? -4.104 12.934 17.932 1.00 92.06 330 SER A O 1
ATOM 2568 N N . GLY A 1 331 ? -5.760 13.326 19.402 1.00 92.56 331 GLY A N 1
ATOM 2569 C CA . GLY A 1 331 ? -6.563 12.158 19.043 1.00 92.56 331 GLY A CA 1
ATOM 2570 C C . GLY A 1 331 ? -7.467 12.457 17.849 1.00 92.56 331 GLY A C 1
ATOM 2571 O O . GLY A 1 331 ? -7.953 13.579 17.704 1.00 92.56 331 GLY A O 1
ATOM 2572 N N . THR A 1 332 ? -7.720 11.445 17.019 1.00 97.38 332 THR A N 1
ATOM 2573 C CA . THR A 1 332 ? -8.479 11.603 15.772 1.00 97.38 332 THR A CA 1
ATOM 2574 C C . THR A 1 332 ? -9.785 10.816 15.831 1.00 97.38 332 THR A C 1
ATOM 2576 O O . THR A 1 332 ? -9.777 9.592 15.959 1.00 97.38 332 THR A O 1
ATOM 2579 N N . VAL A 1 333 ? -10.904 11.535 15.705 1.00 98.12 333 VAL A N 1
ATOM 2580 C CA . VAL A 1 333 ? -12.256 10.988 15.530 1.00 98.12 333 VAL A CA 1
ATOM 2581 C C . VAL A 1 333 ? -12.853 11.593 14.265 1.00 98.12 333 VAL A C 1
ATOM 2583 O O . VAL A 1 333 ? -12.783 12.807 14.079 1.00 98.12 333 VAL A O 1
ATOM 2586 N N . PHE A 1 334 ? -13.420 10.758 13.401 1.00 98.31 334 PHE A N 1
ATOM 2587 C CA . PHE A 1 334 ? -13.960 11.152 12.102 1.00 98.31 334 PHE A CA 1
ATOM 2588 C C . PHE A 1 334 ? -15.407 10.676 11.932 1.00 98.31 334 PHE A C 1
ATOM 2590 O O . PHE A 1 334 ? -15.844 9.720 12.575 1.00 98.31 334 PHE A O 1
ATOM 2597 N N . GLU A 1 335 ? -16.160 11.385 11.093 1.00 98.06 335 GLU A N 1
ATOM 2598 C CA . GLU A 1 335 ? -17.583 11.138 10.847 1.00 98.06 335 GLU A CA 1
ATOM 2599 C C . GLU A 1 335 ? -17.785 10.181 9.674 1.00 98.06 335 GLU A C 1
ATOM 2601 O O . GLU A 1 335 ? -17.094 10.266 8.658 1.00 98.06 335 GLU A O 1
ATOM 2606 N N . THR A 1 336 ? -18.771 9.297 9.801 1.00 98.06 336 THR A N 1
ATOM 2607 C CA . THR A 1 336 ? -19.192 8.361 8.752 1.00 98.06 336 THR A CA 1
ATOM 2608 C C . THR A 1 336 ? -20.712 8.214 8.774 1.00 98.06 336 THR A C 1
ATOM 2610 O O . THR A 1 336 ? -21.369 8.634 9.730 1.00 98.06 336 THR A O 1
ATOM 2613 N N . GLU A 1 337 ? -21.290 7.570 7.760 1.00 96.12 337 GLU A N 1
ATOM 2614 C CA . GLU A 1 337 ? -22.727 7.242 7.749 1.00 96.12 337 GLU A CA 1
ATOM 2615 C C . GLU A 1 337 ? -23.155 6.295 8.891 1.00 96.12 337 GLU A C 1
ATOM 2617 O O . GLU A 1 337 ? -24.334 6.226 9.232 1.00 96.12 337 GLU A O 1
ATOM 2622 N N . PHE A 1 338 ? -22.195 5.632 9.544 1.00 96.88 338 PHE A N 1
ATOM 2623 C CA . PHE A 1 338 ? -22.399 4.715 10.669 1.00 96.88 338 PHE A CA 1
ATOM 2624 C C . PHE A 1 338 ? -22.172 5.377 12.045 1.00 96.88 338 PHE A C 1
ATOM 2626 O O . PHE A 1 338 ? -22.272 4.732 13.093 1.00 96.88 338 PHE A O 1
ATOM 2633 N N . GLY A 1 339 ? -21.869 6.678 12.056 1.00 96.94 339 GLY A N 1
ATOM 2634 C CA . GLY A 1 339 ? -21.500 7.451 13.238 1.00 96.94 339 GLY A CA 1
ATOM 2635 C C . GLY A 1 339 ? -20.001 7.738 13.317 1.00 96.94 339 GLY A C 1
ATOM 2636 O O . GLY A 1 339 ? -19.262 7.610 12.338 1.00 96.94 339 GLY A O 1
ATOM 2637 N N . ARG A 1 340 ? -19.552 8.156 14.502 1.00 98.38 340 ARG A N 1
ATOM 2638 C CA . ARG A 1 340 ? -18.162 8.555 14.738 1.00 98.38 340 ARG A CA 1
ATOM 2639 C C . ARG A 1 340 ? -17.257 7.357 14.960 1.00 98.38 340 ARG A C 1
ATOM 2641 O O . ARG A 1 340 ? -17.577 6.467 15.750 1.00 98.38 340 ARG A O 1
ATOM 2648 N N . MET A 1 341 ? -16.087 7.401 14.337 1.00 98.50 341 MET A N 1
ATOM 2649 C CA . MET A 1 341 ? -15.053 6.376 14.432 1.00 98.50 341 MET A CA 1
ATOM 2650 C C . MET A 1 341 ? -13.731 6.997 14.884 1.00 98.50 341 MET A C 1
ATOM 2652 O O . MET A 1 341 ? -13.459 8.154 14.575 1.00 98.50 341 MET A O 1
ATOM 2656 N N . GLY A 1 342 ? -12.913 6.251 15.621 1.00 98.50 342 GLY A N 1
ATOM 2657 C CA . GLY A 1 342 ? -11.591 6.689 16.076 1.00 98.50 342 GLY A CA 1
ATOM 2658 C C . GLY A 1 342 ? -10.447 5.953 15.382 1.00 98.50 342 GLY A C 1
ATOM 2659 O O . GLY A 1 342 ? -10.628 4.843 14.879 1.00 98.50 342 GLY A O 1
ATOM 2660 N N . VAL A 1 343 ? -9.257 6.554 15.393 1.00 98.56 343 VAL A N 1
ATOM 2661 C CA . VAL A 1 343 ? -8.012 5.911 14.942 1.00 98.56 343 VAL A CA 1
ATOM 2662 C C . VAL A 1 343 ? -6.926 6.062 15.995 1.00 98.56 343 VAL A C 1
ATOM 2664 O O . VAL A 1 343 ? -6.744 7.140 16.553 1.00 98.56 343 VAL A O 1
ATOM 2667 N N . MET A 1 344 ? -6.187 4.980 16.218 1.00 98.31 344 MET A N 1
ATOM 2668 C CA . MET A 1 344 ? -4.953 4.927 16.999 1.00 98.31 344 MET A CA 1
ATOM 2669 C C . MET A 1 344 ? -3.865 4.241 16.190 1.00 98.31 344 MET A C 1
ATOM 2671 O O . MET A 1 344 ? -4.186 3.404 15.353 1.00 98.31 344 MET A O 1
ATOM 2675 N N . ILE A 1 345 ? -2.592 4.492 16.488 1.00 98.56 345 ILE A N 1
ATOM 2676 C CA . ILE A 1 345 ? -1.498 3.721 15.893 1.00 98.56 345 ILE A CA 1
ATOM 2677 C C . ILE A 1 345 ? -0.733 2.976 16.985 1.00 98.56 345 ILE A C 1
ATOM 2679 O O . ILE A 1 345 ? -0.113 3.569 17.867 1.00 98.56 345 ILE A O 1
ATOM 2683 N N . CYS A 1 346 ? -0.736 1.645 16.889 1.00 96.44 346 CYS A N 1
ATOM 2684 C CA . CYS A 1 346 ? 0.110 0.741 17.668 1.00 96.44 346 CYS A CA 1
ATOM 2685 C C . CYS A 1 346 ? 0.205 1.064 19.162 1.00 96.44 346 CYS A C 1
ATOM 2687 O O . CYS A 1 346 ? -0.685 0.709 19.933 1.00 96.44 346 CYS A O 1
ATOM 2689 N N . PHE A 1 347 ? 1.290 1.712 19.583 1.00 96.88 347 PHE A N 1
ATOM 2690 C CA . PHE A 1 347 ? 1.592 2.000 20.978 1.00 96.88 347 PHE A CA 1
ATOM 2691 C C . PHE A 1 347 ? 0.537 2.884 21.661 1.00 96.88 347 PHE A C 1
ATOM 2693 O O . PHE A 1 347 ? 0.343 2.745 22.868 1.00 96.88 347 PHE A O 1
ATOM 2700 N N . ASP A 1 348 ? -0.228 3.673 20.898 1.00 97.94 348 ASP A N 1
ATOM 2701 C CA . ASP A 1 348 ? -1.377 4.444 21.391 1.00 97.94 348 ASP A CA 1
ATOM 2702 C C . ASP A 1 348 ? -2.392 3.571 22.153 1.00 97.94 348 ASP A C 1
ATOM 2704 O O . ASP A 1 348 ? -2.954 4.003 23.161 1.00 97.94 348 ASP A O 1
ATOM 2708 N N . ILE A 1 349 ? -2.580 2.302 21.754 1.00 97.81 349 ILE A N 1
ATOM 2709 C CA . ILE A 1 349 ? -3.527 1.395 22.424 1.00 97.81 349 ILE A CA 1
ATOM 2710 C C . ILE A 1 349 ? -3.163 1.159 23.893 1.00 97.81 349 ILE A C 1
ATOM 2712 O O . ILE A 1 349 ? -4.025 0.810 24.702 1.00 97.81 349 ILE A O 1
ATOM 2716 N N . ARG A 1 350 ? -1.897 1.355 24.284 1.00 96.88 350 ARG A N 1
ATOM 2717 C CA . ARG A 1 350 ? -1.442 1.129 25.661 1.00 96.88 350 ARG A CA 1
ATOM 2718 C C . ARG A 1 350 ? -1.961 2.162 26.651 1.00 96.88 350 ARG A C 1
ATOM 2720 O O . ARG A 1 350 ? -1.930 1.860 27.838 1.00 96.88 350 ARG A O 1
ATOM 2727 N N . PHE A 1 351 ? -2.508 3.280 26.180 1.00 97.00 351 PHE A N 1
ATOM 2728 C CA . PHE A 1 351 ? -2.972 4.404 26.991 1.00 97.00 351 PHE A CA 1
ATOM 2729 C C . PHE A 1 351 ? -4.512 4.409 27.044 1.00 97.00 351 PHE A C 1
ATOM 2731 O O . PHE A 1 351 ? -5.166 4.835 26.087 1.00 97.00 351 PHE A O 1
ATOM 2738 N N . PRO A 1 352 ? -5.142 3.874 28.113 1.00 96.75 352 PRO A N 1
ATOM 2739 C CA . PRO A 1 352 ? -6.601 3.760 28.200 1.00 96.75 352 PRO A CA 1
ATOM 2740 C C . PRO A 1 352 ? -7.332 5.102 28.089 1.00 96.75 352 PRO A C 1
ATOM 2742 O O . PRO A 1 352 ? -8.443 5.158 27.558 1.00 96.75 352 PRO A O 1
ATOM 2745 N N . GLU A 1 353 ? -6.714 6.176 28.579 1.00 96.00 353 GLU A N 1
ATOM 2746 C CA . GLU A 1 353 ? -7.234 7.540 28.546 1.00 96.00 353 GLU A CA 1
ATOM 2747 C C . GLU A 1 353 ? -7.466 7.989 27.107 1.00 96.00 353 GLU A C 1
ATOM 2749 O O . GLU A 1 353 ? -8.508 8.569 26.812 1.00 96.00 353 GLU A O 1
ATOM 2754 N N . PHE A 1 354 ? -6.559 7.629 26.196 1.00 96.62 354 PHE A N 1
ATOM 2755 C CA . PHE A 1 354 ? -6.646 8.003 24.789 1.00 96.62 354 PHE A CA 1
ATOM 2756 C C . PHE A 1 354 ? -7.880 7.391 24.115 1.00 96.62 354 PHE A C 1
ATOM 2758 O O . PHE A 1 354 ? -8.633 8.085 23.430 1.00 96.62 354 PHE A O 1
ATOM 2765 N N . ALA A 1 355 ? -8.171 6.115 24.401 1.00 97.44 355 ALA A N 1
ATOM 2766 C CA . ALA A 1 355 ? -9.382 5.452 23.905 1.00 97.44 355 ALA A CA 1
ATOM 2767 C C . ALA A 1 355 ? -10.630 6.067 24.521 1.00 97.44 355 ALA A C 1
ATOM 2769 O O . ALA A 1 355 ? -11.609 6.345 23.826 1.00 97.44 355 ALA A O 1
ATOM 2770 N N . ARG A 1 356 ? -10.578 6.336 25.828 1.00 96.56 356 ARG A N 1
ATOM 2771 C CA . ARG A 1 356 ? -11.697 6.949 26.530 1.00 96.56 356 ARG A CA 1
ATOM 2772 C C . ARG A 1 356 ? -12.025 8.334 25.983 1.00 96.56 356 ARG A C 1
ATOM 2774 O O . ARG A 1 356 ? -13.201 8.672 25.903 1.00 96.56 356 ARG A O 1
ATOM 2781 N N . MET A 1 357 ? -11.021 9.131 25.627 1.00 95.81 357 MET A N 1
ATOM 2782 C CA . MET A 1 357 ? -11.216 10.460 25.045 1.00 95.81 357 MET A CA 1
ATOM 2783 C C . MET A 1 357 ? -11.954 10.376 23.709 1.00 95.81 357 MET A C 1
ATOM 2785 O O . MET A 1 357 ? -12.964 11.055 23.552 1.00 95.81 357 MET A O 1
ATOM 2789 N N . MET A 1 358 ? -11.539 9.480 22.808 1.00 97.25 358 MET A N 1
ATOM 2790 C CA . MET A 1 358 ? -12.233 9.267 21.529 1.00 97.25 358 MET A CA 1
ATOM 2791 C C . MET A 1 358 ? -13.684 8.805 21.730 1.00 97.25 358 MET A C 1
ATOM 2793 O O . MET A 1 358 ? -14.594 9.260 21.042 1.00 97.25 358 MET A O 1
ATOM 2797 N N . VAL A 1 359 ? -13.930 7.939 22.716 1.00 97.12 359 VAL A N 1
ATOM 2798 C CA . VAL A 1 359 ? -15.282 7.458 23.052 1.00 97.12 359 VAL A CA 1
ATOM 2799 C C . VAL A 1 359 ? -16.142 8.574 23.646 1.00 97.12 359 VAL A C 1
ATOM 2801 O O . VAL A 1 359 ? -17.323 8.673 23.320 1.00 97.12 359 VAL A O 1
ATOM 2804 N N . ASN A 1 360 ? -15.566 9.460 24.468 1.00 95.50 360 ASN A N 1
ATOM 2805 C CA . ASN A 1 360 ? -16.265 10.655 24.954 1.00 95.50 360 ASN A CA 1
ATOM 2806 C C . ASN A 1 360 ? -16.635 11.608 23.805 1.00 95.50 360 ASN A C 1
ATOM 2808 O O . ASN A 1 360 ? -17.655 12.286 23.899 1.00 95.50 360 ASN A O 1
ATOM 2812 N N . ASP A 1 361 ? -15.850 11.632 22.723 1.00 95.94 361 ASP A N 1
ATOM 2813 C CA . ASP A 1 361 ? -16.168 12.377 21.496 1.00 95.94 361 ASP A CA 1
ATOM 2814 C C . ASP A 1 361 ? -17.207 11.674 20.603 1.00 95.94 361 ASP A C 1
ATOM 2816 O O . ASP A 1 361 ? -17.565 12.202 19.546 1.00 95.94 361 ASP A O 1
ATOM 2820 N N . GLY A 1 362 ? -17.694 10.500 21.020 1.00 96.50 362 GLY A N 1
ATOM 2821 C CA . GLY A 1 362 ? -18.745 9.735 20.358 1.00 96.50 362 GLY A CA 1
ATOM 2822 C C . GLY A 1 362 ? -18.263 8.533 19.549 1.00 96.50 362 GLY A C 1
ATOM 2823 O O . GLY A 1 362 ? -19.093 7.923 18.879 1.00 96.50 362 GLY A O 1
ATOM 2824 N N . ALA A 1 363 ? -16.972 8.177 19.589 1.00 98.00 363 ALA A N 1
ATOM 2825 C CA . ALA A 1 363 ? -16.469 7.029 18.837 1.00 98.00 363 ALA A CA 1
ATOM 2826 C C . ALA A 1 363 ? -17.187 5.727 19.240 1.00 98.00 363 ALA A C 1
ATOM 2828 O O . ALA A 1 363 ? -17.268 5.376 20.421 1.00 98.00 363 ALA A O 1
ATOM 2829 N N . ARG A 1 364 ? -17.698 5.015 18.234 1.00 97.81 364 ARG A N 1
ATOM 2830 C CA . ARG A 1 364 ? -18.389 3.718 18.355 1.00 97.81 364 ARG A CA 1
ATOM 2831 C C . ARG A 1 364 ? -17.483 2.535 18.027 1.00 97.81 364 ARG A C 1
ATOM 2833 O O . ARG A 1 364 ? -17.694 1.416 18.491 1.00 97.81 364 ARG A O 1
ATOM 2840 N N . MET A 1 365 ? -16.444 2.807 17.245 1.00 98.44 365 MET A N 1
ATOM 2841 C CA . MET A 1 365 ? -15.407 1.865 16.864 1.00 98.44 365 MET A CA 1
ATOM 2842 C C . MET A 1 365 ? -14.063 2.583 16.784 1.00 98.44 365 MET A C 1
ATOM 2844 O O . MET A 1 365 ? -14.012 3.754 16.403 1.00 98.44 365 MET A O 1
ATOM 2848 N N . ILE A 1 366 ? -12.980 1.893 17.144 1.00 98.81 366 ILE A N 1
ATOM 2849 C CA . ILE A 1 366 ? -11.614 2.402 16.979 1.00 98.81 366 ILE A CA 1
ATOM 2850 C C . ILE A 1 366 ? -10.797 1.432 16.124 1.00 98.81 366 ILE A C 1
ATOM 2852 O O . ILE A 1 366 ? -10.708 0.234 16.411 1.00 98.81 366 ILE A O 1
ATOM 2856 N N . PHE A 1 367 ? -10.183 1.976 15.078 1.00 98.81 367 PHE A N 1
ATOM 2857 C CA . PHE A 1 367 ? -9.265 1.272 14.192 1.00 98.81 367 PHE A CA 1
ATOM 2858 C C . PHE A 1 367 ? -7.824 1.447 14.672 1.00 98.81 367 PHE A C 1
ATOM 2860 O O . PHE A 1 367 ? -7.431 2.541 15.082 1.00 98.81 367 PHE A O 1
ATOM 2867 N N . VAL A 1 368 ? -7.038 0.373 14.620 1.00 98.62 368 VAL A N 1
ATOM 2868 C CA . VAL A 1 368 ? -5.664 0.354 15.129 1.00 98.62 368 VAL A CA 1
ATOM 2869 C C . VAL A 1 368 ? -4.717 -0.337 14.139 1.00 98.62 368 VAL A C 1
ATOM 2871 O O . VAL A 1 368 ? -4.458 -1.538 14.265 1.00 98.62 368 VAL A O 1
ATOM 2874 N N . PRO A 1 369 ? -4.170 0.388 13.149 1.00 98.12 369 PRO A N 1
ATOM 2875 C CA . PRO A 1 369 ? -2.979 -0.055 12.431 1.00 98.12 369 PRO A CA 1
ATOM 2876 C C . PRO A 1 369 ? -1.820 -0.237 13.413 1.00 98.12 369 PRO A C 1
ATOM 2878 O O . PRO A 1 369 ? -1.495 0.684 14.171 1.00 98.12 369 PRO A O 1
ATOM 2881 N N . ALA A 1 370 ? -1.215 -1.424 13.459 1.00 95.81 370 ALA A N 1
ATOM 2882 C CA . ALA A 1 370 ? -0.166 -1.694 14.437 1.00 95.81 370 ALA A CA 1
ATOM 2883 C C . ALA A 1 370 ? 0.768 -2.847 14.074 1.00 95.81 370 ALA A C 1
ATOM 2885 O O . ALA A 1 370 ? 0.331 -3.871 13.569 1.00 95.81 370 ALA A O 1
ATOM 2886 N N . ALA A 1 371 ? 2.038 -2.738 14.456 1.00 93.12 371 ALA A N 1
ATOM 2887 C CA . ALA A 1 371 ? 3.005 -3.828 14.393 1.00 93.12 371 ALA A CA 1
ATOM 2888 C C . ALA A 1 371 ? 3.574 -4.123 15.794 1.00 93.12 371 ALA A C 1
ATOM 2890 O O . ALA A 1 371 ? 4.540 -3.502 16.230 1.00 93.12 371 ALA A O 1
ATOM 2891 N N . PHE A 1 372 ? 3.001 -5.078 16.537 1.00 93.31 372 PHE A N 1
ATOM 2892 C CA . PHE A 1 372 ? 3.588 -5.530 17.814 1.00 93.31 372 PHE A CA 1
ATOM 2893 C C . PHE A 1 372 ? 4.739 -6.510 17.563 1.00 93.31 372 PHE A C 1
ATOM 2895 O O . PHE A 1 372 ? 4.691 -7.286 16.618 1.00 93.31 372 PHE A O 1
ATOM 2902 N N . ASN A 1 373 ? 5.754 -6.514 18.427 1.00 89.44 373 ASN A N 1
ATOM 2903 C CA . ASN A 1 373 ? 6.886 -7.441 18.324 1.00 89.44 373 ASN A CA 1
ATOM 2904 C C . ASN A 1 373 ? 6.603 -8.808 18.974 1.00 89.44 373 ASN A C 1
ATOM 2906 O O . ASN A 1 373 ? 5.623 -8.994 19.695 1.00 89.44 373 ASN A O 1
ATOM 2910 N N . MET A 1 374 ? 7.524 -9.757 18.795 1.00 90.62 374 MET A N 1
ATOM 2911 C CA . MET A 1 374 ? 7.425 -11.120 19.342 1.00 90.62 374 MET A CA 1
ATOM 2912 C C . MET A 1 374 ? 7.449 -11.217 20.879 1.00 90.62 374 MET A C 1
ATOM 2914 O O . MET A 1 374 ? 7.085 -12.256 21.422 1.00 90.62 374 MET A O 1
ATOM 2918 N N . THR A 1 375 ? 7.845 -10.162 21.596 1.00 86.69 375 THR A N 1
ATOM 2919 C CA . THR A 1 375 ? 7.831 -10.141 23.071 1.00 86.69 375 THR A CA 1
ATOM 2920 C C . THR A 1 375 ? 6.486 -9.660 23.602 1.00 86.69 375 THR A C 1
ATOM 2922 O O . THR A 1 375 ? 5.904 -10.244 24.512 1.00 86.69 375 THR A O 1
ATOM 2925 N N . THR A 1 376 ? 5.984 -8.563 23.040 1.00 89.56 376 THR A N 1
ATOM 2926 C CA . THR A 1 376 ? 4.783 -7.879 23.524 1.00 89.56 376 THR A CA 1
ATOM 2927 C C . THR A 1 376 ? 3.512 -8.347 22.833 1.00 89.56 376 THR A C 1
ATOM 2929 O O . THR A 1 376 ? 2.448 -8.243 23.435 1.00 89.56 376 THR A O 1
ATOM 2932 N N . GLY A 1 377 ? 3.603 -8.879 21.615 1.00 92.75 377 GLY A N 1
ATOM 2933 C CA . GLY A 1 377 ? 2.490 -9.454 20.865 1.00 92.75 377 GLY A CA 1
ATOM 2934 C C . GLY A 1 377 ? 1.783 -10.565 21.641 1.00 92.75 377 GLY A C 1
ATOM 2935 O O . GLY A 1 377 ? 0.642 -10.352 22.054 1.00 92.75 377 GLY A O 1
ATOM 2936 N N . PRO A 1 378 ? 2.466 -11.684 21.958 1.00 92.88 378 PRO A N 1
ATOM 2937 C CA . PRO A 1 378 ? 1.861 -12.805 22.679 1.00 92.88 378 PRO A CA 1
ATOM 2938 C C . PRO A 1 378 ? 1.263 -12.424 24.038 1.00 92.88 378 PRO A C 1
ATOM 2940 O O . PRO A 1 378 ? 0.269 -13.002 24.465 1.00 92.88 378 PRO A O 1
ATOM 2943 N N . ALA A 1 379 ? 1.875 -11.461 24.734 1.00 93.19 379 ALA A N 1
ATOM 2944 C CA . ALA A 1 379 ? 1.472 -11.080 26.084 1.00 93.19 379 ALA A CA 1
ATOM 2945 C C . ALA A 1 379 ? 0.361 -10.020 26.115 1.00 93.19 379 ALA A C 1
ATOM 2947 O O . ALA A 1 379 ? -0.478 -10.030 27.014 1.00 93.19 379 ALA A O 1
ATOM 2948 N N . HIS A 1 380 ? 0.377 -9.063 25.182 1.00 96.94 380 HIS A N 1
ATOM 2949 C CA . HIS A 1 380 ? -0.402 -7.831 25.308 1.00 96.94 380 HIS A CA 1
ATOM 2950 C C . HIS A 1 380 ? -1.367 -7.573 24.155 1.00 96.94 380 HIS A C 1
ATOM 2952 O O . HIS A 1 380 ? -2.284 -6.783 24.363 1.00 96.94 380 HIS A O 1
ATOM 2958 N N . TRP A 1 381 ? -1.187 -8.170 22.972 1.00 97.88 381 TRP A N 1
ATOM 2959 C CA . TRP A 1 381 ? -1.989 -7.839 21.787 1.00 97.88 381 TRP A CA 1
ATOM 2960 C C . TRP A 1 381 ? -3.482 -8.082 22.025 1.00 97.88 381 TRP A C 1
ATOM 2962 O O . TRP A 1 381 ? -4.242 -7.130 22.199 1.00 97.88 381 TRP A O 1
ATOM 2972 N N . GLU A 1 382 ? -3.889 -9.348 22.145 1.00 98.38 382 GLU A N 1
ATOM 2973 C CA . GLU A 1 382 ? -5.294 -9.724 22.347 1.00 98.38 382 GLU A CA 1
ATOM 2974 C C . GLU A 1 382 ? -5.886 -9.048 23.596 1.00 98.38 382 GLU A C 1
ATOM 2976 O O . GLU A 1 382 ? -6.979 -8.478 23.553 1.00 98.38 382 GLU A O 1
ATOM 2981 N N . LEU A 1 383 ? -5.129 -9.054 24.700 1.00 98.38 383 LEU A N 1
ATOM 2982 C CA . LEU A 1 383 ? -5.536 -8.448 25.967 1.00 98.38 383 LEU A CA 1
ATOM 2983 C C . LEU A 1 383 ? -5.874 -6.961 25.806 1.00 98.38 383 LEU A C 1
ATOM 2985 O O . LEU A 1 383 ? -6.900 -6.511 26.316 1.00 98.38 383 LEU A O 1
ATOM 2989 N N . SER A 1 384 ? -5.046 -6.198 25.090 1.00 98.44 384 SER A N 1
ATOM 2990 C CA . SER A 1 384 ? -5.265 -4.762 24.884 1.00 98.44 384 SER A CA 1
ATOM 2991 C C . SER A 1 384 ? -6.546 -4.499 24.092 1.00 98.44 384 SER A C 1
ATOM 2993 O O . SER A 1 384 ? -7.379 -3.718 24.549 1.00 98.44 384 SER A O 1
ATOM 2995 N N . PHE A 1 385 ? -6.759 -5.186 22.965 1.00 98.69 385 PHE A N 1
ATOM 2996 C CA . PHE A 1 385 ? -7.965 -5.008 22.142 1.00 98.69 385 PHE A CA 1
ATOM 2997 C C . PHE A 1 385 ? -9.246 -5.376 22.891 1.00 98.69 385 PHE A C 1
ATOM 2999 O O . PHE A 1 385 ? -10.221 -4.622 22.866 1.00 98.69 385 PHE A O 1
ATOM 3006 N N . ARG A 1 386 ? -9.238 -6.497 23.619 1.00 98.75 386 ARG A N 1
ATOM 3007 C CA . ARG A 1 386 ? -10.391 -6.920 24.425 1.00 98.75 386 ARG A CA 1
ATOM 3008 C C . ARG A 1 386 ? -10.694 -5.938 25.549 1.00 98.75 386 ARG A C 1
ATOM 3010 O O . ARG A 1 386 ? -11.855 -5.617 25.773 1.00 98.75 386 ARG A O 1
ATOM 3017 N N . THR A 1 387 ? -9.660 -5.436 26.224 1.00 98.56 387 THR A N 1
ATOM 3018 C CA . THR A 1 387 ? -9.815 -4.505 27.352 1.00 98.56 387 THR A CA 1
ATOM 3019 C C . THR A 1 387 ? -10.339 -3.150 26.879 1.00 98.56 387 THR A C 1
ATOM 3021 O O . THR A 1 387 ? -11.268 -2.611 27.472 1.00 98.56 387 THR A O 1
ATOM 3024 N N . ARG A 1 388 ? -9.795 -2.598 25.781 1.00 98.50 388 ARG A N 1
ATOM 3025 C CA . ARG A 1 388 ? -10.271 -1.320 25.220 1.00 98.50 388 ARG A CA 1
ATOM 3026 C C . ARG A 1 388 ? -11.708 -1.414 24.728 1.00 98.50 388 ARG A C 1
ATOM 3028 O O . ARG A 1 388 ? -12.464 -0.483 24.994 1.00 98.50 388 ARG A O 1
ATOM 3035 N N . ALA A 1 389 ? -12.078 -2.524 24.093 1.00 98.50 389 ALA A N 1
ATOM 3036 C CA . ALA A 1 389 ? -13.447 -2.776 23.663 1.00 98.50 389 ALA A CA 1
ATOM 3037 C C . ALA A 1 389 ? -14.411 -2.893 24.853 1.00 98.50 389 ALA A C 1
ATOM 3039 O O . ALA A 1 389 ? -15.424 -2.198 24.884 1.00 98.50 389 ALA A O 1
ATOM 3040 N N . LEU A 1 390 ? -14.054 -3.692 25.867 1.00 98.25 390 LEU A N 1
ATOM 3041 C CA . LEU A 1 390 ? -14.865 -3.923 27.065 1.00 98.25 390 LEU A CA 1
ATOM 3042 C C . LEU A 1 390 ? -15.092 -2.640 27.874 1.00 98.25 390 LEU A C 1
ATOM 3044 O O . LEU A 1 390 ? -16.233 -2.263 28.134 1.00 98.25 390 LEU A O 1
ATOM 3048 N N . ASP A 1 391 ? -14.016 -1.951 28.260 1.00 97.38 391 ASP A N 1
ATOM 3049 C CA . ASP A 1 391 ? -14.114 -0.802 29.166 1.00 97.38 391 ASP A CA 1
ATOM 3050 C C . ASP A 1 391 ? -14.860 0.369 28.515 1.00 97.38 391 ASP A C 1
ATOM 3052 O O . ASP A 1 391 ? -15.501 1.176 29.197 1.00 97.38 391 ASP A O 1
ATOM 3056 N N . ASN A 1 392 ? -14.769 0.494 27.190 1.00 98.25 392 ASN A N 1
ATOM 3057 C CA . ASN A 1 392 ? -15.408 1.566 26.434 1.00 98.25 392 ASN A CA 1
ATOM 3058 C C . ASN A 1 392 ? -16.735 1.168 25.779 1.00 98.25 392 ASN A C 1
ATOM 3060 O O . ASN A 1 392 ? -17.435 2.055 25.295 1.00 98.25 392 ASN A O 1
ATOM 3064 N N . GLN A 1 393 ? -17.098 -0.116 25.802 1.00 98.31 393 GLN A N 1
ATOM 3065 C CA . GLN A 1 393 ? -18.266 -0.669 25.115 1.00 98.31 393 GLN A CA 1
ATOM 3066 C C . GLN A 1 393 ? -18.322 -0.209 23.650 1.00 98.31 393 GLN A C 1
ATOM 3068 O O . GLN A 1 393 ? -19.271 0.458 23.235 1.00 98.31 393 GLN A O 1
ATOM 3073 N N . ILE A 1 394 ? -17.257 -0.511 22.903 1.00 98.62 394 ILE A N 1
ATOM 3074 C CA . ILE A 1 394 ? -17.077 -0.203 21.473 1.00 98.62 394 ILE A CA 1
ATOM 3075 C C . ILE A 1 394 ? -16.491 -1.401 20.735 1.00 98.62 394 ILE A C 1
ATOM 3077 O O . ILE A 1 394 ? -15.898 -2.286 21.353 1.00 98.62 394 ILE A O 1
ATOM 3081 N N . TYR A 1 395 ? -16.585 -1.388 19.409 1.00 98.81 395 TYR A N 1
ATOM 3082 C CA . TYR A 1 395 ? -15.807 -2.293 18.568 1.00 98.81 395 TYR A CA 1
ATOM 3083 C C . TYR A 1 395 ? -14.345 -1.839 18.459 1.00 98.81 395 TYR A C 1
ATOM 3085 O O . TYR A 1 395 ? -14.049 -0.641 18.455 1.00 98.81 395 TYR A O 1
ATOM 3093 N N . MET A 1 396 ? -13.423 -2.788 18.311 1.00 98.69 396 MET A N 1
ATOM 3094 C CA . MET A 1 396 ? -12.033 -2.495 17.946 1.00 98.69 396 MET A CA 1
ATOM 3095 C C . MET A 1 396 ? -11.602 -3.372 16.772 1.00 98.69 396 MET A C 1
ATOM 3097 O O . MET A 1 396 ? -11.912 -4.564 16.746 1.00 98.69 396 MET A O 1
ATOM 3101 N N . LEU A 1 397 ? -10.842 -2.804 15.834 1.00 98.69 397 LEU A N 1
ATOM 3102 C CA . LEU A 1 397 ? -10.233 -3.542 14.723 1.00 98.69 397 LEU A CA 1
ATOM 3103 C C . LEU A 1 397 ? -8.745 -3.213 14.629 1.00 98.69 397 LEU A C 1
ATOM 3105 O O . LEU A 1 397 ? -8.373 -2.071 14.368 1.00 98.69 397 LEU A O 1
ATOM 3109 N N . GLY A 1 398 ? -7.904 -4.218 14.848 1.00 98.38 398 GLY A N 1
ATOM 3110 C CA . GLY A 1 398 ? -6.458 -4.140 14.698 1.00 98.38 398 GLY A CA 1
ATOM 3111 C C . GLY A 1 398 ? -6.005 -4.753 13.382 1.00 98.38 398 GLY A C 1
ATOM 3112 O O . GLY A 1 398 ? -6.357 -5.898 13.099 1.00 98.38 398 GLY A O 1
ATOM 3113 N N . CYS A 1 399 ? -5.197 -4.026 12.613 1.00 98.31 399 CYS A N 1
ATOM 3114 C CA . CYS A 1 399 ? -4.563 -4.542 11.400 1.00 98.31 399 CYS A CA 1
ATOM 3115 C C . CYS A 1 399 ? -3.045 -4.549 11.579 1.00 98.31 399 CYS A C 1
ATOM 3117 O O . CYS A 1 399 ? -2.453 -3.504 11.861 1.00 98.31 399 CYS A O 1
ATOM 3119 N N . ALA A 1 400 ? -2.430 -5.721 11.425 1.00 96.50 400 ALA A N 1
ATOM 3120 C CA . ALA A 1 400 ? -1.000 -5.917 11.599 1.00 96.50 400 ALA A CA 1
ATOM 3121 C C . ALA A 1 400 ? -0.330 -6.484 10.343 1.00 96.50 400 ALA A C 1
ATOM 3123 O O . ALA A 1 400 ? -0.946 -7.292 9.644 1.00 96.50 400 ALA A O 1
ATOM 3124 N N . PRO A 1 401 ? 0.938 -6.113 10.063 1.00 93.62 401 PRO A N 1
ATOM 3125 C CA . PRO A 1 401 ? 1.712 -6.773 9.022 1.00 93.62 401 PRO A CA 1
ATOM 3126 C C . PRO A 1 401 ? 1.877 -8.261 9.339 1.00 93.62 401 PRO A C 1
ATOM 3128 O O . PRO A 1 401 ? 2.071 -8.628 10.507 1.00 93.62 401 PRO A O 1
ATOM 3131 N N . ALA A 1 402 ? 1.878 -9.098 8.302 1.00 91.81 402 ALA A N 1
ATOM 3132 C CA . ALA A 1 402 ? 2.231 -10.508 8.421 1.00 91.81 402 ALA A CA 1
ATOM 3133 C C . ALA A 1 402 ? 3.651 -10.681 8.987 1.00 91.81 402 ALA A C 1
ATOM 3135 O O . ALA A 1 402 ? 4.526 -9.817 8.845 1.00 91.81 402 ALA A O 1
ATOM 3136 N N . ARG A 1 403 ? 3.904 -11.813 9.643 1.00 90.00 403 ARG A N 1
ATOM 3137 C CA . ARG A 1 403 ? 5.214 -12.097 10.227 1.00 90.00 403 ARG A CA 1
ATOM 3138 C C . ARG A 1 403 ? 6.232 -12.387 9.130 1.00 90.00 403 ARG A C 1
ATOM 3140 O O . ARG A 1 403 ? 6.125 -13.376 8.411 1.00 90.00 403 ARG A O 1
ATOM 3147 N N . ASN A 1 404 ? 7.291 -11.584 9.088 1.00 85.88 404 ASN A N 1
ATOM 3148 C CA . ASN A 1 404 ? 8.448 -11.821 8.232 1.00 85.88 404 ASN A CA 1
ATOM 3149 C C . ASN A 1 404 ? 9.712 -12.044 9.086 1.00 85.88 404 ASN A C 1
ATOM 3151 O O . ASN A 1 404 ? 10.251 -11.078 9.626 1.00 85.88 404 ASN A O 1
ATOM 3155 N N . PRO A 1 405 ? 10.223 -13.287 9.201 1.00 81.56 405 PRO A N 1
ATOM 3156 C CA . PRO A 1 405 ? 11.441 -13.581 9.962 1.00 81.56 405 PRO A CA 1
ATOM 3157 C C . PRO A 1 405 ? 12.716 -12.923 9.416 1.00 81.56 405 PRO A C 1
ATOM 3159 O O . PRO A 1 405 ? 13.707 -12.850 10.135 1.00 81.56 405 PRO A O 1
ATOM 3162 N N . ALA A 1 406 ? 12.710 -12.480 8.154 1.00 79.19 406 ALA A N 1
ATOM 3163 C CA . ALA A 1 406 ? 13.837 -11.786 7.533 1.00 79.19 406 ALA A CA 1
ATOM 3164 C C . ALA A 1 406 ? 13.802 -10.262 7.754 1.00 79.19 406 ALA A C 1
ATOM 3166 O O . ALA A 1 406 ? 14.772 -9.580 7.429 1.00 79.19 406 ALA A O 1
ATOM 3167 N N . ALA A 1 407 ? 12.705 -9.716 8.290 1.00 76.88 407 ALA A N 1
ATOM 3168 C CA . ALA A 1 407 ? 12.610 -8.298 8.606 1.00 76.88 407 ALA A CA 1
ATOM 3169 C C . ALA A 1 407 ? 13.398 -7.964 9.882 1.00 76.88 407 ALA A C 1
ATOM 3171 O O . ALA A 1 407 ? 13.442 -8.742 10.834 1.00 76.88 407 ALA A O 1
ATOM 3172 N N . SER A 1 408 ? 13.969 -6.760 9.931 1.00 77.44 408 SER A N 1
ATOM 3173 C CA . SER A 1 408 ? 14.624 -6.213 11.132 1.00 77.44 408 SER A CA 1
ATOM 3174 C C . SER A 1 408 ? 13.677 -6.121 12.332 1.00 77.44 408 SER A C 1
ATOM 3176 O O . SER A 1 408 ? 14.089 -6.303 13.476 1.00 77.44 408 SER A O 1
ATOM 3178 N N . TYR A 1 409 ? 12.405 -5.833 12.064 1.00 81.44 409 TYR A N 1
ATOM 3179 C CA . TYR A 1 409 ? 11.332 -5.807 13.038 1.00 81.44 409 TYR A CA 1
ATOM 3180 C C . TYR A 1 409 ? 10.331 -6.909 12.697 1.00 81.44 409 TYR A C 1
ATOM 3182 O O . TYR A 1 409 ? 9.623 -6.846 11.692 1.00 81.44 409 TYR A O 1
ATOM 3190 N N . ILE A 1 410 ? 10.288 -7.938 13.540 1.00 87.50 410 ILE A N 1
ATOM 3191 C CA . ILE A 1 410 ? 9.427 -9.101 13.327 1.00 87.50 410 ILE A CA 1
ATOM 3192 C C . ILE A 1 410 ? 8.060 -8.821 13.955 1.00 87.50 410 ILE A C 1
ATOM 3194 O O . ILE A 1 410 ? 7.914 -8.851 15.182 1.00 87.50 410 ILE A O 1
ATOM 3198 N N . SER A 1 411 ? 7.066 -8.570 13.100 1.00 91.81 411 SER A N 1
ATOM 3199 C CA . SER A 1 411 ? 5.665 -8.414 13.502 1.00 91.81 411 SER A CA 1
ATOM 3200 C C . SER A 1 411 ? 5.104 -9.709 14.099 1.00 91.81 411 SER A C 1
ATOM 3202 O O . SER A 1 411 ? 5.357 -10.815 13.614 1.00 91.81 411 SER A O 1
ATOM 3204 N N . TRP A 1 412 ? 4.299 -9.565 15.147 1.00 95.00 412 TRP A N 1
ATOM 3205 C CA . TRP A 1 412 ? 3.520 -10.640 15.745 1.00 95.00 412 TRP A CA 1
ATOM 3206 C C . TRP A 1 412 ? 2.440 -11.165 14.786 1.00 95.00 412 TRP A C 1
ATOM 3208 O O . TRP A 1 412 ? 2.169 -12.369 14.807 1.00 95.00 412 TRP A O 1
ATOM 3218 N N . GLY A 1 413 ? 1.874 -10.297 13.936 1.00 95.50 413 GLY A N 1
ATOM 3219 C CA . GLY A 1 413 ? 0.723 -10.584 13.071 1.00 95.50 413 GLY A CA 1
ATOM 3220 C C . GLY A 1 413 ? -0.602 -10.508 13.834 1.00 95.50 413 GLY A C 1
ATOM 3221 O O . GLY A 1 413 ? -0.775 -9.634 14.684 1.00 95.50 413 GLY A O 1
ATOM 3222 N N . HIS A 1 414 ? -1.507 -11.456 13.581 1.00 97.88 414 HIS A N 1
ATOM 3223 C CA . HIS A 1 414 ? -2.752 -11.639 14.336 1.00 97.88 414 HIS A CA 1
ATOM 3224 C C . HIS A 1 414 ? -3.724 -10.450 14.289 1.00 97.88 414 HIS A C 1
ATOM 3226 O O . HIS A 1 414 ? -4.301 -10.082 15.316 1.00 97.88 414 HIS A O 1
ATOM 3232 N N . SER A 1 415 ? -3.941 -9.849 13.111 1.00 98.56 415 SER A N 1
ATOM 3233 C CA . SER A 1 415 ? -5.024 -8.870 12.902 1.00 98.56 415 SER A CA 1
ATOM 3234 C C . SER A 1 415 ? -6.322 -9.360 13.554 1.00 98.56 415 SER A C 1
ATOM 3236 O O . SER A 1 415 ? -6.667 -10.536 13.425 1.00 98.56 415 SER A O 1
ATOM 3238 N N . ILE A 1 416 ? -7.002 -8.491 14.304 1.00 98.75 416 ILE A N 1
ATOM 3239 C CA . ILE A 1 416 ? -7.995 -8.877 15.318 1.00 98.75 416 ILE A CA 1
ATOM 3240 C C . ILE A 1 416 ? -9.214 -7.960 15.292 1.00 98.75 416 ILE A C 1
ATOM 3242 O O . ILE A 1 416 ? -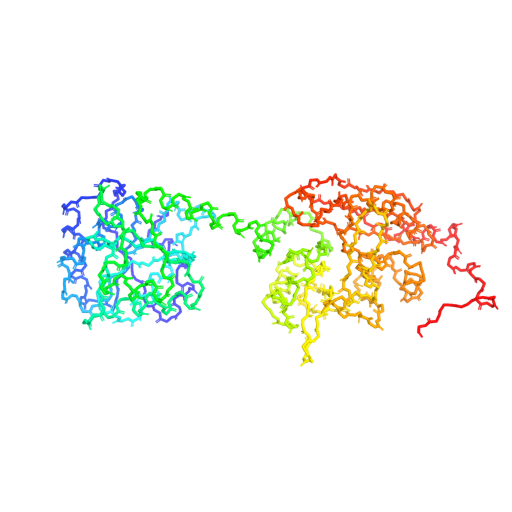9.087 -6.749 15.140 1.00 98.75 416 ILE A O 1
ATOM 3246 N N . PHE A 1 417 ? -10.396 -8.528 15.513 1.00 98.81 417 PHE A N 1
ATOM 3247 C CA . PHE A 1 417 ? -11.648 -7.795 15.672 1.00 98.81 417 PHE A CA 1
ATOM 3248 C C . PHE A 1 417 ? -12.336 -8.184 16.985 1.00 98.81 417 PHE A C 1
ATOM 3250 O O . PHE A 1 417 ? -12.569 -9.372 17.240 1.00 98.81 417 PHE A O 1
ATOM 3257 N N . THR A 1 418 ? -12.664 -7.198 17.824 1.00 98.75 418 THR A N 1
ATOM 3258 C CA . THR A 1 418 ? -13.333 -7.405 19.120 1.00 98.75 418 THR A CA 1
ATOM 3259 C C . THR A 1 418 ? -14.650 -6.643 19.224 1.00 98.75 418 THR A C 1
ATOM 3261 O O . THR A 1 418 ? -14.791 -5.545 18.686 1.00 98.75 418 THR A O 1
ATOM 3264 N N . ASP A 1 419 ? -15.618 -7.243 19.921 1.00 98.62 419 ASP A N 1
ATOM 3265 C CA . ASP A 1 419 ? -16.945 -6.663 20.156 1.00 98.62 419 ASP A CA 1
ATOM 3266 C C . ASP A 1 419 ? -17.014 -5.806 21.443 1.00 98.62 419 ASP A C 1
ATOM 3268 O O . ASP A 1 419 ? -16.128 -5.912 22.299 1.00 98.62 419 ASP A O 1
ATOM 3272 N N . PRO A 1 420 ? -18.086 -5.007 21.639 1.00 98.44 420 PRO A N 1
ATOM 3273 C CA . PRO A 1 420 ? -18.302 -4.192 22.842 1.00 98.44 420 PRO A CA 1
ATOM 3274 C C . PRO A 1 420 ? -18.358 -4.960 24.173 1.00 98.44 420 PRO A C 1
ATOM 3276 O O . PRO A 1 420 ? -18.349 -4.340 25.235 1.00 98.44 420 PRO A O 1
ATOM 3279 N N . TRP A 1 421 ? -18.425 -6.296 24.144 1.00 97.94 421 TRP A N 1
ATOM 3280 C CA . TRP A 1 421 ? -18.380 -7.161 25.327 1.00 97.94 421 TRP A CA 1
ATOM 3281 C C . TRP A 1 421 ? -16.974 -7.734 25.585 1.00 97.94 421 TRP A C 1
ATOM 3283 O O . TRP A 1 421 ? -16.788 -8.600 26.444 1.00 97.94 421 TRP A O 1
ATOM 3293 N N . GLY A 1 422 ? -15.968 -7.284 24.831 1.00 97.38 422 GLY A N 1
ATOM 3294 C CA . GLY A 1 422 ? -14.582 -7.731 24.952 1.00 97.38 422 GLY A CA 1
ATOM 3295 C C . GLY A 1 422 ? -14.330 -9.140 24.411 1.00 97.38 422 GLY A C 1
ATOM 3296 O O . GLY A 1 422 ? -13.333 -9.770 24.789 1.00 97.38 422 GLY A O 1
ATOM 3297 N N . ARG A 1 423 ? -15.219 -9.670 23.558 1.00 98.44 423 ARG A N 1
ATOM 3298 C CA . ARG A 1 423 ? -15.030 -10.967 22.894 1.00 98.44 423 ARG A CA 1
ATOM 3299 C C . ARG A 1 423 ? -14.283 -10.774 21.581 1.00 98.44 423 ARG A C 1
ATOM 3301 O O . ARG A 1 423 ? -14.573 -9.850 20.826 1.00 98.44 423 ARG A O 1
ATOM 3308 N N . VAL A 1 424 ? -13.361 -11.684 21.282 1.00 98.62 424 VAL A N 1
ATOM 3309 C CA . VAL A 1 424 ? -12.719 -11.763 19.964 1.00 98.62 424 VAL A CA 1
ATOM 3310 C C . VAL A 1 424 ? -13.700 -12.406 18.991 1.00 98.62 424 VAL A C 1
ATOM 3312 O O . VAL A 1 424 ? -14.164 -13.521 19.221 1.00 98.62 424 VAL A O 1
ATOM 3315 N N . ARG A 1 425 ? -14.049 -11.683 17.929 1.00 98.44 425 ARG A N 1
ATOM 3316 C CA . ARG A 1 425 ? -14.984 -12.127 16.886 1.00 98.44 425 ARG A CA 1
ATOM 3317 C C . ARG A 1 425 ? -14.261 -12.698 15.670 1.00 98.44 425 ARG A C 1
ATOM 3319 O O . ARG A 1 425 ? -14.813 -13.556 14.993 1.00 98.44 425 ARG A O 1
ATOM 3326 N N . GLY A 1 426 ? -13.029 -12.257 15.439 1.00 98.00 426 GLY A N 1
ATOM 3327 C CA . GLY A 1 426 ? -12.141 -12.789 14.416 1.00 98.00 426 GLY A CA 1
ATOM 3328 C C . GLY A 1 426 ? -10.694 -12.433 14.729 1.00 98.00 426 GLY A C 1
ATOM 3329 O O . GLY A 1 426 ? -10.424 -11.370 15.291 1.00 98.00 426 GLY A O 1
ATOM 3330 N N . MET A 1 427 ? -9.776 -13.339 14.406 1.00 98.25 427 MET A N 1
ATOM 3331 C CA . MET A 1 427 ? -8.339 -13.127 14.540 1.00 98.25 427 MET A CA 1
ATOM 3332 C C . MET A 1 427 ? -7.617 -13.987 13.505 1.00 98.25 427 MET A C 1
ATOM 3334 O O . MET A 1 427 ? -7.934 -15.169 13.376 1.00 98.25 427 MET A O 1
ATOM 3338 N N . LEU A 1 428 ? -6.687 -13.390 12.763 1.00 98.00 428 LEU A N 1
ATOM 3339 C CA . LEU A 1 428 ? -5.794 -14.132 11.871 1.00 98.00 428 LEU A CA 1
ATOM 3340 C C . LEU A 1 428 ? -4.666 -14.803 12.663 1.00 98.00 428 LEU A C 1
ATOM 3342 O O . LEU A 1 428 ? -4.468 -14.528 13.849 1.00 98.00 428 LEU A O 1
ATOM 3346 N N . ASP A 1 429 ? -3.923 -15.674 11.994 1.00 96.88 429 ASP A N 1
ATOM 3347 C CA . ASP A 1 429 ? -2.643 -16.173 12.485 1.00 96.88 429 ASP A CA 1
ATOM 3348 C C . ASP A 1 429 ? -1.506 -15.187 12.130 1.00 96.88 429 ASP A C 1
ATOM 3350 O O . ASP A 1 429 ? -1.723 -13.984 11.929 1.00 96.88 429 ASP A O 1
ATOM 3354 N N . GLU A 1 430 ? -0.260 -15.656 12.122 1.00 92.56 430 GLU A N 1
ATOM 3355 C CA . GLU A 1 430 ? 0.890 -14.845 11.723 1.00 92.56 430 GLU A CA 1
ATOM 3356 C C . GLU A 1 430 ? 1.053 -14.648 10.210 1.00 92.56 430 GLU A C 1
ATOM 3358 O O . GLU A 1 430 ? 1.914 -13.863 9.798 1.00 92.56 430 GLU A O 1
ATOM 3363 N N . SER A 1 431 ? 0.298 -15.389 9.400 1.00 92.06 431 SER A N 1
ATOM 3364 C CA . SER A 1 431 ? 0.448 -15.418 7.952 1.00 92.06 431 SER A CA 1
ATOM 3365 C C . SER A 1 431 ? -0.254 -14.231 7.305 1.00 92.06 431 SER A C 1
ATOM 3367 O O . SER A 1 431 ? -1.078 -13.534 7.897 1.00 92.06 431 SER A O 1
ATOM 3369 N N . GLU A 1 432 ? 0.091 -13.992 6.048 1.00 91.50 432 GLU A N 1
ATOM 3370 C CA . GLU A 1 432 ? -0.591 -13.008 5.226 1.00 91.50 432 GLU A CA 1
ATOM 3371 C C . GLU A 1 432 ? -2.029 -13.454 4.920 1.00 91.50 432 GLU A C 1
ATOM 3373 O O . GLU A 1 432 ? -2.271 -14.612 4.574 1.00 91.50 432 GLU A O 1
ATOM 3378 N N . GLY A 1 433 ? -2.993 -12.543 5.064 1.00 92.06 433 GLY A N 1
ATOM 3379 C CA . GLY A 1 433 ? -4.403 -12.858 4.874 1.00 92.06 433 GLY A CA 1
ATOM 3380 C C . GLY A 1 433 ? -5.335 -11.670 5.096 1.00 92.06 433 GLY A C 1
ATOM 3381 O O . GLY A 1 433 ? -4.924 -10.595 5.532 1.00 92.06 433 GLY A O 1
ATOM 3382 N N . ILE A 1 434 ? -6.618 -11.888 4.802 1.00 95.94 434 ILE A N 1
ATOM 3383 C CA . ILE A 1 434 ? -7.681 -10.885 4.913 1.00 95.94 434 ILE A CA 1
ATOM 3384 C C . ILE A 1 434 ? -8.643 -11.300 6.028 1.00 95.94 434 ILE A C 1
ATOM 3386 O O . ILE A 1 434 ? -9.201 -12.396 5.996 1.00 95.94 434 ILE A O 1
ATOM 3390 N N . LEU A 1 435 ? -8.877 -10.403 6.988 1.00 97.19 435 LEU A N 1
ATOM 3391 C CA . LEU A 1 435 ? -9.913 -10.564 8.006 1.00 97.19 435 LEU A CA 1
ATOM 3392 C C . LEU A 1 435 ? -11.148 -9.747 7.618 1.00 97.19 435 LEU A C 1
ATOM 3394 O O . LEU A 1 435 ? -11.094 -8.519 7.619 1.00 97.19 435 LEU A O 1
ATOM 3398 N N . ILE A 1 436 ? -12.261 -10.422 7.323 1.00 97.62 436 ILE A N 1
ATOM 3399 C CA . ILE A 1 436 ? -13.557 -9.781 7.065 1.00 97.62 436 ILE A CA 1
ATOM 3400 C C . ILE A 1 436 ? -14.479 -10.058 8.251 1.00 97.62 436 ILE A C 1
ATOM 3402 O O . ILE A 1 436 ? -14.690 -11.212 8.622 1.00 97.62 436 ILE A O 1
ATOM 3406 N N . CYS A 1 437 ? -15.030 -8.994 8.830 1.00 96.94 437 CYS A N 1
ATOM 3407 C CA . CYS A 1 437 ? -15.895 -9.040 10.002 1.00 96.94 437 CYS A CA 1
ATOM 3408 C C . CYS A 1 437 ? -17.064 -8.058 9.854 1.00 96.94 437 CYS A C 1
ATOM 3410 O O . CYS A 1 437 ? -16.957 -7.071 9.131 1.00 96.94 437 CYS A O 1
ATOM 3412 N N . GLU A 1 438 ? -18.144 -8.300 10.597 1.00 97.25 438 GLU A N 1
ATOM 3413 C CA . GLU A 1 438 ? -19.329 -7.438 10.651 1.00 97.25 438 GLU A CA 1
ATOM 3414 C C . GLU A 1 438 ? -19.468 -6.808 12.045 1.00 97.25 438 GLU A C 1
ATOM 3416 O O . GLU A 1 438 ? -19.328 -7.495 13.064 1.00 97.25 438 GLU A O 1
ATOM 3421 N N . ALA A 1 439 ? -19.727 -5.499 12.088 1.00 97.31 439 ALA A N 1
ATOM 3422 C CA . ALA A 1 439 ? -19.997 -4.753 13.313 1.00 97.31 439 ALA A CA 1
ATOM 3423 C C . ALA A 1 439 ? -21.499 -4.451 13.416 1.00 97.31 439 ALA A C 1
ATOM 3425 O O . ALA A 1 439 ? -22.040 -3.704 12.604 1.00 97.31 439 ALA A O 1
ATOM 3426 N N . ASP A 1 440 ? -22.154 -5.006 14.435 1.00 97.44 440 ASP A N 1
ATOM 3427 C CA . ASP A 1 440 ? -23.569 -4.773 14.719 1.00 97.44 440 ASP A CA 1
ATOM 3428 C C . ASP A 1 440 ? -23.721 -3.601 15.700 1.00 97.44 440 ASP A C 1
ATOM 3430 O O . ASP A 1 440 ? -23.507 -3.700 16.912 1.00 97.44 440 ASP A O 1
ATOM 3434 N N . LEU A 1 441 ? -24.084 -2.449 15.148 1.00 96.38 441 LEU A N 1
ATOM 3435 C CA . LEU A 1 441 ? -24.257 -1.218 15.907 1.00 96.38 441 LEU A CA 1
ATOM 3436 C C . LEU A 1 441 ? -25.519 -1.217 16.784 1.00 96.38 441 LEU A C 1
ATOM 3438 O O . LEU A 1 441 ? -25.591 -0.412 17.717 1.00 96.38 441 LEU A O 1
ATOM 3442 N N . ASP A 1 442 ? -26.483 -2.104 16.545 1.00 97.31 442 ASP A N 1
ATOM 3443 C CA . ASP A 1 442 ? -27.634 -2.274 17.432 1.00 97.31 442 ASP A CA 1
ATOM 3444 C C . ASP A 1 442 ? -27.244 -3.099 18.663 1.00 97.31 442 ASP A C 1
ATOM 3446 O O . ASP A 1 442 ? -27.598 -2.732 19.787 1.00 97.31 442 ASP A O 1
ATOM 3450 N N . TYR A 1 443 ? -26.406 -4.126 18.488 1.00 97.75 443 TYR A N 1
ATOM 3451 C CA . TYR A 1 443 ? -25.820 -4.869 19.609 1.00 97.75 443 TYR A CA 1
ATOM 3452 C C . TYR A 1 443 ? -24.971 -3.970 20.524 1.00 97.75 443 TYR A C 1
ATOM 3454 O O . TYR A 1 443 ? -25.038 -4.082 21.749 1.00 97.75 443 TYR A O 1
ATOM 3462 N N . GLU A 1 444 ? -24.203 -3.023 19.972 1.00 97.19 444 GLU A N 1
ATOM 3463 C CA . GLU A 1 444 ? -23.488 -2.028 20.790 1.00 97.19 444 GLU A CA 1
ATOM 3464 C C . GLU A 1 444 ? -24.447 -1.218 21.679 1.00 97.19 444 GLU A C 1
ATOM 3466 O O . GLU A 1 444 ? -24.171 -1.012 22.868 1.00 97.19 444 GLU A O 1
ATOM 3471 N N . ASN A 1 445 ? -25.576 -0.772 21.119 1.00 96.56 445 ASN A N 1
ATOM 3472 C CA . ASN A 1 445 ? -26.589 -0.024 21.860 1.00 96.56 445 ASN A CA 1
ATOM 3473 C C . ASN A 1 445 ? -27.187 -0.879 22.984 1.00 96.56 445 ASN A C 1
ATOM 3475 O O . ASN A 1 445 ? -27.229 -0.426 24.129 1.00 96.56 445 ASN A O 1
ATOM 3479 N N . GLU A 1 446 ? -27.558 -2.127 22.688 1.00 97.56 446 GLU A N 1
ATOM 3480 C CA . GLU A 1 446 ? -28.079 -3.083 23.672 1.00 97.56 446 GLU A CA 1
ATOM 3481 C C . GLU A 1 446 ? -27.108 -3.263 24.850 1.00 97.56 446 GLU A C 1
ATOM 3483 O O . GLU A 1 446 ? -27.498 -3.165 26.017 1.00 97.56 446 GLU A O 1
ATOM 3488 N N . ILE A 1 447 ? -25.818 -3.454 24.566 1.00 96.56 447 ILE A N 1
ATOM 3489 C CA . ILE A 1 447 ? -24.781 -3.649 25.587 1.00 96.56 447 ILE A CA 1
ATOM 3490 C C . ILE A 1 447 ? -24.639 -2.414 26.488 1.00 96.56 447 ILE A C 1
ATOM 3492 O O . ILE A 1 447 ? -24.529 -2.539 27.714 1.00 96.56 447 ILE A O 1
ATOM 3496 N N . ARG A 1 448 ? -24.685 -1.213 25.902 1.00 96.31 448 ARG A N 1
ATOM 3497 C CA . ARG A 1 448 ? -24.637 0.061 26.640 1.00 96.31 448 ARG A CA 1
ATOM 3498 C C . ARG A 1 448 ? -25.911 0.342 27.437 1.00 96.31 448 ARG A C 1
ATOM 3500 O O . ARG A 1 448 ? -25.859 1.123 28.387 1.00 96.31 448 ARG A O 1
ATOM 3507 N N . GLU A 1 449 ? -27.043 -0.251 27.075 1.00 96.38 449 GLU A N 1
ATOM 3508 C CA . GLU A 1 449 ? -28.287 -0.167 27.845 1.00 96.38 449 GLU A CA 1
ATOM 3509 C C . GLU A 1 449 ? -28.308 -1.157 29.012 1.00 96.38 449 GLU A C 1
ATOM 3511 O O . GLU A 1 449 ? -28.633 -0.767 30.135 1.00 96.38 449 GLU A O 1
ATOM 3516 N N . GLN A 1 450 ? -27.914 -2.410 28.770 1.00 96.06 450 GLN A N 1
ATOM 3517 C CA . GLN A 1 450 ? -27.900 -3.468 29.783 1.00 96.06 450 GLN A CA 1
ATOM 3518 C C . GLN A 1 450 ? -26.839 -3.233 30.863 1.00 96.06 450 GLN A C 1
ATOM 3520 O O . GLN A 1 450 ? -27.090 -3.477 32.045 1.00 96.06 450 GLN A O 1
ATOM 3525 N N . LEU A 1 451 ? -25.659 -2.741 30.473 1.00 95.38 451 LEU A N 1
ATOM 3526 C CA . LEU A 1 451 ? -24.562 -2.430 31.384 1.00 95.38 451 LEU A CA 1
ATOM 3527 C C . LEU A 1 451 ? -24.021 -1.024 31.081 1.00 95.38 451 LEU A C 1
ATOM 3529 O O . LEU A 1 451 ? -23.037 -0.898 30.364 1.00 95.38 451 LEU A O 1
ATOM 3533 N N . PRO A 1 452 ? -24.627 0.055 31.600 1.00 95.44 452 PRO A N 1
ATOM 3534 C CA . PRO A 1 452 ? -24.333 1.422 31.164 1.00 95.44 452 PRO A CA 1
ATOM 3535 C C . PRO A 1 452 ? -23.040 1.999 31.772 1.00 95.44 452 PRO A C 1
ATOM 3537 O O . PRO A 1 452 ? -23.075 3.008 32.484 1.00 95.44 452 PRO A O 1
ATOM 3540 N N . LEU A 1 453 ? -21.880 1.394 31.474 1.00 95.06 453 LEU A N 1
ATOM 3541 C CA . LEU A 1 453 ? -20.578 1.769 32.047 1.00 95.06 453 LEU A CA 1
ATOM 3542 C C . LEU A 1 453 ? -20.253 3.243 31.801 1.00 95.06 453 LEU A C 1
ATOM 3544 O O . LEU A 1 453 ? -19.837 3.948 32.719 1.00 95.06 453 LEU A O 1
ATOM 3548 N N . LEU A 1 454 ? -20.497 3.728 30.578 1.00 93.50 454 LEU A N 1
ATOM 3549 C CA . LEU A 1 454 ? -20.215 5.114 30.190 1.00 93.50 454 LEU A CA 1
ATOM 3550 C C . LEU A 1 454 ? -21.034 6.128 30.999 1.00 93.50 454 LEU A C 1
ATOM 3552 O O . LEU A 1 454 ? -20.496 7.152 31.420 1.00 93.50 454 LEU A O 1
ATOM 3556 N N . LYS A 1 455 ? -22.318 5.830 31.245 1.00 94.62 455 LYS A N 1
ATOM 3557 C CA . LYS A 1 455 ? -23.234 6.700 32.005 1.00 94.62 455 LYS A CA 1
ATOM 3558 C C . LYS A 1 455 ? -22.968 6.635 33.510 1.00 94.62 455 LYS A C 1
ATOM 3560 O O . LYS A 1 455 ? -23.210 7.611 34.209 1.00 94.62 455 LYS A O 1
ATOM 3565 N N . 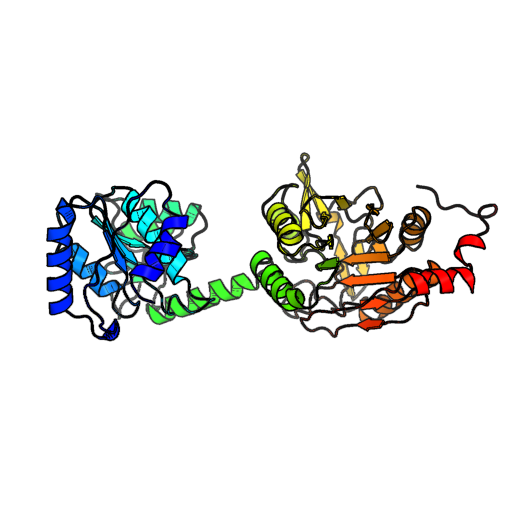ALA A 1 456 ? -22.464 5.504 34.006 1.00 95.44 456 ALA A N 1
ATOM 3566 C CA . ALA A 1 456 ? -22.169 5.290 35.422 1.00 95.44 456 ALA A CA 1
ATOM 3567 C C . ALA A 1 456 ? -20.870 5.974 35.901 1.00 95.44 456 ALA A C 1
ATOM 3569 O O . ALA A 1 456 ? -20.545 5.928 37.091 1.00 95.44 456 ALA A O 1
ATOM 3570 N N . ARG A 1 457 ? -20.109 6.608 34.998 1.00 94.75 457 ARG A N 1
ATOM 3571 C CA . ARG A 1 457 ? -18.860 7.301 35.336 1.00 94.75 457 ARG A CA 1
ATOM 3572 C C . ARG A 1 457 ? -19.105 8.470 36.292 1.00 94.75 457 ARG A C 1
ATOM 3574 O O . ARG A 1 457 ? -19.963 9.322 36.075 1.00 94.75 457 ARG A O 1
ATOM 3581 N N . ARG A 1 458 ? -18.286 8.538 37.342 1.00 96.12 458 ARG A N 1
ATOM 3582 C CA . ARG A 1 458 ? -18.324 9.582 38.374 1.00 96.12 458 ARG A CA 1
ATOM 3583 C C . ARG A 1 458 ? -17.495 10.794 37.957 1.00 96.12 458 A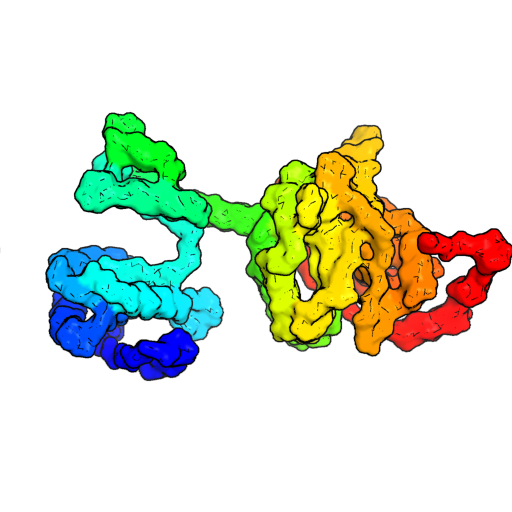RG A C 1
ATOM 3585 O O . ARG A 1 458 ? -16.405 11.016 38.478 1.00 96.12 458 ARG A O 1
ATOM 3592 N N . ASN A 1 459 ? -18.027 11.577 37.016 1.00 92.56 459 ASN A N 1
ATOM 3593 C CA . ASN A 1 459 ? -17.375 12.790 36.492 1.00 92.56 459 ASN A CA 1
ATOM 3594 C C . ASN A 1 459 ? -17.224 13.926 37.532 1.00 92.56 459 ASN A C 1
ATOM 3596 O O . ASN A 1 459 ? -16.577 14.946 37.281 1.00 92.56 459 ASN A O 1
ATOM 3600 N N . ASP A 1 460 ? -17.855 13.760 38.694 1.00 94.88 460 ASP A N 1
ATOM 3601 C CA . ASP A 1 460 ? -17.670 14.567 39.897 1.00 94.88 460 ASP A CA 1
ATOM 3602 C C . ASP A 1 460 ? -16.420 14.171 40.704 1.00 94.88 460 ASP A C 1
ATOM 3604 O O . ASP A 1 460 ? -15.896 14.993 41.448 1.00 94.88 460 ASP A O 1
ATOM 3608 N N . VAL A 1 461 ? -15.929 12.936 40.546 1.00 96.75 461 VAL A N 1
ATOM 3609 C CA . VAL A 1 461 ? -14.737 12.408 41.233 1.00 96.75 461 VAL A CA 1
ATOM 3610 C C . VAL A 1 461 ? -13.496 12.496 40.348 1.00 96.75 461 VAL A C 1
ATOM 3612 O O . VAL A 1 461 ? -12.410 12.790 40.840 1.00 96.75 461 VAL A O 1
ATOM 3615 N N . TYR A 1 462 ? -13.638 12.242 39.048 1.00 94.62 462 TYR A N 1
ATOM 3616 C CA . TYR A 1 462 ? -12.532 12.294 38.095 1.00 94.62 462 TYR A CA 1
ATOM 3617 C C . TYR A 1 462 ? -12.991 12.843 36.749 1.00 94.62 462 TYR A C 1
ATOM 3619 O O . TYR A 1 462 ? -14.143 12.683 36.359 1.00 94.62 462 TYR A O 1
ATOM 3627 N N . ARG A 1 463 ? -12.073 13.452 36.001 1.00 90.31 463 ARG A N 1
ATOM 3628 C CA . ARG A 1 463 ? -12.307 13.901 34.625 1.00 90.31 463 ARG A CA 1
ATOM 3629 C C . ARG A 1 463 ? -11.131 13.509 33.752 1.00 90.31 463 ARG A C 1
ATOM 3631 O O . ARG A 1 463 ? -10.017 13.364 34.242 1.00 90.31 463 ARG A O 1
ATOM 3638 N N . ILE A 1 464 ? -11.414 13.314 32.471 1.00 88.94 464 ILE A N 1
ATOM 3639 C CA . ILE A 1 464 ? -10.397 13.141 31.436 1.00 88.94 464 ILE A CA 1
ATOM 3640 C C . ILE A 1 464 ? -10.613 14.299 30.471 1.00 88.94 464 ILE A C 1
ATOM 3642 O O . ILE A 1 464 ? -11.673 14.374 29.846 1.00 88.94 464 ILE A O 1
ATOM 3646 N N . GLU A 1 465 ? -9.656 15.218 30.438 1.00 81.75 465 GLU A N 1
ATOM 3647 C CA . GLU A 1 465 ? -9.708 16.469 29.678 1.00 81.75 465 GLU A CA 1
ATOM 3648 C C . GLU A 1 465 ? -8.678 16.426 28.539 1.00 81.75 465 GLU A C 1
ATOM 3650 O O . GLU A 1 465 ? -7.714 15.661 28.607 1.00 81.75 465 GLU A O 1
ATOM 3655 N N . LYS A 1 466 ? -8.950 17.184 27.472 1.00 73.81 466 LYS A N 1
ATOM 3656 C CA . LYS A 1 466 ? -8.102 17.293 26.277 1.00 73.81 466 LYS A CA 1
ATOM 3657 C C . LYS A 1 466 ? -7.025 18.347 26.441 1.00 73.81 466 LYS A C 1
ATOM 3659 O O . LYS A 1 466 ? -7.354 19.409 27.016 1.00 73.81 466 LYS A O 1
#

pLDDT: mean 89.68, std 10.62, range [37.97, 98.81]

Foldseek 3Di:
DDPVVLVVVLCVVCVPDDDDDDDQDDDALLPQDDVSLVSVLVVCVVCLVVDQFAEAEGADNCQVVSLVSSQVSCVPRQFEYEYWYWNDDPPDPPICGSVQVNQRVVVRVVRDDGGYYTDPDAQEEEAAAEDQQFDDPPPDHVLVVLLVVVVVRHAYETWHPDLQFIHDLPPDPRSVSNVVSPYHGPGNDDPVRVVVVVVVVVVVCCVALAVLLVVVVVVLVVCLVVLDAEDEAAFQSRHAPDLVCLLVFAEECVDPLLVSQLVSLQVSQHWYQPHWHFYQDPVRATFTKTFIAGSNSDTQKMDTAADFDQDDDVVDDGDGNPVGHDHDDDWIWGADPLGIATEHEAVLLVDLLSLVVSVVVPHQEYEYRYFDAPVCCVPPVLVSQLVSLQLSLHKYWYAYDAADPPGPGGGQGWTWIAGSNSDTPDTDHNHDDDDDDDHDPVVSVVCCVVPVNVVPDPVVVDDRDD

Sequence (466 aa):
MSSGDMLEELRMVSKNLELETEDFCSLDSSNIGPEDWTGLATLIARRSYDYHGIVVIHGTDTLAYTSAMLSFMLQNISIPVVVTGSQLSIANPVADALENCRCGIHMAASGYPGVFVAFNRYKAVYIEGFGLGGMPFLKNDFTGKVGEVIEKGMLVLAGSQCRYEGSNLSVYETGRLALEKGVIQAYDMTTEAAMTKLMWVLWADRRSPGDSDADIRHYLEQIKAHKVDFVVLPEMFCCPYQTEKFPEYAEEEGGSVWKALSAYAKEYNIYLVAGSVPEKDDEGRVYNTCYIFDRQGVQIGKHRKTHLFDIDIKGGQSFKESDTLTAGNSGTVFETEFGRMGVMICFDIRFPEFARMMVNDGARMIFVPAAFNMTTGPAHWELSFRTRALDNQIYMLGCAPARNPAASYISWGHSIFTDPWGRVRGMLDESEGILICEADLDYENEIREQLPLLKARRNDVYRIEK

InterPro domains:
  IPR003010 Carbon-nitrogen hydrolase [PF00795] (218-448)
  IPR003010 Carbon-nitrogen hydrolase [PS50263] (189-443)
  IPR006034 Asparaginase/glutaminase-like [PIRSF001220] (5-205)
  IPR006034 Asparaginase/glutaminase-like [PS51732] (1-223)
  IPR006034 Asparaginase/glutaminase-like [SM00870] (1-207)
  IPR027474 L-asparaginase, N-terminal [PF00710] (4-121)
  IPR027475 Asparaginase/glutaminase, active site 2 [PS00917] (53-63)
  IPR036152 Asparaginase/glutaminase-like superfamily [SSF53774] (4-206)
  IPR036526 Carbon-nitrogen hydrolase superfamily [G3DSA:3.60.110.10] (206-466)
  IPR036526 Carbon-nitrogen hydrolase superfamily [SSF56317] (214-455)
  IPR037152 L-asparaginase, N-terminal domain superfamily [G3DSA:3.40.50.1170] (1-128)
  IPR045254 Nit1/2, carbon-nitrogen hydrolase domain [cd07572] (214-458)

Radius of gyration: 28.89 Å; chains: 1; bounding box: 69×42×91 Å